Protein 4HC5 (pdb70)

Secondary structure (DSSP, 8-state):
----EEEEEEEE-S-HHHHHIIIIIIT--EEEEEE-SS---EEEEE-TT-S-EEEEE-GGG-SS---S-EEEEEEEEES-HHHHHHHHHHTT-EESSS----S--EEEEE-TT-EEEEEEE-/----EEEEEEEE-S-HHHHHIIIIIIT--EEEEEEBSS---EEEEE-TT-S-EEEEE-GGG-SS---S-EEEEEEEEES-HHHHHHHHHHTT-EESSS----S--EEEEE-TT-EEEEEEE-/---EEEEEEEE-S-HHHHHHIIIIIS--EEEEEEBSS---EEEEE-TT-S-EEEEE-GGG-TT-PPS-EEEEEEEEES-HHHHHHHHHHTT-EESSS----S--EEEEE-TT-EEEEEEE-/--------EEEEEEEE-S-HHHHHIIIIIIT--EEEEEE-SS---EEEEE-TT-S-EEEEE-GGGSSS---S-EEEEEEEEES-HHHHHHHHHHHT-EESS-----S--EEEEE-TT-EEEEEEE-

Structure (mmCIF, N/CA/C/O backbone):
data_4HC5
#
_entry.id   4HC5
#
_cell.length_a   105.883
_cell.length_b   71.023
_cell.length_c   86.698
_cell.angle_alpha   90.00
_cell.angle_beta   90.00
_cell.angle_gamma   90.00
#
_symmetry.space_group_name_H-M   'P 21 21 2'
#
loop_
_entity.id
_entity.type
_entity.pdbx_description
1 polymer 'Glyoxalase/bleomycin resistance protein/dioxygenase'
2 non-polymer GLYCEROL
3 water water
#
loop_
_atom_site.group_PDB
_atom_site.id
_atom_site.type_symbol
_atom_site.label_atom_id
_atom_site.label_alt_id
_atom_site.label_comp_id
_atom_site.label_asym_id
_atom_site.label_entity_id
_atom_site.label_seq_id
_atom_site.pdbx_PDB_ins_code
_atom_site.Cartn_x
_atom_site.Cartn_y
_atom_site.Cartn_z
_atom_site.occupancy
_atom_site.B_iso_or_equiv
_atom_site.auth_seq_id
_atom_site.auth_comp_id
_atom_site.auth_asym_id
_atom_site.auth_atom_id
_atom_site.pdbx_PDB_model_num
ATOM 1 N N . SER A 1 8 ? -43.054 39.877 -19.641 1.00 57.83 5 SER A N 1
ATOM 2 C CA . SER A 1 8 ? -43.055 39.100 -20.897 1.00 53.53 5 SER A CA 1
ATOM 3 C C . SER A 1 8 ? -41.614 38.652 -21.230 1.00 41.99 5 SER A C 1
ATOM 4 O O . SER A 1 8 ? -40.631 39.404 -21.049 1.00 57.08 5 SER A O 1
ATOM 6 N N . LEU A 1 9 ? -41.515 37.405 -21.694 1.00 46.74 6 LEU A N 1
ATOM 7 C CA . LEU A 1 9 ? -40.291 36.857 -22.245 1.00 43.53 6 LEU A CA 1
ATOM 8 C C . LEU A 1 9 ? -39.997 37.580 -23.511 1.00 32.07 6 LEU A C 1
ATOM 9 O O . LEU A 1 9 ? -40.885 37.940 -24.209 1.00 40.14 6 LEU A O 1
ATOM 19 N N . ILE A 1 11 ? -38.861 36.042 -26.016 1.00 28.50 8 ILE A N 1
ATOM 20 C CA . ILE A 1 11 ? -39.258 35.047 -27.017 1.00 25.93 8 ILE A CA 1
ATOM 21 C C . ILE A 1 11 ? -40.019 33.886 -26.415 1.00 26.81 8 ILE A C 1
ATOM 22 O O . ILE A 1 11 ? -39.530 33.259 -25.547 1.00 27.90 8 ILE A O 1
ATOM 27 N N . ALA A 1 12 ? -41.226 33.644 -26.891 1.00 23.87 9 ALA A N 1
ATOM 28 C CA . ALA A 1 12 ? -42.106 32.578 -26.382 1.00 24.40 9 ALA A CA 1
ATOM 29 C C . ALA A 1 12 ? -41.740 31.200 -26.952 1.00 23.91 9 ALA A C 1
ATOM 30 O O . ALA A 1 12 ? -41.738 30.204 -26.245 1.00 23.60 9 ALA A O 1
ATOM 32 N N . TYR A 1 13 ? -41.531 31.128 -28.258 1.00 21.20 10 TYR A N 1
ATOM 33 C CA . TYR A 1 13 ? -41.221 29.846 -28.915 1.00 19.82 10 TYR A CA 1
ATOM 34 C C . TYR A 1 13 ? -40.753 30.083 -30.345 1.00 17.79 10 TYR A C 1
ATOM 35 O O . TYR A 1 13 ? -40.965 31.156 -30.904 1.00 18.61 10 TYR A O 1
ATOM 44 N N . VAL A 1 14 ? -40.185 29.018 -30.896 1.00 17.37 11 VAL A N 1
ATOM 45 C CA . VAL A 1 14 ? -39.852 28.946 -32.329 1.00 17.50 11 VAL A CA 1
ATOM 46 C C . VAL A 1 14 ? -41.135 28.636 -33.113 1.00 16.52 11 VAL A C 1
ATOM 47 O O . VAL A 1 14 ? -41.755 27.596 -32.932 1.00 17.82 11 VAL A O 1
ATOM 51 N N . HIS A 1 15 ? -41.567 29.566 -33.967 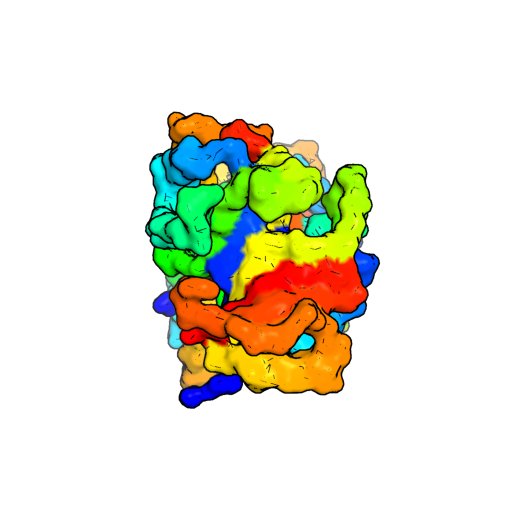1.00 17.27 12 HIS A N 1
ATOM 52 C CA . HIS A 1 15 ? -42.750 29.342 -34.785 1.00 16.56 12 HIS A CA 1
ATOM 53 C C . HIS A 1 15 ? -42.534 28.234 -35.833 1.00 17.69 12 HIS A C 1
ATOM 54 O O . HIS A 1 15 ? -43.375 27.338 -36.006 1.00 17.05 12 HIS A O 1
ATOM 61 N N . SER A 1 16 ? -41.416 28.343 -36.525 1.00 16.63 13 SER A N 1
ATOM 62 C CA . SER A 1 16 ? -41.156 27.494 -37.699 1.00 15.80 13 SER A CA 1
ATOM 63 C C . SER A 1 16 ? -39.690 27.615 -38.077 1.00 15.39 13 SER A C 1
ATOM 64 O O . SER A 1 16 ? -39.048 28.597 -37.824 1.00 16.04 13 SER A O 1
ATOM 67 N N . ALA A 1 17 ? -39.225 26.536 -38.726 1.00 16.29 14 ALA A N 1
ATOM 68 C CA . ALA A 1 17 ? -37.960 26.512 -39.483 1.00 15.79 14 ALA A CA 1
ATOM 69 C C . ALA A 1 17 ? -38.339 26.156 -40.941 1.00 16.14 14 ALA A C 1
ATOM 70 O O . ALA A 1 17 ? -39.450 25.704 -41.195 1.00 17.68 14 ALA A O 1
ATOM 72 N N . THR A 1 18 ? -37.444 26.419 -41.843 1.00 15.84 15 THR A N 1
ATOM 73 C CA . THR A 1 18 ? -37.710 26.287 -43.258 1.00 16.03 15 THR A CA 1
ATOM 74 C C . THR A 1 18 ? -36.796 25.247 -43.927 1.00 16.05 15 THR A C 1
ATOM 75 O O . THR A 1 18 ? -35.591 25.186 -43.624 1.00 19.56 15 THR A O 1
ATOM 79 N N . ILE A 1 19 ? -37.435 24.491 -44.820 1.00 15.51 16 ILE A N 1
ATOM 80 C CA . ILE A 1 19 ? -36.623 23.627 -45.733 1.00 15.01 16 ILE A CA 1
ATOM 81 C C . ILE A 1 19 ? -36.915 24.154 -47.160 1.00 15.20 16 ILE A C 1
ATOM 82 O O . ILE A 1 19 ? -37.876 24.852 -47.389 1.00 17.41 16 ILE A O 1
ATOM 87 N N . ILE A 1 20 ? -36.040 23.826 -48.058 1.00 14.90 17 ILE A N 1
ATOM 88 C CA . ILE A 1 20 ? -36.153 24.200 -49.479 1.00 14.69 17 ILE A CA 1
ATOM 89 C C . ILE A 1 20 ? -36.530 22.957 -50.282 1.00 13.49 17 ILE A C 1
ATOM 90 O O . ILE A 1 20 ? -35.818 21.968 -50.263 1.00 15.01 17 ILE A O 1
ATOM 95 N N . VAL A 1 21 ? -37.600 23.135 -51.036 1.00 13.95 18 VAL A N 1
ATOM 96 C CA . VAL A 1 21 ? -38.158 22.101 -51.883 1.00 15.56 18 VAL A CA 1
ATOM 97 C C . VAL A 1 21 ? -38.257 22.606 -53.325 1.00 16.27 18 VAL A C 1
ATOM 98 O O . VAL A 1 21 ? -38.183 23.807 -53.555 1.00 16.42 18 VAL A O 1
ATOM 102 N N . SER A 1 22 ? -38.442 21.685 -54.276 1.00 16.97 19 SER A N 1
ATOM 103 C CA . SER A 1 22 ? -38.547 22.109 -55.690 1.00 17.08 19 SER A CA 1
ATOM 104 C C . SER A 1 22 ? -39.987 22.377 -56.136 1.00 16.64 19 SER A C 1
ATOM 105 O O . SER A 1 22 ? -40.229 23.075 -57.135 1.00 19.39 19 SER A O 1
ATOM 108 N N . ASP A 1 23 ? -40.953 21.803 -55.404 1.00 17.33 20 ASP A N 1
ATOM 109 C CA . ASP A 1 23 ? -42.354 21.845 -55.749 1.00 17.89 20 ASP A CA 1
ATOM 110 C C . ASP A 1 23 ? -43.136 21.754 -54.469 1.00 18.68 20 ASP A C 1
ATOM 111 O O . ASP A 1 23 ? -43.179 20.731 -53.793 1.00 18.29 20 ASP A O 1
ATOM 116 N N . GLN A 1 24 ? -43.826 22.834 -54.195 1.00 17.31 21 GLN A N 1
ATOM 117 C CA . GLN A 1 24 ? -44.608 22.915 -52.955 1.00 18.09 21 GLN A CA 1
ATOM 118 C C . GLN A 1 24 ? -45.736 21.881 -52.865 1.00 18.34 21 GLN A C 1
ATOM 119 O O . GLN A 1 24 ? -45.982 21.325 -51.762 1.00 18.86 21 GLN A O 1
ATOM 125 N N . GLU A 1 25 ? -46.511 21.678 -53.926 1.00 21.14 22 GLU A N 1
ATOM 126 C CA . GLU A 1 25 ? -47.585 20.690 -53.929 1.00 21.44 22 GLU A CA 1
ATOM 127 C C . GLU A 1 25 ? -47.096 19.286 -53.696 1.00 19.68 22 GLU A C 1
ATOM 128 O O . GLU A 1 25 ? -47.702 18.533 -52.949 1.00 21.32 22 GLU A O 1
ATOM 134 N N . LYS A 1 26 ? -46.013 18.923 -54.383 1.00 19.69 23 LYS A N 1
ATOM 135 C CA . LYS A 1 26 ? -45.459 17.575 -54.212 1.00 20.69 23 LYS A CA 1
ATOM 136 C C . LYS A 1 26 ? -44.887 17.421 -52.814 1.00 18.99 23 LYS A C 1
ATOM 137 O O . LYS A 1 26 ? -45.020 16.357 -52.193 1.00 19.83 23 LYS A O 1
ATOM 143 N N . ALA A 1 27 ? -44.274 18.489 -52.304 1.00 17.05 24 ALA A N 1
ATOM 144 C CA . ALA A 1 27 ? -43.731 18.440 -50.936 1.00 17.56 24 ALA A CA 1
ATOM 145 C C . ALA A 1 27 ? -44.831 18.269 -49.907 1.00 16.15 24 ALA A C 1
ATOM 146 O O . ALA A 1 27 ? -44.744 17.443 -48.996 1.00 17.73 24 ALA A O 1
ATOM 148 N N . LEU A 1 28 ? -45.950 18.966 -50.116 1.00 18.74 25 LEU A N 1
ATOM 149 C CA . LEU A 1 28 ? -47.110 18.785 -49.230 1.00 18.34 25 LEU A CA 1
ATOM 150 C C . LEU A 1 28 ? -47.547 17.324 -49.241 1.00 19.11 25 LEU A C 1
ATOM 151 O O . LEU A 1 28 ? -47.862 16.752 -48.164 1.00 20.74 25 LEU A O 1
ATOM 156 N N . ASP A 1 29 ? -47.631 16.735 -50.431 1.00 18.98 26 ASP A N 1
ATOM 157 C CA . ASP A 1 29 ? -48.094 15.339 -50.491 1.00 21.64 26 ASP A CA 1
ATOM 158 C C . ASP A 1 29 ? -47.186 14.463 -49.623 1.00 22.94 26 ASP A C 1
ATOM 159 O O . ASP A 1 29 ? -47.636 13.612 -48.891 1.00 21.18 26 ASP A O 1
ATOM 164 N N . PHE A 1 30 ? -45.891 14.651 -49.759 1.00 18.54 27 PHE A N 1
ATOM 165 C CA . PHE A 1 30 ? -44.916 13.859 -49.062 1.00 18.04 27 PHE A CA 1
ATOM 166 C C . PHE A 1 30 ? -45.052 14.049 -47.516 1.00 17.57 27 PHE A C 1
ATOM 167 O O . PHE A 1 30 ? -45.147 13.112 -46.737 1.00 17.49 27 PHE A O 1
ATOM 175 N N . TYR A 1 31 ? -44.953 15.297 -47.082 1.00 16.86 28 TYR A N 1
ATOM 176 C CA . TYR A 1 31 ? -44.962 15.593 -45.630 1.00 16.57 28 TYR A CA 1
ATOM 177 C C . TYR A 1 31 ? -46.302 15.201 -45.009 1.00 16.98 28 TYR A C 1
ATOM 178 O O . TYR A 1 31 ? -46.284 14.717 -43.879 1.00 18.03 28 TYR A O 1
ATOM 187 N N . VAL A 1 32 ? -47.419 15.451 -45.681 1.00 17.80 29 VAL A N 1
ATOM 188 C CA . VAL A 1 32 ? -48.722 15.172 -45.125 1.00 17.30 29 VAL A CA 1
ATOM 189 C C . VAL A 1 32 ? -49.016 13.629 -45.248 1.00 20.71 29 VAL A C 1
ATOM 190 O O . VAL A 1 32 ? -49.310 12.949 -44.245 1.00 23.41 29 VAL A O 1
ATOM 194 N N . ASN A 1 33 ? -48.968 13.103 -46.457 1.00 20.41 30 ASN A N 1
ATOM 195 C CA . ASN A 1 33 ? -49.421 11.712 -46.682 1.00 20.77 30 ASN A CA 1
ATOM 196 C C . ASN A 1 33 ? -48.420 10.640 -46.349 1.00 22.62 30 ASN A C 1
ATOM 197 O O . ASN A 1 33 ? -48.754 9.526 -46.045 1.00 29.31 30 ASN A O 1
ATOM 202 N N . THR A 1 34 ? -47.155 10.954 -46.526 1.00 18.34 31 THR A N 1
ATOM 203 C CA . THR A 1 34 ? -46.109 10.000 -46.211 1.00 19.00 31 THR A CA 1
ATOM 204 C C . THR A 1 34 ? -45.613 10.116 -44.750 1.00 19.03 31 THR A C 1
ATOM 205 O O . THR A 1 34 ? -45.545 9.116 -44.042 1.00 20.56 31 THR A O 1
ATOM 209 N N . LEU A 1 35 ? -45.268 11.334 -44.314 1.00 18.06 32 LEU A N 1
ATOM 210 C CA . LEU A 1 35 ? -44.776 11.539 -42.948 1.00 19.51 32 LEU A CA 1
ATOM 211 C C . LEU A 1 35 ? -45.844 11.742 -41.905 1.00 19.17 32 LEU A C 1
ATOM 212 O O . LEU A 1 35 ? -45.571 11.725 -40.713 1.00 21.18 32 LEU A O 1
ATOM 217 N N . GLY A 1 36 ? -47.052 11.997 -42.334 1.00 21.36 33 GLY A N 1
ATOM 218 C CA . GLY A 1 36 ? -48.137 12.172 -41.355 1.00 19.00 33 GLY A CA 1
ATOM 219 C C . GLY A 1 36 ? -48.283 13.550 -40.723 1.00 19.28 33 GLY A C 1
ATOM 220 O O . GLY A 1 36 ? -49.023 13.732 -39.744 1.00 22.46 33 GLY A O 1
ATOM 221 N N . PHE A 1 37 ? -47.601 14.537 -41.298 1.00 18.00 34 PHE A N 1
ATOM 222 C CA . PHE A 1 37 ? -47.783 15.906 -40.799 1.00 18.19 34 PHE A CA 1
ATOM 223 C C . PHE A 1 37 ? -49.167 16.432 -41.238 1.00 17.30 34 PHE A C 1
ATOM 224 O O . PHE A 1 37 ? -49.826 15.864 -42.108 1.00 19.91 34 PHE A O 1
ATOM 232 N N . GLU A 1 38 ? -49.563 17.554 -40.631 1.00 18.22 35 GLU A N 1
ATOM 233 C CA . GLU A 1 38 ? -50.772 18.275 -40.980 1.00 20.41 35 GLU A CA 1
ATOM 234 C C . GLU A 1 38 ? -50.392 19.629 -41.620 1.00 18.78 35 GLU A C 1
ATOM 235 O O . GLU A 1 38 ? -49.483 20.327 -41.132 1.00 20.42 35 GLU A O 1
ATOM 241 N N . LYS A 1 39 ? -51.110 20.011 -42.652 1.00 19.21 36 LYS A N 1
ATOM 242 C CA . LYS A 1 39 ? -50.892 21.339 -43.290 1.00 18.22 36 LYS A CA 1
ATOM 243 C C . LYS A 1 39 ? -51.474 22.365 -42.312 1.00 18.74 36 LYS A C 1
ATOM 244 O O . LYS A 1 39 ? -52.552 22.234 -41.757 1.00 20.98 36 LYS A O 1
ATOM 250 N N . VAL A 1 40 ? -50.742 23.471 -42.184 1.00 19.17 37 VAL A N 1
ATOM 251 C CA . VAL A 1 40 ? -51.225 24.630 -41.443 1.00 20.21 37 VAL A CA 1
ATOM 252 C C . VAL A 1 40 ? -51.410 25.820 -42.384 1.00 19.58 37 VAL A C 1
ATOM 253 O O . VAL A 1 40 ? -52.491 26.016 -42.941 1.00 21.85 37 VAL A O 1
ATOM 257 N N . PHE A 1 41 ? -50.317 26.536 -42.666 1.00 18.21 38 PHE A N 1
ATOM 258 C CA . PHE A 1 41 ? -50.395 27.634 -43.613 1.00 20.33 38 PHE A CA 1
ATOM 259 C C . PHE A 1 41 ? -50.428 27.158 -45.064 1.00 19.99 38 PHE A C 1
ATOM 260 O O . PHE A 1 41 ? -49.714 26.225 -45.467 1.00 19.13 38 PHE A O 1
ATOM 268 N N . ASP A 1 42 ? -51.219 27.910 -45.844 1.00 19.34 39 ASP A N 1
ATOM 269 C CA . ASP A 1 42 ? -51.213 27.845 -47.305 1.00 20.52 39 ASP A CA 1
ATOM 270 C C . ASP A 1 42 ? -51.875 29.125 -47.805 1.00 20.72 39 ASP A C 1
ATOM 271 O O . ASP A 1 42 ? -53.071 29.236 -48.037 1.00 23.39 39 ASP A O 1
ATOM 276 N N . ASN A 1 43 ? -51.040 30.125 -47.846 1.00 21.67 40 ASN A N 1
ATOM 277 C CA . ASN A 1 43 ? -51.463 31.496 -48.046 1.00 25.04 40 ASN A CA 1
ATOM 278 C C . ASN A 1 43 ? -50.494 32.325 -48.868 1.00 27.17 40 ASN A C 1
ATOM 279 O O . ASN A 1 43 ? -49.294 32.380 -48.511 1.00 27.72 40 ASN A O 1
ATOM 284 N N . GLN A 1 44 ? -51.047 33.095 -49.807 1.00 29.20 41 GLN A N 1
ATOM 285 C CA . GLN A 1 44 ? -50.181 34.082 -50.560 1.00 33.35 41 GLN A CA 1
ATOM 286 C C . GLN A 1 44 ? -49.880 35.307 -49.724 1.00 30.23 41 GLN A C 1
ATOM 287 O O . GLN A 1 44 ? -50.746 36.164 -49.528 1.00 36.45 41 GLN A O 1
ATOM 293 N N . LEU A 1 45 ? -48.679 35.403 -49.186 1.00 30.11 42 LEU A N 1
ATOM 294 C CA . LEU A 1 45 ? -48.327 36.568 -48.430 1.00 31.58 42 LEU A CA 1
ATOM 295 C C . LEU A 1 45 ? -48.136 37.714 -49.398 1.00 36.73 42 LEU A C 1
ATOM 296 O O . LEU A 1 45 ? -48.399 38.846 -49.048 1.00 47.27 42 LEU A O 1
ATOM 301 N N . ASP A 1 46 ? -47.696 37.378 -50.606 1.00 37.34 43 ASP A N 1
ATOM 302 C CA . ASP A 1 46 ? -47.607 38.277 -51.772 1.00 41.88 43 ASP A CA 1
ATOM 303 C C . ASP A 1 46 ? -47.653 37.479 -53.071 1.00 46.51 43 ASP A C 1
ATOM 304 O O . ASP A 1 46 ? -47.764 36.291 -53.001 1.00 45.81 43 ASP A O 1
ATOM 309 N N . PRO A 1 47 ? -47.607 38.173 -54.298 1.00 51.36 44 PRO A N 1
ATOM 310 C CA . PRO A 1 47 ? -47.849 37.321 -55.488 1.00 46.06 44 PRO A CA 1
ATOM 311 C C . PRO A 1 47 ? -46.777 36.284 -55.835 1.00 45.62 44 PRO A C 1
ATOM 312 O O . PRO A 1 47 ? -47.012 35.366 -56.575 1.00 57.39 44 PRO A O 1
ATOM 316 N N . ASN A 1 48 ? -45.613 36.492 -55.289 1.00 44.60 45 ASN A N 1
ATOM 317 C CA . ASN A 1 48 ? -44.423 35.601 -55.428 1.00 47.22 45 ASN A CA 1
ATOM 318 C C . ASN A 1 48 ? -44.010 34.640 -54.259 1.00 39.33 45 ASN A C 1
ATOM 319 O O . ASN A 1 48 ? -43.070 33.923 -54.356 1.00 58.75 45 ASN A O 1
ATOM 332 N N . ARG A 1 50 ? -46.124 31.851 -51.842 1.00 25.23 47 ARG A N 1
ATOM 333 C CA . ARG A 1 50 ? -47.172 30.997 -51.318 1.00 25.31 47 ARG A CA 1
ATOM 334 C C . ARG A 1 50 ? -46.530 30.389 -50.081 1.00 21.91 47 ARG A C 1
ATOM 335 O O . ARG A 1 50 ? -45.652 29.569 -50.143 1.00 21.77 47 ARG A O 1
ATOM 343 N N . PHE A 1 51 ? -46.925 30.916 -48.944 1.00 21.01 48 PHE A N 1
ATOM 344 C CA . PHE A 1 51 ? -46.395 30.523 -47.664 1.00 19.79 48 PHE A CA 1
ATOM 345 C C . PHE A 1 51 ? -47.132 29.256 -47.209 1.00 18.14 48 PHE A C 1
ATOM 346 O O . PHE A 1 51 ? -48.319 29.272 -46.966 1.00 21.03 48 PHE A O 1
ATOM 354 N N . VAL A 1 52 ? -46.340 28.136 -47.135 1.00 17.67 49 VAL A N 1
ATOM 355 C CA . VAL A 1 52 ? -46.893 26.803 -46.859 1.00 16.95 49 VAL A CA 1
ATOM 356 C C . VAL A 1 52 ? -46.112 26.242 -45.695 1.00 17.22 49 VAL A C 1
ATOM 357 O O . VAL A 1 52 ? -44.869 26.208 -45.685 1.00 17.28 49 VAL A O 1
ATOM 361 N N . THR A 1 53 ? -46.860 25.764 -44.687 1.00 16.31 50 THR A N 1
ATOM 362 C CA . THR A 1 53 ? -46.236 25.062 -43.586 1.00 15.74 50 THR A CA 1
ATOM 363 C C . THR A 1 53 ? -46.989 23.765 -43.216 1.00 15.58 50 THR A C 1
ATOM 364 O O . THR A 1 53 ? -48.178 23.599 -43.476 1.00 16.51 50 THR A O 1
ATOM 368 N N . VAL A 1 54 ? -46.228 22.864 -42.579 1.00 15.88 51 VAL A N 1
ATOM 369 C CA . VAL A 1 54 ? -46.721 21.598 -42.099 1.00 16.51 51 VAL A CA 1
ATOM 370 C C . VAL A 1 54 ? -46.211 21.387 -40.646 1.00 16.29 51 VAL A C 1
ATOM 371 O O . VAL A 1 54 ? -45.224 21.947 -40.219 1.00 16.85 51 VAL A O 1
ATOM 375 N N . VAL A 1 55 ? -46.973 20.584 -39.887 1.00 17.16 52 VAL A N 1
ATOM 376 C CA . VAL A 1 55 ? -46.618 20.372 -38.482 1.00 17.41 52 VAL A CA 1
ATOM 377 C C . VAL A 1 55 ? -46.872 18.902 -38.100 1.00 19.69 52 VAL A C 1
ATOM 378 O O . VAL A 1 55 ? -47.843 18.333 -38.516 1.00 18.94 52 VAL A O 1
ATOM 382 N N . PRO A 1 56 ? -45.994 18.327 -37.263 1.00 17.78 53 PRO A N 1
ATOM 383 C CA . PRO A 1 56 ? -46.364 17.038 -36.704 1.00 18.84 53 PRO A CA 1
ATOM 384 C C . PRO A 1 56 ? -47.620 17.152 -35.870 1.00 20.46 53 PRO A C 1
ATOM 385 O O . PRO A 1 56 ? -47.807 18.155 -35.180 1.00 21.33 53 PRO A O 1
ATOM 389 N N . PRO A 1 57 ? -48.493 16.172 -35.931 1.00 23.50 54 PRO A N 1
ATOM 390 C CA . PRO A 1 57 ? -49.804 16.298 -35.220 1.00 22.88 54 PRO A CA 1
ATOM 391 C C . PRO A 1 57 ? -49.647 16.582 -33.729 1.00 26.10 54 PRO A C 1
ATOM 392 O O . PRO A 1 57 ? -48.914 15.896 -33.040 1.00 27.97 54 PRO A O 1
ATOM 396 N N . GLY A 1 58 ? -50.335 17.625 -33.299 1.00 28.11 55 GLY A N 1
ATOM 397 C CA . GLY A 1 58 ? -50.270 18.057 -31.886 1.00 30.51 55 GLY A CA 1
ATOM 398 C C . GLY A 1 58 ? -49.062 18.867 -31.417 1.00 25.27 55 GLY A C 1
ATOM 399 O O . GLY A 1 58 ? -48.988 19.293 -30.265 1.00 31.62 55 GLY A O 1
ATOM 400 N N . ALA A 1 59 ? -48.081 19.080 -32.330 1.00 22.50 56 ALA A N 1
ATOM 401 C CA . ALA A 1 59 ? -46.837 19.759 -31.991 1.00 21.48 56 ALA A CA 1
ATOM 402 C C . ALA A 1 59 ? -46.898 21.246 -32.209 1.00 19.75 56 ALA A C 1
ATOM 403 O O . ALA A 1 59 ? -47.762 21.742 -32.970 1.00 24.20 56 ALA A O 1
ATOM 405 N N . GLN A 1 60 ? -45.965 21.951 -31.572 1.00 19.95 57 GLN A N 1
ATOM 406 C CA . GLN A 1 60 ? -45.953 23.448 -31.652 1.00 19.79 57 GLN A CA 1
ATOM 407 C C . GLN A 1 60 ? -45.259 24.009 -32.941 1.00 20.31 57 GLN A C 1
ATOM 408 O O . GLN A 1 60 ? -45.868 24.690 -33.775 1.00 25.47 57 GLN A O 1
ATOM 414 N N . THR A 1 61 ? -44.014 23.662 -33.125 1.00 17.15 58 THR A N 1
ATOM 415 C CA . THR A 1 61 ? -43.157 24.236 -34.163 1.00 16.94 58 THR A CA 1
ATOM 416 C C . THR A 1 61 ? -43.475 23.575 -35.537 1.00 16.71 58 THR A C 1
ATOM 417 O O . THR A 1 61 ? -43.417 22.351 -35.673 1.00 17.41 58 THR A O 1
ATOM 421 N N . GLN A 1 62 ? -43.653 24.414 -36.522 1.00 16.94 59 GLN A N 1
ATOM 422 C CA . GLN A 1 62 ? -43.972 24.048 -37.911 1.00 17.08 59 GLN A CA 1
ATOM 423 C C . GLN A 1 62 ? -42.704 23.999 -38.756 1.00 16.01 59 GLN A C 1
ATOM 424 O O . GLN A 1 62 ? -41.652 24.533 -38.363 1.00 16.13 59 GLN A O 1
ATOM 430 N N . VAL A 1 63 ? -42.811 23.383 -39.920 1.00 15.49 60 VAL A N 1
ATOM 431 C CA . VAL A 1 63 ? -41.769 23.422 -40.953 1.00 15.44 60 VAL A CA 1
ATOM 432 C C . VAL A 1 63 ? -42.392 24.092 -42.199 1.00 16.04 60 VAL A C 1
ATOM 433 O O . VAL A 1 63 ? -43.447 23.659 -42.697 1.00 16.57 60 VAL A O 1
ATOM 437 N N . ALA A 1 64 ? -41.744 25.189 -42.641 1.00 15.39 61 ALA A N 1
ATOM 438 C CA . ALA A 1 64 ? -42.141 25.900 -43.836 1.00 14.70 61 ALA A CA 1
ATOM 439 C C . ALA A 1 64 ? -41.463 25.163 -45.061 1.00 13.86 61 ALA A C 1
ATOM 440 O O . ALA A 1 64 ? -40.289 24.767 -45.016 1.00 15.70 61 ALA A O 1
ATOM 442 N N . LEU A 1 65 ? -42.306 25.006 -46.078 1.00 14.76 62 LEU A N 1
ATOM 443 C CA . LEU A 1 65 ? -41.862 24.361 -47.338 1.00 14.75 62 LEU A CA 1
ATOM 444 C C . LEU A 1 65 ? -41.595 25.471 -48.332 1.00 14.85 62 LEU A C 1
ATOM 445 O O . LEU A 1 65 ? -42.469 25.902 -49.054 1.00 17.73 62 LEU A O 1
ATOM 450 N N . GLY A 1 66 ? -40.356 25.964 -48.287 1.00 15.55 63 GLY A N 1
ATOM 451 C CA . GLY A 1 66 ? -39.916 27.103 -49.081 1.00 16.26 63 GLY A CA 1
ATOM 452 C C . GLY A 1 66 ? -39.402 26.683 -50.475 1.00 14.53 63 GLY A C 1
ATOM 453 O O . GLY A 1 66 ? -39.126 25.517 -50.719 1.00 16.71 63 GLY A O 1
ATOM 454 N N . LEU A 1 67 ? -39.290 27.662 -51.356 1.00 16.43 64 LEU A N 1
ATOM 455 C CA . LEU A 1 67 ? -38.734 27.464 -52.700 1.00 15.44 64 LEU A CA 1
ATOM 456 C C . LEU A 1 67 ? -37.429 28.213 -52.857 1.00 17.47 64 LEU A C 1
ATOM 457 O O . LEU A 1 67 ? -37.291 29.294 -52.223 1.00 17.45 64 LEU A O 1
ATOM 462 N N . PRO A 1 68 ? -36.526 27.769 -53.751 1.00 15.95 65 PRO A N 1
ATOM 463 C CA . PRO A 1 68 ? -35.366 28.560 -53.997 1.00 16.67 65 PRO A CA 1
ATOM 464 C C . PRO A 1 68 ? -35.670 30.006 -54.345 1.00 17.25 65 PRO A C 1
ATOM 465 O O . PRO A 1 68 ? -34.937 30.955 -53.993 1.00 18.62 65 PRO A O 1
ATOM 469 N N . SER A 1 69 ? -36.767 30.193 -55.065 1.00 16.78 66 SER A N 1
ATOM 470 C CA . SER A 1 69 ? -37.153 31.551 -55.468 1.00 19.49 66 SER A CA 1
ATOM 471 C C . SER A 1 69 ? -37.501 32.524 -54.371 1.00 20.96 66 SER A C 1
ATOM 472 O O . SER A 1 69 ? -37.624 33.724 -54.616 1.00 24.77 66 SER A O 1
ATOM 475 N N . TRP A 1 70 ? -37.748 31.986 -53.189 1.00 19.44 67 TRP A N 1
ATOM 476 C CA . TRP A 1 70 ? -37.955 32.845 -52.011 1.00 21.12 67 TRP A CA 1
ATOM 477 C C . TRP A 1 70 ? -36.736 33.653 -51.621 1.00 22.64 67 TRP A C 1
ATOM 478 O O . TRP A 1 70 ? -36.860 34.621 -50.858 1.00 24.28 67 TRP A O 1
ATOM 489 N N . TYR A 1 71 ? -35.561 33.228 -52.066 1.00 20.28 68 TYR A N 1
ATOM 490 C CA . TYR A 1 71 ? -34.284 33.687 -51.538 1.00 21.03 68 TYR A CA 1
ATOM 491 C C . TYR A 1 71 ? -33.362 34.311 -52.579 1.00 21.79 68 TYR A C 1
ATOM 492 O O . TYR A 1 71 ? -33.476 34.029 -53.738 1.00 23.58 68 TYR A O 1
ATOM 501 N N . GLU A 1 72 ? -32.472 35.168 -52.112 1.00 21.59 69 GLU A N 1
ATOM 502 C CA . GLU A 1 72 ? -31.524 35.877 -52.960 1.00 22.19 69 GLU A CA 1
ATOM 503 C C . GLU A 1 72 ? -30.142 35.280 -52.918 1.00 25.03 69 GLU A C 1
ATOM 504 O O . GLU A 1 72 ? -29.287 35.716 -53.627 1.00 27.49 69 GLU A O 1
ATOM 510 N N . ASP A 1 73 ? -29.907 34.320 -52.050 1.00 21.98 70 ASP A N 1
ATOM 511 C CA . ASP A 1 73 ? -28.588 33.764 -51.893 1.00 21.88 70 ASP A CA 1
ATOM 512 C C . ASP A 1 73 ? -28.296 32.432 -52.552 1.00 21.21 70 ASP A C 1
ATOM 513 O O . ASP A 1 73 ? -27.298 31.886 -52.311 1.00 23.83 70 ASP A O 1
ATOM 518 N N . GLY A 1 74 ? -29.195 31.939 -53.376 1.00 21.38 71 GLY A N 1
ATOM 519 C CA . GLY A 1 74 ? -28.948 30.699 -54.083 1.00 20.71 71 GLY A CA 1
ATOM 520 C C . GLY A 1 74 ? -29.162 29.406 -53.318 1.00 21.35 71 GLY A C 1
ATOM 521 O O . GLY A 1 74 ? -28.813 28.409 -53.784 1.00 22.02 71 GLY A O 1
ATOM 522 N N . ARG A 1 75 ? -29.773 29.462 -52.150 1.00 18.48 72 ARG A N 1
ATOM 523 C CA . ARG A 1 75 ? -30.044 28.252 -51.420 1.00 19.19 72 ARG A CA 1
ATOM 524 C C . ARG A 1 75 ? -31.006 27.367 -52.194 1.00 18.12 72 ARG A C 1
ATOM 525 O O . ARG A 1 75 ? -31.961 27.830 -52.730 1.00 18.72 72 ARG A O 1
ATOM 533 N N . LYS A 1 76 ? -30.720 26.082 -52.177 1.00 17.77 73 LYS A N 1
ATOM 534 C CA . LYS A 1 76 ? -31.413 25.112 -53.008 1.00 18.14 73 LYS A CA 1
ATOM 535 C C . LYS A 1 76 ? -31.784 23.857 -52.189 1.00 18.05 73 LYS A C 1
ATOM 536 O O . LYS A 1 76 ? -31.249 23.670 -51.096 1.00 18.05 73 LYS A O 1
ATOM 542 N N . PRO A 1 77 ? -32.654 22.995 -52.719 1.00 16.86 74 PRO A N 1
ATOM 543 C CA . PRO A 1 77 ? -32.950 21.811 -51.999 1.00 17.48 74 PRO A CA 1
ATOM 544 C C . PRO A 1 77 ? -31.783 20.863 -51.885 1.00 19.41 74 PRO A C 1
ATOM 545 O O . PRO A 1 77 ? -30.817 20.914 -52.671 1.00 19.52 74 PRO A O 1
ATOM 549 N N . GLY A 1 78 ? -31.856 19.985 -50.867 1.00 18.87 75 GLY A N 1
ATOM 550 C CA . GLY A 1 78 ? -30.954 18.848 -50.737 1.00 20.38 75 GLY A CA 1
ATOM 551 C C . GLY A 1 78 ? -29.871 19.065 -49.694 1.00 18.50 75 GLY A C 1
ATOM 552 O O . GLY A 1 78 ? -29.437 20.215 -49.471 1.00 25.01 75 GLY A O 1
ATOM 553 N N . GLY A 1 79 ? -29.457 17.996 -49.073 1.00 20.91 76 GLY A N 1
ATOM 554 C CA . GLY A 1 79 ? -28.443 18.075 -48.074 1.00 21.89 76 GLY A CA 1
ATOM 555 C C . GLY A 1 79 ? -28.966 18.054 -46.655 1.00 19.40 76 GLY A C 1
ATOM 556 O O . GLY A 1 79 ? -30.119 17.944 -46.406 1.00 17.62 76 GLY A O 1
ATOM 557 N N . TYR A 1 80 ? -28.038 18.158 -45.725 1.00 25.37 77 TYR A N 1
ATOM 558 C CA . TYR A 1 80 ? -28.382 18.241 -44.308 1.00 24.20 77 TYR A CA 1
ATOM 559 C C . TYR A 1 80 ? -29.204 19.438 -43.993 1.00 22.85 77 TYR A C 1
ATOM 560 O O . TYR A 1 80 ? -28.804 20.499 -44.280 1.00 27.22 77 TYR A O 1
ATOM 569 N N . THR A 1 81 ? -30.368 19.234 -43.401 1.00 20.68 78 THR A N 1
ATOM 570 C CA . THR A 1 81 ? -31.236 20.337 -43.059 1.00 19.34 78 THR A CA 1
ATOM 571 C C . THR A 1 81 ? -30.860 20.969 -41.731 1.00 18.60 78 THR A C 1
ATOM 572 O O . THR A 1 81 ? -31.230 22.055 -41.478 1.00 21.81 78 THR A O 1
ATOM 576 N N . GLY A 1 82 ? -30.162 20.218 -40.916 1.00 18.26 79 GLY A N 1
ATOM 577 C CA . GLY A 1 82 ? -29.911 20.671 -39.521 1.00 18.69 79 GLY A CA 1
ATOM 578 C C . GLY A 1 82 ? -31.145 20.482 -38.658 1.00 17.02 79 GLY A C 1
ATOM 579 O O . GLY A 1 82 ? -31.194 20.919 -37.516 1.00 16.98 79 GLY A O 1
ATOM 580 N N . ILE A 1 83 ? -32.187 19.850 -39.185 1.00 17.17 80 ILE A N 1
ATOM 581 C CA . ILE A 1 83 ? -33.455 19.569 -38.443 1.00 16.47 80 ILE A CA 1
ATOM 582 C C . ILE A 1 83 ? -33.403 18.134 -37.961 1.00 18.00 80 ILE A C 1
ATOM 583 O O . ILE A 1 83 ? -33.211 17.181 -38.714 1.00 18.51 80 ILE A O 1
ATOM 588 N N . SER A 1 84 ? -33.659 17.992 -36.657 1.00 16.35 81 SER A N 1
ATOM 589 C CA . SER A 1 84 ? -33.782 16.675 -36.039 1.00 16.77 81 SER A CA 1
ATOM 590 C C . SER A 1 84 ? -35.243 16.505 -35.617 1.00 15.97 81 SER A C 1
ATOM 591 O O . SER A 1 84 ? -35.902 17.449 -35.138 1.00 17.29 81 SER A O 1
ATOM 594 N N . LEU A 1 85 ? -35.759 15.321 -35.811 1.00 15.96 82 LEU A N 1
ATOM 595 C CA . LEU A 1 85 ? -37.150 14.944 -35.591 1.00 15.74 82 LEU A CA 1
ATOM 596 C C . LEU A 1 85 ? -37.196 13.829 -34.530 1.00 15.67 82 LEU A C 1
ATOM 597 O O . LEU A 1 85 ? -36.392 12.913 -34.577 1.00 18.37 82 LEU A O 1
ATOM 602 N N . ILE A 1 86 ? -38.207 13.917 -33.654 1.00 16.34 83 ILE A N 1
ATOM 603 C CA . ILE A 1 86 ? -38.429 12.893 -32.631 1.00 17.16 83 ILE A CA 1
ATOM 604 C C . ILE A 1 86 ? -39.620 12.005 -33.005 1.00 17.04 83 ILE A C 1
ATOM 605 O O . ILE A 1 86 ? -40.659 12.487 -33.494 1.00 19.23 83 ILE A O 1
ATOM 610 N N . THR A 1 87 ? -39.436 10.701 -32.777 1.00 18.28 84 THR A N 1
ATOM 611 C CA . THR A 1 87 ? -40.518 9.737 -32.851 1.00 18.85 84 THR A CA 1
ATOM 612 C C . THR A 1 87 ? -40.520 8.974 -31.520 1.00 18.98 84 THR A C 1
ATOM 613 O O . THR A 1 87 ? -39.488 8.789 -30.905 1.00 19.80 84 THR A O 1
ATOM 617 N N . ARG A 1 88 ? -41.690 8.540 -31.120 1.00 20.87 85 ARG A N 1
ATOM 618 C CA . ARG A 1 88 ? -41.805 7.695 -29.925 1.00 23.48 85 ARG A CA 1
ATOM 619 C C . ARG A 1 88 ? -41.562 6.201 -30.138 1.00 22.69 85 ARG A C 1
ATOM 620 O O . ARG A 1 88 ? -41.369 5.444 -29.187 1.00 27.69 85 ARG A O 1
ATOM 628 N N . ASP A 1 89 ? -41.585 5.744 -31.389 1.00 22.88 86 ASP A N 1
ATOM 629 C CA . ASP A 1 89 ? -41.325 4.325 -31.757 1.00 22.02 86 ASP A CA 1
ATOM 630 C C . ASP A 1 89 ? -40.570 4.284 -33.096 1.00 20.32 86 ASP A C 1
ATOM 631 O O . ASP A 1 89 ? -41.147 4.343 -34.126 1.00 20.83 86 ASP A O 1
ATOM 636 N N . ILE A 1 90 ? -39.260 4.235 -33.006 1.00 19.19 87 ILE A N 1
ATOM 637 C CA . ILE A 1 90 ? -38.421 4.309 -34.185 1.00 19.09 87 ILE A CA 1
ATOM 638 C C . ILE A 1 90 ? -38.443 3.027 -35.024 1.00 21.10 87 ILE A C 1
ATOM 639 O O . ILE A 1 90 ? -38.291 3.094 -36.190 1.00 19.21 87 ILE A O 1
ATOM 644 N N . ASP A 1 91 ? -38.697 1.893 -34.401 1.00 20.88 88 ASP A N 1
ATOM 645 C CA . ASP A 1 91 ? -38.806 0.652 -35.151 1.00 20.98 88 ASP A CA 1
ATOM 646 C C . ASP A 1 91 ? -40.062 0.715 -36.032 1.00 22.54 88 ASP A C 1
ATOM 647 O O . ASP A 1 91 ? -40.039 0.365 -37.159 1.00 22.59 88 ASP A O 1
ATOM 652 N N . GLU A 1 92 ? -41.154 1.191 -35.485 1.00 21.73 89 GLU A N 1
ATOM 653 C CA . GLU A 1 92 ? -42.386 1.332 -36.258 1.00 22.01 89 GLU A CA 1
ATOM 654 C C . GLU A 1 92 ? -42.243 2.378 -37.343 1.00 20.21 89 GLU A C 1
ATOM 655 O O . GLU A 1 92 ? -42.708 2.193 -38.466 1.00 21.36 89 GLU A O 1
ATOM 661 N N . ALA A 1 93 ? -41.615 3.510 -36.996 1.00 19.87 90 ALA A N 1
ATOM 662 C CA . ALA A 1 93 ? -41.421 4.591 -37.988 1.00 18.44 90 ALA A CA 1
ATOM 663 C C . ALA A 1 93 ? -40.585 4.061 -39.169 1.00 18.20 90 ALA A C 1
ATOM 664 O O . ALA A 1 93 ? -40.906 4.268 -40.351 1.00 19.57 90 ALA A O 1
ATOM 666 N N . TYR A 1 94 ? -39.506 3.408 -38.831 1.00 17.61 91 TYR A N 1
ATOM 667 C CA . TYR A 1 94 ? -38.648 2.853 -39.870 1.00 18.32 91 TYR A CA 1
ATOM 668 C C . TYR A 1 94 ? -39.401 1.844 -40.768 1.00 18.68 91 TYR A C 1
ATOM 669 O O . TYR A 1 94 ? -39.304 1.899 -42.000 1.00 18.12 91 TYR A O 1
ATOM 678 N N . LYS A 1 95 ? -40.139 0.918 -40.163 1.00 20.28 92 LYS A N 1
ATOM 679 C CA . LYS A 1 95 ? -40.861 -0.111 -40.878 1.00 20.38 92 LYS A CA 1
ATOM 680 C C . LYS A 1 95 ? -41.897 0.563 -41.795 1.00 21.03 92 LYS A C 1
ATOM 681 O O . LYS A 1 95 ? -41.948 0.279 -43.012 1.00 21.72 92 LYS A O 1
ATOM 687 N N . THR A 1 96 ? -42.779 1.393 -41.200 1.00 21.48 93 THR A N 1
ATOM 688 C CA . THR A 1 96 ? -43.894 1.914 -41.987 1.00 22.14 93 THR A CA 1
ATOM 689 C C . THR A 1 96 ? -43.410 2.937 -43.018 1.00 21.58 93 THR A C 1
ATOM 690 O O . THR A 1 96 ? -43.815 2.935 -44.153 1.00 22.36 93 THR A O 1
ATOM 694 N N . LEU A 1 97 ? -42.484 3.804 -42.624 1.00 19.31 94 LEU A N 1
ATOM 695 C CA . LEU A 1 97 ? -41.957 4.760 -43.617 1.00 18.58 94 LEU A CA 1
ATOM 696 C C . LEU A 1 97 ? -41.217 4.083 -44.779 1.00 18.37 94 LEU A C 1
ATOM 697 O O . LEU A 1 97 ? -41.327 4.494 -45.920 1.00 20.19 94 LEU A O 1
ATOM 702 N N . THR A 1 98 ? -40.472 3.001 -44.471 1.00 18.04 95 THR A N 1
ATOM 703 C CA . THR A 1 98 ? -39.834 2.223 -45.553 1.00 19.76 95 THR A CA 1
ATOM 704 C C . THR A 1 98 ? -40.907 1.636 -46.508 1.00 22.09 95 THR A C 1
ATOM 705 O O . THR A 1 98 ? -40.757 1.684 -47.707 1.00 22.68 95 THR A O 1
ATOM 709 N N . GLU A 1 99 ? -41.961 1.066 -45.948 1.00 21.39 96 GLU A N 1
ATOM 710 C CA . GLU A 1 99 ? -43.122 0.533 -46.738 1.00 22.94 96 GLU A CA 1
ATOM 711 C C . GLU A 1 99 ? -43.736 1.605 -47.681 1.00 21.13 96 GLU A C 1
ATOM 712 O O . GLU A 1 99 ? -44.115 1.349 -48.783 1.00 25.77 96 GLU A O 1
ATOM 718 N N . ARG A 1 100 ? -43.678 2.865 -47.207 1.00 21.70 97 ARG A N 1
ATOM 719 C CA . ARG A 1 100 ? -44.269 4.023 -47.864 1.00 22.59 97 ARG A CA 1
ATOM 720 C C . ARG A 1 100 ? -43.314 4.649 -48.883 1.00 24.73 97 ARG A C 1
ATOM 721 O O . ARG A 1 100 ? -43.639 5.624 -49.546 1.00 27.14 97 ARG A O 1
ATOM 729 N N . GLY A 1 101 ? -42.137 4.059 -48.960 1.00 22.74 98 GLY A N 1
ATOM 730 C CA . GLY A 1 101 ? -41.100 4.445 -49.960 1.00 22.69 98 GLY A CA 1
ATOM 731 C C . GLY A 1 101 ? -40.040 5.436 -49.564 1.00 22.21 98 GLY A C 1
ATOM 732 O O . GLY A 1 101 ? -39.282 5.933 -50.384 1.00 22.56 98 GLY A O 1
ATOM 733 N N . VAL A 1 102 ? -39.958 5.685 -48.264 1.00 20.11 99 VAL A N 1
ATOM 734 C CA . VAL A 1 102 ? -38.919 6.609 -47.766 1.00 19.14 99 VAL A CA 1
ATOM 735 C C . VAL A 1 102 ? -37.578 5.931 -47.826 1.00 19.65 99 VAL A C 1
ATOM 736 O O . VAL A 1 102 ? -37.386 4.768 -47.454 1.00 21.57 99 VAL A O 1
ATOM 740 N N . THR A 1 103 ? -36.611 6.760 -48.168 1.00 18.91 100 THR A N 1
ATOM 741 C CA . THR A 1 103 ? -35.167 6.410 -48.179 1.00 19.26 100 THR A CA 1
ATOM 742 C C . THR A 1 103 ? -34.483 6.679 -46.892 1.00 17.92 100 THR A C 1
ATOM 743 O O . THR A 1 103 ? -34.357 7.836 -46.530 1.00 19.87 100 THR A O 1
ATOM 747 N N . PHE A 1 104 ? -34.071 5.625 -46.217 1.00 19.83 101 PHE A N 1
ATOM 748 C CA . PHE A 1 104 ? -33.246 5.715 -44.992 1.00 17.04 101 PHE A CA 1
ATOM 749 C C . PHE A 1 104 ? -31.817 5.352 -45.320 1.00 17.58 101 PHE A C 1
ATOM 750 O O . PHE A 1 104 ? -31.543 4.570 -46.272 1.00 18.90 101 PHE A O 1
ATOM 758 N N . THR A 1 105 ? -30.870 5.875 -44.551 1.00 16.80 102 THR A N 1
ATOM 759 C CA . THR A 1 105 ? -29.470 5.528 -44.729 1.00 17.69 102 THR A CA 1
ATOM 760 C C . THR A 1 105 ? -29.125 4.088 -44.230 1.00 17.66 102 THR A C 1
ATOM 761 O O . THR A 1 105 ? -28.201 3.458 -44.731 1.00 20.59 102 THR A O 1
ATOM 765 N N . LYS A 1 106 ? -29.860 3.668 -43.211 1.00 18.91 103 LYS A N 1
ATOM 766 C CA . LYS A 1 106 ? -29.643 2.354 -42.543 1.00 20.24 103 LYS A CA 1
ATOM 767 C C . LYS A 1 106 ? -30.710 2.172 -41.468 1.00 18.77 103 LYS A C 1
ATOM 768 O O . LYS A 1 106 ? -31.422 3.168 -41.134 1.00 18.61 103 LYS A O 1
ATOM 774 N N . PRO A 1 107 ? -30.825 0.978 -40.880 1.00 18.45 104 PRO A N 1
ATOM 775 C CA . PRO A 1 107 ? -31.828 0.859 -39.825 1.00 19.39 104 PRO A CA 1
ATOM 776 C C . PRO A 1 107 ? -31.439 1.658 -38.578 1.00 19.54 104 PRO A C 1
ATOM 777 O O . PRO A 1 107 ? -30.293 2.017 -38.414 1.00 19.90 104 PRO A O 1
ATOM 781 N N . PRO A 1 108 ? -32.401 1.874 -37.705 1.00 18.29 105 PRO A N 1
ATOM 782 C CA . PRO A 1 108 ? -32.091 2.477 -36.387 1.00 18.04 105 PRO A CA 1
ATOM 783 C C . PRO A 1 108 ? -30.938 1.742 -35.708 1.00 19.41 105 PRO A C 1
ATOM 784 O O . PRO A 1 108 ? -30.845 0.513 -35.720 1.00 21.37 105 PRO A O 1
ATOM 788 N N . GLU A 1 109 ? -30.093 2.579 -35.115 1.00 18.27 106 GLU A N 1
ATOM 789 C CA . GLU A 1 109 ? -28.919 2.175 -34.429 1.00 19.29 106 GLU A CA 1
ATOM 790 C C . GLU A 1 109 ? -28.689 2.958 -33.153 1.00 19.44 106 GLU A C 1
ATOM 791 O O . GLU A 1 109 ? -29.116 4.125 -33.023 1.00 18.50 106 GLU A O 1
ATOM 813 N N . PRO A 1 112 ? -24.125 6.807 -29.235 1.00 21.71 109 PRO A N 1
ATOM 814 C CA . PRO A 1 112 ? -23.291 6.667 -28.001 1.00 22.47 109 PRO A CA 1
ATOM 815 C C . PRO A 1 112 ? -23.682 7.603 -26.880 1.00 19.81 109 PRO A C 1
ATOM 816 O O . PRO A 1 112 ? -23.167 7.503 -25.771 1.00 22.22 109 PRO A O 1
ATOM 820 N N . TRP A 1 113 ? -24.715 8.376 -27.124 1.00 24.08 110 TRP A N 1
ATOM 821 C CA . TRP A 1 113 ? -25.525 9.064 -26.031 1.00 24.92 110 TRP A CA 1
ATOM 822 C C . TRP A 1 113 ? -26.840 8.401 -25.594 1.00 29.21 110 TRP A C 1
ATOM 823 O O . TRP A 1 113 ? -27.640 8.975 -24.837 1.00 31.05 110 TRP A O 1
ATOM 834 N N . GLY A 1 114 ? -27.060 7.168 -26.012 1.00 26.31 111 GLY A N 1
ATOM 835 C CA . GLY A 1 114 ? -28.092 6.306 -25.372 1.00 27.34 111 GLY A CA 1
ATOM 836 C C . GLY A 1 114 ? -29.478 6.315 -25.960 1.00 25.04 111 GLY A C 1
ATOM 837 O O . GLY A 1 114 ? -30.394 5.792 -25.374 1.00 36.51 111 GLY A O 1
ATOM 838 N N . GLN A 1 115 ? -29.592 6.826 -27.212 1.00 25.06 112 GLN A N 1
ATOM 839 C CA . GLN A 1 115 ? -30.845 6.870 -27.960 1.00 25.93 112 GLN A CA 1
ATOM 840 C C . GLN A 1 115 ? -30.606 6.262 -29.308 1.00 20.34 112 GLN A C 1
ATOM 841 O O . GLN A 1 115 ? -29.518 6.457 -29.890 1.00 19.15 112 GLN A O 1
ATOM 847 N N . ARG A 1 116 ? -31.629 5.623 -29.837 1.00 21.89 113 ARG A N 1
ATOM 848 C CA . ARG A 1 116 ? -31.589 5.042 -31.143 1.00 18.76 113 ARG A CA 1
ATOM 849 C C . ARG A 1 116 ? -32.003 6.085 -32.174 1.00 20.09 113 ARG A C 1
ATOM 850 O O . ARG A 1 116 ? -32.820 6.894 -31.910 1.00 18.94 113 ARG A O 1
ATOM 858 N N . ALA A 1 117 ? -31.331 6.034 -33.306 1.00 17.15 114 ALA A N 1
ATOM 859 C CA . ALA A 1 117 ? -31.490 7.062 -34.353 1.00 16.32 114 ALA A CA 1
ATOM 860 C C . ALA A 1 117 ? -31.144 6.489 -35.703 1.00 15.46 114 ALA A C 1
ATOM 861 O O . ALA A 1 117 ? -30.391 5.494 -35.838 1.00 17.18 114 ALA A O 1
ATOM 863 N N . THR A 1 118 ? -31.586 7.234 -36.718 1.00 16.41 115 THR A N 1
ATOM 864 C CA . THR A 1 118 ? -31.152 7.034 -38.093 1.00 15.79 115 THR A CA 1
ATOM 865 C C . THR A 1 118 ? -31.387 8.301 -38.890 1.00 14.88 115 THR A C 1
ATOM 866 O O . THR A 1 118 ? -31.823 9.298 -38.337 1.00 16.06 115 THR A O 1
ATOM 870 N N . TRP A 1 119 ? -31.155 8.236 -40.168 1.00 15.37 116 TRP A N 1
ATOM 871 C CA A TRP A 1 119 ? -31.369 9.384 -41.085 0.50 15.03 116 TRP A CA 1
ATOM 872 C CA B TRP A 1 119 ? -31.364 9.380 -41.082 0.50 14.99 116 TRP A CA 1
ATOM 873 C C . TRP A 1 119 ? -32.219 8.986 -42.262 1.00 14.66 116 TRP A C 1
ATOM 874 O O . TRP A 1 119 ? -32.158 7.845 -42.751 1.00 16.12 116 TRP A O 1
ATOM 895 N N . PHE A 1 120 ? -33.044 9.912 -42.698 1.00 14.90 117 PHE A N 1
ATOM 896 C CA . PHE A 1 120 ? -33.850 9.723 -43.882 1.00 15.62 117 PHE A CA 1
ATOM 897 C C . PHE A 1 120 ? -33.899 10.996 -44.678 1.00 16.09 117 PHE A C 1
ATOM 898 O O . PHE A 1 120 ? -33.592 12.101 -44.194 1.00 16.25 117 PHE A O 1
ATOM 906 N N . SER A 1 121 ? -34.299 10.868 -45.911 1.00 16.24 118 SER A N 1
ATOM 907 C CA A SER A 1 121 ? -34.473 12.011 -46.813 0.50 16.40 118 SER A CA 1
ATOM 908 C CA B SER A 1 121 ? -34.439 12.014 -46.812 0.50 16.77 118 SER A CA 1
ATOM 909 C C . SER A 1 121 ? -35.840 12.104 -47.431 1.00 16.41 118 SER A C 1
ATOM 910 O O . SER A 1 121 ? -36.597 11.147 -47.534 1.00 17.94 118 SER A O 1
ATOM 915 N N . ASP A 1 122 ? -36.160 13.369 -47.791 1.00 15.30 119 ASP A N 1
ATOM 916 C CA . ASP A 1 122 ? -37.379 13.648 -48.553 1.00 17.56 119 ASP A CA 1
ATOM 917 C C . ASP A 1 122 ? -37.060 13.434 -50.074 1.00 18.15 119 ASP A C 1
ATOM 918 O O . ASP A 1 122 ? -35.924 13.167 -50.448 1.00 17.34 119 ASP A O 1
ATOM 923 N N . PRO A 1 123 ? -38.065 13.660 -50.938 1.00 17.71 120 PRO A N 1
ATOM 924 C CA . PRO A 1 123 ? -37.803 13.430 -52.381 1.00 19.23 120 PRO A CA 1
ATOM 925 C C . PRO A 1 123 ? -36.772 14.339 -53.011 1.00 19.39 120 PRO A C 1
ATOM 926 O O . PRO A 1 123 ? -36.248 14.043 -54.066 1.00 21.01 120 PRO A O 1
ATOM 930 N N . ASP A 1 124 ? -36.584 15.504 -52.429 1.00 17.79 121 ASP A N 1
ATOM 931 C CA . ASP A 1 124 ? -35.577 16.480 -52.897 1.00 16.54 121 ASP A CA 1
ATOM 932 C C . ASP A 1 124 ? -34.193 16.236 -52.327 1.00 17.93 121 ASP A C 1
ATOM 933 O O . ASP A 1 124 ? -33.278 16.989 -52.591 1.00 18.83 121 ASP A O 1
ATOM 938 N N . GLY A 1 125 ? -34.070 15.206 -51.499 1.00 17.64 122 GLY A N 1
ATOM 939 C CA . GLY A 1 125 ? -32.808 14.933 -50.896 1.00 16.69 122 GLY A CA 1
ATOM 940 C C . GLY A 1 125 ? -32.490 15.706 -49.605 1.00 17.28 122 GLY A C 1
ATOM 941 O O . GLY A 1 125 ? -31.350 15.652 -49.106 1.00 17.89 122 GLY A O 1
ATOM 942 N N . ASN A 1 126 ? -33.508 16.399 -49.099 1.00 14.89 123 ASN A N 1
ATOM 943 C CA . ASN A 1 126 ? -33.317 17.012 -47.745 1.00 15.41 123 ASN A CA 1
ATOM 944 C C . ASN A 1 126 ? -33.252 15.908 -46.677 1.00 14.56 123 ASN A C 1
ATOM 945 O O . ASN A 1 126 ? -34.167 15.098 -46.592 1.00 17.54 123 ASN A O 1
ATOM 950 N N . GLN A 1 127 ? -32.186 15.977 -45.898 1.00 15.31 124 GLN A N 1
ATOM 951 C CA A GLN A 1 127 ? -31.905 14.954 -44.887 0.50 15.30 124 GLN A CA 1
ATOM 952 C CA B GLN A 1 127 ? -31.861 14.949 -44.897 0.50 15.44 124 GLN A CA 1
ATOM 953 C C . GLN A 1 127 ? -32.245 15.411 -43.456 1.00 15.58 124 GLN A C 1
ATOM 954 O O . GLN A 1 127 ? -31.971 16.530 -43.027 1.00 16.88 124 GLN A O 1
ATOM 965 N N . PHE A 1 128 ? -32.932 14.466 -42.806 1.00 16.47 125 PHE A N 1
ATOM 966 C CA . PHE A 1 128 ? -33.325 14.685 -41.372 1.00 15.41 125 PHE A CA 1
ATOM 967 C C . PHE A 1 128 ? -32.674 13.602 -40.541 1.00 15.00 125 PHE A C 1
ATOM 968 O O . PHE A 1 128 ? -32.595 12.424 -40.934 1.00 16.92 125 PHE A O 1
ATOM 976 N N . PHE A 1 129 ? -32.383 13.950 -39.282 1.00 15.23 126 PHE A N 1
ATOM 977 C CA . PHE A 1 129 ? -31.951 13.007 -38.242 1.00 14.83 126 PHE A CA 1
ATOM 978 C C . PHE A 1 129 ? -33.196 12.645 -37.437 1.00 14.24 126 PHE A C 1
ATOM 979 O O . PHE A 1 129 ? -33.914 13.546 -36.993 1.00 17.28 126 PHE A O 1
ATOM 987 N N . LEU A 1 130 ? -33.518 11.343 -37.337 1.00 14.42 127 LEU A N 1
ATOM 988 C CA . LEU A 1 130 ? -34.667 10.813 -36.714 1.00 15.52 127 LEU A CA 1
ATOM 989 C C . LEU A 1 130 ? -34.205 10.096 -35.451 1.00 14.69 127 LEU A C 1
ATOM 990 O O . LEU A 1 130 ? -33.438 9.150 -35.519 1.00 15.91 127 LEU A O 1
ATOM 995 N N . VAL A 1 131 ? -34.733 10.541 -34.301 1.00 15.62 128 VAL A N 1
ATOM 996 C CA . VAL A 1 131 ? -34.313 10.059 -32.995 1.00 16.29 128 VAL A CA 1
ATOM 997 C C . VAL A 1 131 ? -35.500 9.586 -32.180 1.00 17.42 128 VAL A C 1
ATOM 998 O O . VAL A 1 131 ? -36.546 10.208 -32.183 1.00 17.76 128 VAL A O 1
ATOM 1002 N N . GLU A 1 132 ? -35.331 8.432 -31.507 1.00 17.83 129 GLU A N 1
ATOM 1003 C CA . GLU A 1 132 ? -36.365 7.903 -30.663 1.00 18.57 129 GLU A CA 1
ATOM 1004 C C . GLU A 1 132 ? -36.273 8.625 -29.314 1.00 22.67 129 GLU A C 1
ATOM 1005 O O . GLU A 1 132 ? -35.223 8.662 -28.696 1.00 22.96 129 GLU A O 1
ATOM 1011 N N . GLU A 1 133 ? -37.419 9.045 -28.860 1.00 22.74 130 GLU A N 1
ATOM 1012 C CA . GLU A 1 133 ? -37.561 9.803 -27.604 1.00 25.63 130 GLU A CA 1
ATOM 1013 C C . GLU A 1 133 ? -37.086 9.031 -26.427 1.00 34.99 130 GLU A C 1
ATOM 1014 O O . GLU A 1 133 ? -37.599 7.911 -26.186 1.00 46.15 130 GLU A O 1
ATOM 1021 N N . SER B 1 8 ? -48.569 4.640 -32.914 1.00 52.36 5 SER B N 1
ATOM 1022 C CA . SER B 1 8 ? -47.659 5.803 -32.628 1.00 32.95 5 SER B CA 1
ATOM 1023 C C . SER B 1 8 ? -47.607 6.720 -33.869 1.00 41.06 5 SER B C 1
ATOM 1024 O O . SER B 1 8 ? -47.732 6.251 -34.971 1.00 38.53 5 SER B O 1
ATOM 1027 N N . LEU B 1 9 ? -47.412 8.018 -33.671 1.00 30.48 6 LEU B N 1
ATOM 1028 C CA . LEU B 1 9 ? -47.091 8.934 -34.819 1.00 30.41 6 LEU B CA 1
ATOM 1029 C C . LEU B 1 9 ? -45.794 8.554 -35.491 1.00 25.92 6 LEU B C 1
ATOM 1030 O O . LEU B 1 9 ? -44.834 8.091 -34.820 1.00 27.56 6 LEU B O 1
ATOM 1043 N N . ILE B 1 11 ? -43.877 10.765 -36.770 1.00 23.10 8 ILE B N 1
ATOM 1044 C CA . ILE B 1 11 ? -43.064 11.894 -36.269 1.00 20.49 8 ILE B CA 1
ATOM 1045 C C . ILE B 1 11 ? -43.891 12.657 -35.247 1.00 20.98 8 ILE B C 1
ATOM 1046 O O . ILE B 1 11 ? -44.978 13.146 -35.569 1.00 23.66 8 ILE B O 1
ATOM 1051 N N . ALA B 1 12 ? -43.321 12.824 -34.030 1.00 19.81 9 ALA B N 1
ATOM 1052 C CA . ALA B 1 12 ? -43.997 13.455 -32.894 1.00 20.74 9 ALA B CA 1
ATOM 1053 C C . ALA B 1 12 ? -43.807 14.970 -32.827 1.00 18.57 9 ALA B C 1
ATOM 1054 O O . ALA B 1 12 ? -44.728 15.700 -32.544 1.00 21.08 9 ALA B O 1
ATOM 1056 N N . TYR B 1 13 ? -42.589 15.428 -33.082 1.00 17.34 10 TYR B N 1
ATOM 1057 C CA . TYR B 1 13 ? -42.253 16.856 -33.046 1.00 16.95 10 TYR B CA 1
ATOM 1058 C C . TYR B 1 13 ? -40.849 17.095 -33.579 1.00 16.26 10 TYR B C 1
ATOM 1059 O O . TYR B 1 13 ? -40.021 16.190 -33.712 1.00 16.86 10 TYR B O 1
ATOM 1068 N N . VAL B 1 14 ? -40.657 18.355 -33.920 1.00 16.76 11 VAL B N 1
ATOM 1069 C CA . VAL B 1 14 ? -39.329 18.838 -34.304 1.00 16.91 11 VAL B CA 1
ATOM 1070 C C . VAL B 1 14 ? -38.450 19.075 -33.075 1.00 17.09 11 VAL B C 1
ATOM 1071 O O . VAL B 1 14 ? -38.807 19.889 -32.170 1.00 18.65 11 VAL B O 1
ATOM 1075 N N . HIS B 1 15 ? -37.329 18.371 -32.978 1.00 16.68 12 HIS B N 1
ATOM 1076 C CA . HIS B 1 15 ? -36.480 18.492 -31.802 1.00 15.85 12 HIS B CA 1
ATOM 1077 C C . HIS B 1 15 ? -35.755 19.798 -31.777 1.00 16.73 12 HIS B C 1
ATOM 1078 O O . HIS B 1 15 ? -35.679 20.483 -30.734 1.00 17.02 12 HIS B O 1
ATOM 1085 N N . SER B 1 16 ? -35.204 20.150 -32.928 1.00 16.35 13 SER B N 1
ATOM 1086 C CA . SER B 1 16 ? -34.328 21.273 -33.069 1.00 15.14 13 SER B CA 1
ATOM 1087 C C . SER B 1 16 ? -34.085 21.589 -34.531 1.00 15.83 13 SER B C 1
ATOM 1088 O O . SER B 1 16 ? -34.161 20.741 -35.389 1.00 17.28 13 SER B O 1
ATOM 1091 N N . ALA B 1 17 ? -33.763 22.862 -34.740 1.00 15.87 14 ALA B N 1
ATOM 1092 C CA . ALA B 1 17 ? -33.197 23.397 -35.986 1.00 15.63 14 ALA B CA 1
ATOM 1093 C C . ALA B 1 17 ? -31.866 24.002 -35.680 1.00 16.71 14 ALA B C 1
ATOM 1094 O O . ALA B 1 17 ? -31.580 24.316 -34.545 1.00 19.25 14 ALA B O 1
ATOM 1096 N N . THR B 1 18 ? -31.032 24.156 -36.704 1.00 15.59 15 THR B N 1
ATOM 1097 C CA . THR B 1 18 ? -29.643 24.570 -36.544 1.00 16.46 15 THR B CA 1
ATOM 1098 C C . THR B 1 18 ? -29.394 25.916 -37.168 1.00 17.13 15 THR B C 1
ATOM 1099 O O . THR B 1 18 ? -29.839 26.174 -38.265 1.00 20.35 15 THR B O 1
ATOM 1103 N N . ILE B 1 19 ? -28.684 26.798 -36.491 1.00 15.64 16 ILE B N 1
ATOM 1104 C CA . ILE B 1 19 ? -28.055 27.966 -37.083 1.00 15.24 16 ILE B CA 1
ATOM 1105 C C . ILE B 1 19 ? -26.533 27.804 -37.057 1.00 15.65 16 ILE B C 1
ATOM 1106 O O . ILE B 1 19 ? -25.973 26.990 -36.334 1.00 17.57 16 ILE B O 1
ATOM 1111 N N . ILE B 1 20 ? -25.890 28.628 -37.882 1.00 15.30 17 ILE B N 1
ATOM 1112 C CA . ILE B 1 20 ? -24.414 28.630 -37.948 1.00 15.18 17 ILE B CA 1
ATOM 1113 C C . ILE B 1 20 ? -23.904 29.887 -37.292 1.00 16.43 17 ILE B C 1
ATOM 1114 O O . ILE B 1 20 ? -24.282 30.996 -37.705 1.00 15.10 17 ILE B O 1
ATOM 1119 N N . VAL B 1 21 ? -23.115 29.735 -36.246 1.00 16.15 18 VAL B N 1
ATOM 1120 C CA . VAL B 1 21 ? -22.470 30.850 -35.562 1.00 16.28 18 VAL B CA 1
ATOM 1121 C C . VAL B 1 21 ? -20.958 30.780 -35.774 1.00 16.40 18 VAL B C 1
ATOM 1122 O O . VAL B 1 21 ? -20.416 29.758 -36.189 1.00 19.21 18 VAL B O 1
ATOM 1126 N N . SER B 1 22 ? -20.273 31.867 -35.430 1.00 16.46 19 SER B N 1
ATOM 1127 C CA . SER B 1 22 ? -18.799 31.891 -35.509 1.00 20.05 19 SER B CA 1
ATOM 1128 C C . SER B 1 22 ? -18.043 31.359 -34.287 1.00 18.74 19 SER B C 1
ATOM 1129 O O . SER B 1 22 ? -16.963 30.864 -34.365 1.00 25.67 19 SER B O 1
ATOM 1132 N N . ASP B 1 23 ? -18.712 31.506 -33.151 1.00 19.11 20 ASP B N 1
ATOM 1133 C CA . ASP B 1 23 ? -18.129 31.200 -31.818 1.00 18.92 20 ASP B CA 1
ATOM 1134 C C . ASP B 1 23 ? -19.214 30.725 -30.883 1.00 20.75 20 ASP B C 1
ATOM 1135 O O . ASP B 1 23 ? -20.124 31.515 -30.595 1.00 19.30 20 ASP B O 1
ATOM 1140 N N . GLN B 1 24 ? -19.198 29.460 -30.496 1.00 19.77 21 GLN B N 1
ATOM 1141 C CA . GLN B 1 24 ? -20.265 28.923 -29.714 1.00 18.96 21 GLN B CA 1
ATOM 1142 C C . GLN B 1 24 ? -20.393 29.600 -28.324 1.00 19.23 21 GLN B C 1
ATOM 1143 O O . GLN B 1 24 ? -21.504 29.774 -27.844 1.00 20.72 21 GLN B O 1
ATOM 1149 N N . GLU B 1 25 ? -19.276 29.925 -27.688 1.00 22.28 22 GLU B N 1
ATOM 1150 C CA . GL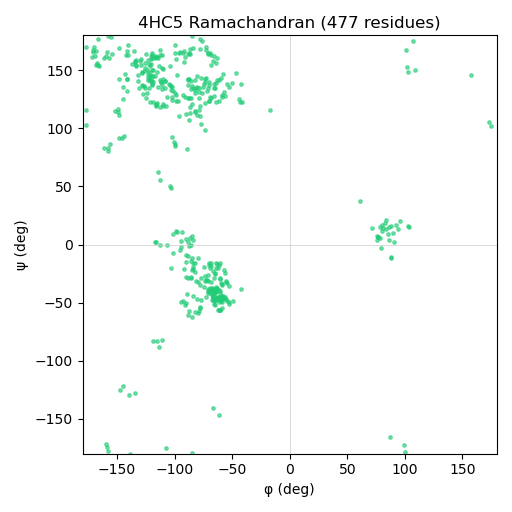U B 1 25 ? -19.380 30.531 -26.354 1.00 23.27 22 GLU B CA 1
ATOM 1151 C C . GLU B 1 25 ? -19.992 31.934 -26.410 1.00 21.44 22 GLU B C 1
ATOM 1152 O O . GLU B 1 25 ? -20.862 32.304 -25.660 1.00 23.02 22 GLU B O 1
ATOM 1158 N N . LYS B 1 26 ? -19.621 32.677 -27.455 1.00 20.19 23 LYS B N 1
ATOM 1159 C CA . LYS B 1 26 ? -20.181 34.040 -27.613 1.00 20.24 23 LYS B CA 1
ATOM 1160 C C . LYS B 1 26 ? -21.641 33.940 -27.989 1.00 19.15 23 LYS B C 1
ATOM 1161 O O . LYS B 1 26 ? -22.447 34.725 -27.556 1.00 20.54 23 LYS B O 1
ATOM 1167 N N . ALA B 1 27 ? -22.002 32.972 -28.823 1.00 18.97 24 ALA B N 1
ATOM 1168 C CA . ALA B 1 27 ? -23.379 32.803 -29.228 1.00 18.89 24 ALA B CA 1
ATOM 1169 C C . ALA B 1 27 ? -24.231 32.413 -28.010 1.00 18.02 24 ALA B C 1
ATOM 1170 O O . ALA B 1 27 ? -25.324 32.892 -27.841 1.00 18.07 24 ALA B O 1
ATOM 1172 N N . LEU B 1 28 ? -23.726 31.519 -27.146 1.00 19.66 25 LEU B N 1
ATOM 1173 C CA . LEU B 1 28 ? -24.480 31.140 -25.938 1.00 20.87 25 LEU B CA 1
ATOM 1174 C C . LEU B 1 28 ? -24.752 32.409 -25.128 1.00 20.72 25 LEU B C 1
ATOM 1175 O O . LEU B 1 28 ? -25.833 32.600 -24.631 1.00 20.70 25 LEU B O 1
ATOM 1180 N N . ASP B 1 29 ? -23.723 33.251 -24.991 1.00 19.90 26 ASP B N 1
ATOM 1181 C CA . ASP B 1 29 ? -23.907 34.550 -24.259 1.00 20.83 26 ASP B CA 1
ATOM 1182 C C . ASP B 1 29 ? -25.056 35.379 -24.834 1.00 20.72 26 ASP B C 1
ATOM 1183 O O . ASP B 1 29 ? -25.909 35.913 -24.125 1.00 22.24 26 ASP B O 1
ATOM 1188 N N . PHE B 1 30 ? -25.034 35.516 -26.130 1.00 18.54 27 PHE B N 1
ATOM 1189 C CA . PHE B 1 30 ? -26.119 36.218 -26.793 1.00 17.61 27 PHE B CA 1
ATOM 1190 C C . PHE B 1 30 ? -27.489 35.599 -26.597 1.00 17.37 27 PHE B C 1
ATOM 1191 O O . PHE B 1 30 ? -28.429 36.256 -26.206 1.00 17.54 27 PHE B O 1
ATOM 1199 N N . TYR B 1 31 ? -27.657 34.335 -26.937 1.00 17.46 28 TYR B N 1
ATOM 1200 C CA . TYR B 1 31 ? -28.967 33.726 -26.907 1.00 17.42 28 TYR B CA 1
ATOM 1201 C C . TYR B 1 31 ? -29.525 33.622 -25.498 1.00 16.97 28 TYR B C 1
ATOM 1202 O O . TYR B 1 31 ? -30.687 33.848 -25.277 1.00 18.78 28 TYR B O 1
ATOM 1211 N N . VAL B 1 32 ? -28.637 33.323 -24.569 1.00 18.86 29 VAL B N 1
ATOM 1212 C CA . VAL B 1 32 ? -29.050 33.164 -23.142 1.00 18.52 29 VAL B CA 1
ATOM 1213 C C . VAL B 1 32 ? -29.254 34.544 -22.467 1.00 20.97 29 VAL B C 1
ATOM 1214 O O . VAL B 1 32 ? -30.337 34.866 -21.962 1.00 24.24 29 VAL B O 1
ATOM 1218 N N . ASN B 1 33 ? -28.252 35.367 -22.530 1.00 19.71 30 ASN B N 1
ATOM 1219 C CA . ASN B 1 33 ? -28.248 36.656 -21.739 1.00 22.01 30 ASN B CA 1
ATOM 1220 C C . ASN B 1 33 ? -28.890 37.864 -22.443 1.00 22.35 30 ASN B C 1
ATOM 1221 O O . ASN B 1 33 ? -29.458 38.719 -21.792 1.00 27.93 30 ASN B O 1
ATOM 1226 N N . THR B 1 34 ? -28.862 37.899 -23.771 1.00 19.35 31 THR B N 1
ATOM 1227 C CA . THR B 1 34 ? -29.548 38.953 -24.498 1.00 20.95 31 THR B CA 1
ATOM 1228 C C . THR B 1 34 ? -30.990 38.545 -24.894 1.00 22.31 31 THR B C 1
ATOM 1229 O O . THR B 1 34 ? -31.919 39.342 -24.705 1.00 22.10 31 THR B O 1
ATOM 1233 N N . LEU B 1 35 ? -31.182 37.354 -25.487 1.00 20.37 32 LEU B N 1
ATOM 1234 C CA . LEU B 1 35 ? -32.519 36.939 -25.937 1.00 18.59 32 LEU B CA 1
ATOM 1235 C C . LEU B 1 35 ? -33.318 36.188 -24.899 1.00 21.05 32 LEU B C 1
ATOM 1236 O O . LEU B 1 35 ? -34.499 35.929 -25.066 1.00 22.69 32 LEU B O 1
ATOM 1241 N N . GLY B 1 36 ? -32.695 35.814 -23.790 1.00 19.79 33 GLY B N 1
ATOM 1242 C CA . GLY B 1 36 ? -33.442 35.139 -22.724 1.00 20.86 33 GLY B CA 1
ATOM 1243 C C . GLY B 1 36 ? -33.702 33.662 -22.883 1.00 21.65 33 GLY B C 1
ATOM 1244 O O . GLY B 1 36 ? -34.565 33.094 -22.218 1.00 22.70 33 GLY B O 1
ATOM 1245 N N . PHE B 1 37 ? -33.003 33.011 -23.820 1.00 19.36 34 PHE B N 1
ATOM 1246 C CA . PHE B 1 37 ? -33.193 31.539 -23.976 1.00 19.19 34 PHE B CA 1
ATOM 1247 C C . PHE B 1 37 ? -32.501 30.874 -22.767 1.00 20.40 34 PHE B C 1
ATOM 1248 O O . PHE B 1 37 ? -31.654 31.486 -22.076 1.00 22.70 34 PHE B O 1
ATOM 1256 N N . GLU B 1 38 ? -32.747 29.597 -22.631 1.00 20.59 35 GLU B N 1
ATOM 1257 C CA . GLU B 1 38 ? -32.096 28.685 -21.682 1.00 22.88 35 GLU B CA 1
ATOM 1258 C C . GLU B 1 38 ? -31.207 27.699 -22.443 1.00 19.71 35 GLU B C 1
ATOM 1259 O O . GLU B 1 38 ? -31.565 27.149 -23.468 1.00 22.00 35 GLU B O 1
ATOM 1265 N N . LYS B 1 39 ? -30.011 27.517 -21.963 1.00 20.84 36 LYS B N 1
ATOM 1266 C CA . LYS B 1 39 ? -29.164 26.410 -22.436 1.00 20.93 36 LYS B CA 1
ATOM 1267 C C . LYS B 1 39 ? -29.736 25.045 -22.098 1.00 20.07 36 LYS B C 1
ATOM 1268 O O . LYS B 1 39 ? -30.174 24.796 -20.997 1.00 23.51 36 LYS B O 1
ATOM 1274 N N . VAL B 1 40 ? -29.724 24.137 -23.076 1.00 20.51 37 VAL B N 1
ATOM 1275 C CA . VAL B 1 40 ? -30.124 22.742 -22.869 1.00 20.47 37 VAL B CA 1
ATOM 1276 C C . VAL B 1 40 ? -28.884 21.868 -23.057 1.00 21.32 37 VAL B C 1
ATOM 1277 O O . VAL B 1 40 ? -28.138 21.534 -22.104 1.00 23.36 37 VAL B O 1
ATOM 1281 N N . PHE B 1 41 ? -28.635 21.460 -24.289 1.00 21.20 38 PHE B N 1
ATOM 1282 C CA . PHE B 1 41 ? -27.413 20.667 -24.534 1.00 21.76 38 PHE B CA 1
ATOM 1283 C C . PHE B 1 41 ? -26.146 21.476 -24.468 1.00 21.31 38 PHE B C 1
ATOM 1284 O O . PHE B 1 41 ? -26.012 22.604 -25.031 1.00 21.38 38 PHE B O 1
ATOM 1292 N N . ASP B 1 42 ? -25.107 20.839 -23.932 1.00 21.31 39 ASP B N 1
ATOM 1293 C CA . ASP B 1 42 ? -23.738 21.279 -24.053 1.00 22.27 39 ASP B CA 1
ATOM 1294 C C . ASP B 1 42 ? -22.860 20.046 -23.852 1.00 22.75 39 ASP B C 1
ATOM 1295 O O . ASP B 1 42 ? -22.455 19.737 -22.734 1.00 23.92 39 ASP B O 1
ATOM 1300 N N . ASN B 1 43 ? -22.607 19.317 -24.919 1.00 22.59 40 ASN B N 1
ATOM 1301 C CA . ASN B 1 43 ? -22.083 17.967 -24.853 1.00 27.03 40 ASN B CA 1
ATOM 1302 C C . ASN B 1 43 ? -21.132 17.681 -26.001 1.00 29.42 40 ASN B C 1
ATOM 1303 O O . ASN B 1 43 ? -21.475 17.913 -27.175 1.00 33.84 40 ASN B O 1
ATOM 1308 N N . GLN B 1 44 ? -19.934 17.258 -25.619 1.00 34.78 41 GLN B N 1
ATOM 1309 C CA . GLN B 1 44 ? -18.779 17.074 -26.515 1.00 38.08 41 GLN B CA 1
ATOM 1310 C C . GLN B 1 44 ? -18.899 15.658 -27.017 1.00 49.26 41 GLN B C 1
ATOM 1311 O O . GLN B 1 44 ? -18.337 14.735 -26.423 1.00 48.12 41 GLN B O 1
ATOM 1317 N N . LEU B 1 45 ? -19.731 15.528 -28.031 1.00 44.40 42 LEU B N 1
ATOM 1318 C CA . LEU B 1 45 ? -19.918 14.327 -28.812 1.00 53.48 42 LEU B CA 1
ATOM 1319 C C . LEU B 1 45 ? -18.587 13.736 -29.392 1.00 53.03 42 LEU B C 1
ATOM 1320 O O . LEU B 1 45 ? -18.284 12.578 -29.218 1.00 44.30 42 LEU B O 1
ATOM 1325 N N . ASP B 1 46 ? -17.784 14.534 -30.050 1.00 50.21 43 ASP B N 1
ATOM 1326 C CA . ASP B 1 46 ? -16.388 14.129 -30.349 1.00 43.01 43 ASP B CA 1
ATOM 1327 C C . ASP B 1 46 ? -15.381 15.286 -30.162 1.00 50.85 43 ASP B C 1
ATOM 1328 O O . ASP B 1 46 ? -15.803 16.396 -29.833 1.00 53.72 43 ASP B O 1
ATOM 1333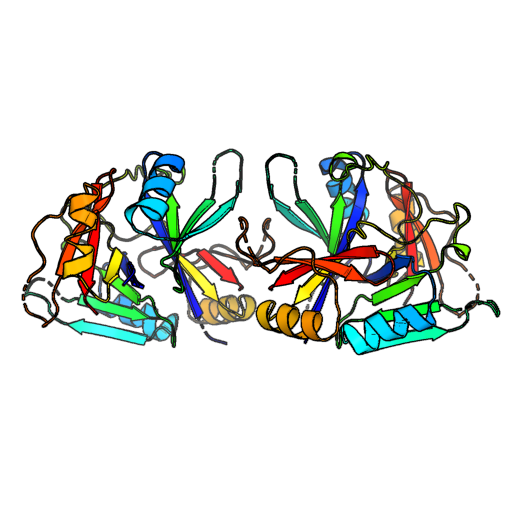 N N . PRO B 1 47 ? -14.095 15.082 -30.391 1.00 48.57 44 PRO B N 1
ATOM 1334 C CA . PRO B 1 47 ? -13.165 16.190 -30.074 1.00 58.49 44 PRO B CA 1
ATOM 1335 C C . PRO B 1 47 ? -13.408 17.428 -30.916 1.00 64.93 44 PRO B C 1
ATOM 1336 O O . PRO B 1 47 ? -12.948 18.532 -30.589 1.00 69.13 44 PRO B O 1
ATOM 1340 N N . ASN B 1 48 ? -14.134 17.206 -31.997 1.00 53.87 45 ASN B N 1
ATOM 1341 C CA . ASN B 1 48 ? -14.493 18.280 -32.965 1.00 56.92 45 ASN B CA 1
ATOM 1342 C C . ASN B 1 48 ? -16.003 18.654 -33.045 1.00 62.14 45 ASN B C 1
ATOM 1343 O O . ASN B 1 48 ? -16.450 19.453 -33.856 1.00 59.69 45 ASN B O 1
ATOM 1353 N N . ARG B 1 50 ? -19.027 19.888 -30.477 1.00 29.09 47 ARG B N 1
ATOM 1354 C CA . ARG B 1 50 ? -19.578 20.324 -29.153 1.00 26.56 47 ARG B CA 1
ATOM 1355 C C . ARG B 1 50 ? -21.052 20.690 -29.486 1.00 23.40 47 ARG B C 1
ATOM 1356 O O . ARG B 1 50 ? -21.361 21.676 -30.156 1.00 23.92 47 ARG B O 1
ATOM 1364 N N . PHE B 1 51 ? -21.927 19.810 -29.154 1.00 22.73 48 PHE B N 1
ATOM 1365 C CA . PHE B 1 51 ? -23.340 19.944 -29.434 1.00 21.06 48 PHE B CA 1
ATOM 1366 C C . PHE B 1 51 ? -23.972 20.833 -28.398 1.00 20.01 48 PHE B C 1
ATOM 1367 O O . PHE B 1 51 ? -24.043 20.508 -27.233 1.00 23.57 48 PHE B O 1
ATOM 1375 N N . VAL B 1 52 ? -24.380 22.011 -28.857 1.00 19.53 49 VAL B N 1
ATOM 1376 C CA . VAL B 1 52 ? -24.903 23.100 -28.007 1.00 17.95 49 VAL B CA 1
ATOM 1377 C C . VAL B 1 52 ? -26.259 23.535 -28.454 1.00 16.70 49 VAL B C 1
ATOM 1378 O O . VAL B 1 52 ? -26.442 23.820 -29.656 1.00 18.55 49 VAL B O 1
ATOM 1382 N N . THR B 1 53 ? -27.254 23.542 -27.560 1.00 18.25 50 THR B N 1
ATOM 1383 C CA . THR B 1 53 ? -28.593 23.992 -27.929 1.00 17.07 50 THR B CA 1
ATOM 1384 C C . THR B 1 53 ? -29.146 24.955 -26.874 1.00 15.78 50 THR B C 1
ATOM 1385 O O . THR B 1 53 ? -28.782 24.956 -25.683 1.00 17.66 50 THR B O 1
ATOM 1389 N N . VAL B 1 54 ? -30.042 25.804 -27.353 1.00 16.80 51 VAL B N 1
ATOM 1390 C CA . VAL B 1 54 ? -30.779 26.763 -26.563 1.00 16.83 51 VAL B CA 1
ATOM 1391 C C . VAL B 1 54 ? -32.262 26.656 -26.848 1.00 17.34 51 VAL B C 1
ATOM 1392 O O . VAL B 1 54 ? -32.687 26.314 -27.922 1.00 19.27 51 VAL B O 1
ATOM 1396 N N . VAL B 1 55 ? -33.110 27.052 -25.873 1.00 18.98 52 VAL B N 1
ATOM 1397 C CA . VAL B 1 55 ? -34.546 26.977 -26.038 1.00 18.71 52 VAL B CA 1
ATOM 1398 C C . VAL B 1 55 ? -35.228 28.201 -25.416 1.00 18.30 52 VAL B C 1
ATOM 1399 O O . VAL B 1 55 ? -34.803 28.659 -24.349 1.00 19.87 52 VAL B O 1
ATOM 1403 N N . PRO B 1 56 ? -36.265 28.713 -26.022 1.00 17.84 53 PRO B N 1
ATOM 1404 C CA . PRO B 1 56 ? -37.053 29.728 -25.307 1.00 21.23 53 PRO B CA 1
ATOM 1405 C C . PRO B 1 56 ? -37.682 29.063 -24.037 1.00 22.30 53 PRO B C 1
ATOM 1406 O O . PRO B 1 56 ? -38.157 27.925 -24.097 1.00 22.96 53 PRO B O 1
ATOM 1410 N N . PRO B 1 57 ? -37.727 29.798 -22.928 1.00 23.39 54 PRO B N 1
ATOM 1411 C CA . PRO B 1 57 ? -38.163 29.169 -21.688 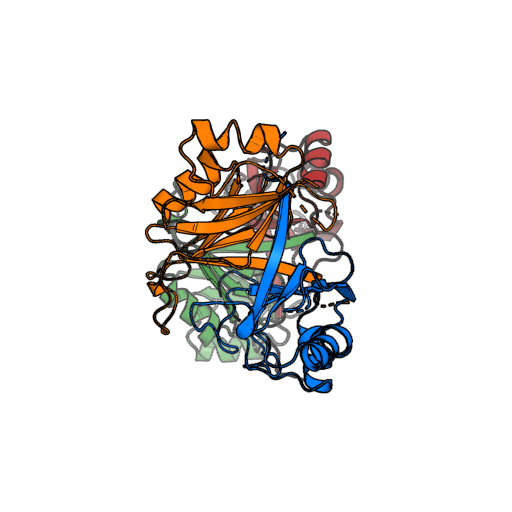1.00 24.19 54 PRO B CA 1
ATOM 1412 C C . PRO B 1 57 ? -39.560 28.591 -21.759 1.00 25.10 54 PRO B C 1
ATOM 1413 O O . PRO B 1 57 ? -40.467 29.235 -22.237 1.00 26.03 54 PRO B O 1
ATOM 1417 N N . GLY B 1 58 ? -39.657 27.333 -21.407 1.00 28.34 55 GLY B N 1
ATOM 1418 C CA . GLY B 1 58 ? -40.936 26.610 -21.433 1.00 29.41 55 GLY B CA 1
ATOM 1419 C C . GLY B 1 58 ? -41.324 25.928 -22.765 1.00 27.00 55 GLY B C 1
ATOM 1420 O O . GLY B 1 58 ? -42.356 25.229 -22.820 1.00 33.00 55 GLY B O 1
ATOM 1421 N N . ALA B 1 59 ? -40.571 26.235 -23.831 1.00 23.10 56 ALA B N 1
ATOM 1422 C CA . ALA B 1 59 ? -40.901 25.801 -25.197 1.00 23.85 56 ALA B CA 1
ATOM 1423 C C . ALA B 1 59 ? -40.301 24.422 -25.497 1.00 21.44 56 ALA B C 1
ATOM 1424 O O . ALA B 1 59 ? -39.353 23.990 -24.881 1.00 23.49 56 ALA B O 1
ATOM 1426 N N . GLN B 1 60 ? -40.834 23.813 -26.566 1.00 22.11 57 GLN B N 1
ATOM 1427 C CA . GLN B 1 60 ? -40.397 22.460 -26.951 1.00 21.21 57 GLN B CA 1
ATOM 1428 C C . GLN B 1 60 ? -39.173 22.435 -27.870 1.00 20.89 57 GLN B C 1
ATOM 1429 O O . GLN B 1 60 ? -38.194 21.831 -27.565 1.00 23.09 57 GLN B O 1
ATOM 1435 N N . THR B 1 61 ? -39.264 23.092 -29.014 1.00 18.42 58 THR B N 1
ATOM 1436 C CA . THR B 1 61 ? -38.193 22.961 -30.037 1.00 16.81 58 THR B CA 1
ATOM 1437 C C . THR B 1 61 ? -37.031 23.858 -29.704 1.00 16.65 58 THR B C 1
ATOM 1438 O O . THR B 1 61 ? -37.169 25.063 -29.417 1.00 18.91 58 THR B O 1
ATOM 1442 N N . GLN B 1 62 ? -35.868 23.305 -29.811 1.00 16.51 59 GLN B N 1
ATOM 1443 C CA . GLN B 1 62 ? -34.614 23.960 -29.559 1.00 16.90 59 GLN B CA 1
ATOM 1444 C C . GLN B 1 62 ? -33.966 24.509 -30.839 1.00 15.86 59 GLN B C 1
ATOM 1445 O O . GLN B 1 62 ? -34.292 24.135 -31.954 1.00 16.69 59 GLN B O 1
ATOM 1451 N N . VAL B 1 63 ? -32.978 25.362 -30.600 1.00 15.94 60 VAL B N 1
ATOM 1452 C CA . VAL B 1 63 ? -32.044 25.870 -31.623 1.00 15.72 60 VAL B CA 1
ATOM 1453 C C . VAL B 1 63 ? -30.619 25.405 -31.314 1.00 15.86 60 VAL B C 1
ATOM 1454 O O . VAL B 1 63 ? -30.095 25.712 -30.243 1.00 16.85 60 VAL B O 1
ATOM 1458 N N . ALA B 1 64 ? -30.002 24.656 -32.242 1.00 16.81 61 ALA B N 1
ATOM 1459 C CA . ALA B 1 64 ? -28.633 24.225 -32.144 1.00 15.58 61 ALA B CA 1
ATOM 1460 C C . ALA B 1 64 ? -27.754 25.323 -32.655 1.00 15.36 61 ALA B C 1
ATOM 1461 O O . ALA B 1 64 ? -27.995 25.930 -33.713 1.00 15.86 61 ALA B O 1
ATOM 1463 N N . LEU B 1 65 ? -26.697 25.586 -31.907 1.00 16.16 62 LEU B N 1
ATOM 1464 C CA . LEU B 1 65 ? -25.714 26.643 -32.233 1.00 15.49 62 LEU B CA 1
ATOM 1465 C C . LEU B 1 65 ? -24.507 25.930 -32.890 1.00 17.45 62 LEU B C 1
ATOM 1466 O O . LEU B 1 65 ? -23.528 25.567 -32.257 1.00 19.97 62 LEU B O 1
ATOM 1471 N N . GLY B 1 66 ? -24.635 25.753 -34.190 1.00 16.98 63 GLY B N 1
ATOM 1472 C CA . GLY B 1 66 ? -23.656 25.054 -34.958 1.00 18.47 63 GLY B CA 1
ATOM 1473 C C . GLY B 1 66 ? -22.500 25.898 -35.458 1.00 17.39 63 GLY B C 1
ATOM 1474 O O . GLY B 1 66 ? -22.559 27.111 -35.380 1.00 18.73 63 GLY B O 1
ATOM 1475 N N . LEU B 1 67 ? -21.449 25.266 -35.976 1.00 18.81 64 LEU B N 1
ATOM 1476 C CA . LEU B 1 67 ? -20.304 25.949 -36.515 1.00 19.84 64 LEU B CA 1
ATOM 1477 C C . LEU B 1 67 ? -20.179 25.535 -38.011 1.00 20.96 64 LEU B C 1
ATOM 1478 O O . LEU B 1 67 ? -20.573 24.448 -38.377 1.00 23.51 64 LEU B O 1
ATOM 1483 N N . PRO B 1 68 ? -19.443 26.351 -38.782 1.00 21.07 65 PRO B N 1
ATOM 1484 C CA . PRO B 1 68 ? -19.112 25.956 -40.141 1.00 23.64 65 PRO B CA 1
ATOM 1485 C C . PRO B 1 68 ? -18.427 24.612 -40.215 1.00 24.29 65 PRO B C 1
ATOM 1486 O O . PRO B 1 68 ? -18.717 23.844 -41.138 1.00 28.65 65 PRO B O 1
ATOM 1490 N N . SER B 1 69 ? -17.659 24.278 -39.181 1.00 24.13 66 SER B N 1
ATOM 1491 C CA . SER B 1 69 ? -16.871 23.008 -39.112 1.00 26.27 66 SER B CA 1
ATOM 1492 C C . SER B 1 69 ? -17.765 21.803 -38.992 1.00 29.40 66 SER B C 1
ATOM 1493 O O . SER B 1 69 ? -17.337 20.693 -39.231 1.00 35.68 66 SER B O 1
ATOM 1496 N N . TRP B 1 70 ? -19.018 22.029 -38.640 1.00 26.16 67 TRP B N 1
ATOM 1497 C CA . TRP B 1 70 ? -19.957 20.911 -38.541 1.00 28.38 67 TRP B CA 1
ATOM 1498 C C . TRP B 1 70 ? -20.296 20.321 -39.887 1.00 33.56 67 TRP B C 1
ATOM 1499 O O . TRP B 1 70 ? -20.845 19.269 -39.973 1.00 37.57 67 TRP B O 1
ATOM 1510 N N . TYR B 1 71 ? -20.063 21.109 -40.943 1.00 30.71 68 TYR B N 1
ATOM 1511 C CA . TYR B 1 71 ? -20.514 20.830 -42.323 1.00 31.18 68 TYR B CA 1
ATOM 1512 C C . TYR B 1 71 ? -19.382 20.842 -43.346 1.00 36.86 68 TYR B C 1
ATOM 1513 O O . TYR B 1 71 ? -18.387 21.463 -43.155 1.00 32.42 68 TYR B O 1
ATOM 1522 N N . GLU B 1 72 ? -19.563 20.172 -44.445 1.00 39.37 69 GLU B N 1
ATOM 1523 C CA . GLU B 1 72 ? -18.545 20.102 -45.506 1.00 38.16 69 GLU B CA 1
ATOM 1524 C C . GLU B 1 72 ? -18.922 20.947 -46.739 1.00 40.04 69 GLU B C 1
ATOM 1525 O O . GLU B 1 72 ? -18.235 21.032 -47.725 1.00 43.14 69 GLU B O 1
ATOM 1527 N N . ASP B 1 73 ? -20.057 21.580 -46.661 1.00 33.24 70 ASP B N 1
ATOM 1528 C CA . ASP B 1 73 ? -20.583 22.338 -47.830 1.00 36.85 70 ASP B CA 1
ATOM 1529 C C . ASP B 1 73 ? -20.341 23.827 -47.876 1.00 42.20 70 ASP B C 1
ATOM 1530 O O . ASP B 1 73 ? -20.934 24.515 -48.699 1.00 47.44 70 ASP B O 1
ATOM 1535 N N . GLY B 1 74 ? -19.499 24.305 -46.992 1.00 44.87 71 GLY B N 1
ATOM 1536 C CA . GLY B 1 74 ? -19.128 25.708 -46.996 1.00 45.22 71 GLY B CA 1
ATOM 1537 C C . GLY B 1 74 ? -20.111 26.674 -46.365 1.00 50.98 71 GLY B C 1
ATOM 1538 O O . GLY B 1 74 ? -20.009 27.885 -46.596 1.00 47.15 71 GLY B O 1
ATOM 1539 N N . ARG B 1 75 ? -21.048 26.163 -45.577 1.00 40.98 72 ARG B N 1
ATOM 1540 C CA . ARG B 1 75 ? -22.048 27.049 -44.944 1.00 29.12 72 ARG B CA 1
ATOM 1541 C C . ARG B 1 75 ? -21.403 27.894 -43.822 1.00 25.26 72 ARG B C 1
ATOM 1542 O O . ARG B 1 75 ? -20.644 27.464 -43.019 1.00 34.55 72 ARG B O 1
ATOM 1550 N N . LYS B 1 76 ? -21.699 29.161 -43.884 1.00 26.03 73 LYS B N 1
ATOM 1551 C CA . LYS B 1 76 ? -21.144 30.231 -43.032 1.00 23.36 73 LYS B CA 1
ATOM 1552 C C . LYS B 1 76 ? -22.230 30.930 -42.242 1.00 20.78 73 LYS B C 1
ATOM 1553 O O . LYS B 1 76 ? -23.383 30.880 -42.595 1.00 21.86 73 LYS B O 1
ATOM 1559 N N . PRO B 1 77 ? -21.829 31.664 -41.183 1.00 20.90 74 PRO B N 1
ATOM 1560 C CA . PRO B 1 77 ? -22.813 32.405 -40.489 1.00 20.13 74 PRO B CA 1
ATOM 1561 C C . PRO B 1 77 ? -23.392 33.556 -41.273 1.00 17.84 74 PRO B C 1
ATOM 1562 O O . PRO B 1 77 ? -22.792 34.078 -42.191 1.00 18.29 74 PRO B O 1
ATOM 1566 N N . GLY B 1 78 ? -24.598 33.912 -40.927 1.00 19.46 75 GLY B N 1
ATOM 1567 C CA . GLY B 1 78 ? -25.207 35.132 -41.367 1.00 19.53 75 GLY B CA 1
ATOM 1568 C C . GLY B 1 78 ? -26.222 34.967 -42.519 1.00 19.11 75 GLY B C 1
ATOM 1569 O O . GLY B 1 78 ? -26.209 34.027 -43.271 1.00 29.65 75 GLY B O 1
ATOM 1570 N N . GLY B 1 79 ? -27.150 35.877 -42.565 1.00 18.47 76 GLY B N 1
ATOM 1571 C CA . GLY B 1 79 ? -28.232 35.871 -43.510 1.00 19.89 76 GLY B CA 1
ATOM 1572 C C . GLY B 1 79 ? -29.524 35.331 -42.929 1.00 17.26 76 GLY B C 1
ATOM 1573 O O . GLY B 1 79 ? -29.624 34.983 -41.756 1.00 16.08 76 GLY B O 1
ATOM 1574 N N . TYR B 1 80 ? -30.511 35.161 -43.787 1.00 20.08 77 TYR B N 1
ATOM 1575 C CA . TYR B 1 80 ? -31.834 34.677 -43.361 1.00 18.07 77 TYR B CA 1
ATOM 1576 C C . TYR B 1 80 ? -31.725 33.227 -42.918 1.00 17.92 77 TYR B C 1
ATOM 1577 O O . TYR B 1 80 ? -31.237 32.325 -43.611 1.00 20.93 77 TYR B O 1
ATOM 1586 N N . THR B 1 81 ? -32.203 32.986 -41.675 1.00 16.61 78 THR B N 1
ATOM 1587 C CA . THR B 1 81 ? -32.129 31.656 -41.118 1.00 16.71 78 THR B CA 1
ATOM 1588 C C . THR B 1 81 ? -33.272 30.736 -41.579 1.00 15.86 78 THR B C 1
ATOM 1589 O O . THR B 1 81 ? -33.169 29.513 -41.416 1.00 20.28 78 THR B O 1
ATOM 1593 N N . GLY B 1 82 ? -34.381 31.357 -41.989 1.00 16.89 79 GLY B N 1
ATOM 1594 C CA . GLY B 1 82 ? -35.628 30.631 -42.214 1.00 17.43 79 GLY B CA 1
ATOM 1595 C C . GLY B 1 82 ? -36.407 30.298 -40.941 1.00 17.70 79 GLY B C 1
ATOM 1596 O O . GLY B 1 82 ? -37.418 29.640 -40.964 1.00 17.04 79 GLY B O 1
ATOM 1597 N N . ILE B 1 83 ? -35.909 30.817 -39.832 1.00 15.26 80 ILE B N 1
ATOM 1598 C CA . ILE B 1 83 ? -36.491 30.591 -38.491 1.00 16.73 80 ILE B CA 1
ATOM 1599 C C . ILE B 1 83 ? -37.269 31.838 -38.106 1.00 16.14 80 ILE B C 1
ATOM 1600 O O . ILE B 1 83 ? -36.803 32.958 -38.134 1.00 18.46 80 ILE B O 1
ATOM 1605 N N . SER B 1 84 ? -38.538 31.611 -37.741 1.00 16.76 81 SER B N 1
ATOM 1606 C CA . SER B 1 84 ? -39.448 32.659 -37.234 1.00 16.30 81 SER B CA 1
ATOM 1607 C C . SER B 1 84 ? -39.677 32.385 -35.761 1.00 15.81 81 SER B C 1
ATOM 1608 O O . SER B 1 84 ? -39.840 31.248 -35.347 1.00 17.15 81 SER B O 1
ATOM 1611 N N . LEU B 1 85 ? -39.742 33.483 -35.015 1.00 16.35 82 LEU B N 1
ATOM 1612 C CA . LEU B 1 85 ? -39.909 33.464 -33.555 1.00 16.03 82 LEU B CA 1
ATOM 1613 C C . LEU B 1 85 ? -41.132 34.255 -33.136 1.00 17.87 82 LEU B C 1
ATOM 1614 O O . LEU B 1 85 ? -41.470 35.291 -33.699 1.00 18.78 82 LEU B O 1
ATOM 1619 N N . ILE B 1 86 ? -41.801 33.714 -32.135 1.00 18.47 83 ILE B N 1
ATOM 1620 C CA . ILE B 1 86 ? -43.014 34.342 -31.579 1.00 17.55 83 ILE B CA 1
ATOM 1621 C C . ILE B 1 86 ? -42.676 35.046 -30.251 1.00 18.74 83 ILE B C 1
ATOM 1622 O O . ILE B 1 86 ? -42.026 34.491 -29.411 1.00 20.16 83 ILE B O 1
ATOM 1627 N N . THR B 1 87 ? -43.213 36.240 -30.097 1.00 19.52 84 THR B N 1
ATOM 1628 C CA . THR B 1 87 ? -43.210 36.994 -28.835 1.00 20.22 84 THR B CA 1
ATOM 1629 C C . THR B 1 87 ? -44.691 37.364 -28.524 1.00 21.21 84 THR B C 1
ATOM 1630 O O . THR B 1 87 ? -45.494 37.601 -29.418 1.00 24.18 84 THR B O 1
ATOM 1634 N N . ARG B 1 88 ? -44.947 37.504 -27.231 1.00 23.33 85 ARG B N 1
ATOM 1635 C CA . ARG B 1 88 ? -46.274 37.935 -26.760 1.00 25.49 85 ARG B CA 1
ATOM 1636 C C . ARG B 1 88 ? -46.417 39.453 -26.632 1.00 28.76 85 ARG B C 1
ATOM 1637 O O . ARG B 1 88 ? -47.520 39.974 -26.584 1.00 30.82 85 ARG B O 1
ATOM 1645 N N . ASP B 1 89 ? -45.286 40.139 -26.649 1.00 23.17 86 ASP B N 1
ATOM 1646 C CA . ASP B 1 89 ? -45.242 41.602 -26.595 1.00 23.31 86 ASP B CA 1
ATOM 1647 C C . ASP B 1 89 ? -44.084 42.161 -27.425 1.00 22.58 86 ASP B C 1
ATOM 1648 O O . ASP B 1 89 ? -42.967 42.278 -26.964 1.00 21.64 86 ASP B O 1
ATOM 1653 N N . ILE B 1 90 ? -44.348 42.460 -28.686 1.00 21.15 87 ILE B N 1
ATOM 1654 C CA . ILE B 1 90 ? -43.282 42.856 -29.615 1.00 21.10 87 ILE B CA 1
ATOM 1655 C C . ILE B 1 90 ? -42.750 44.262 -29.279 1.00 21.62 87 ILE B C 1
ATOM 1656 O O . ILE B 1 90 ? -41.632 44.580 -29.553 1.00 20.63 87 ILE B O 1
ATOM 1661 N N . ASP B 1 91 ? -43.634 45.119 -28.742 1.00 22.48 88 ASP B N 1
ATOM 1662 C CA . ASP B 1 91 ? -43.183 46.478 -28.426 1.00 21.80 88 ASP B CA 1
ATOM 1663 C C . ASP B 1 91 ? -42.090 46.410 -27.336 1.00 21.65 88 ASP B C 1
ATOM 1664 O O . ASP B 1 91 ? -41.056 47.072 -27.399 1.00 21.45 88 ASP B O 1
ATOM 1669 N N . GLU B 1 92 ? -42.387 45.619 -26.320 1.00 21.33 89 GLU B N 1
ATOM 1670 C CA . GLU B 1 92 ? -41.408 45.423 -25.227 1.00 22.17 89 GLU B CA 1
ATOM 1671 C C . GLU B 1 92 ? -40.146 44.704 -25.675 1.00 20.99 89 GLU B C 1
ATOM 1672 O O . GLU B 1 92 ? -39.037 45.114 -25.334 1.00 22.41 89 GLU B O 1
ATOM 1678 N N . ALA B 1 93 ? -40.312 43.685 -26.526 1.00 20.26 90 ALA B N 1
ATOM 1679 C CA . ALA B 1 93 ? -39.121 42.984 -27.032 1.00 19.44 90 ALA B CA 1
ATOM 1680 C C . ALA B 1 93 ? -38.254 43.963 -27.838 1.00 18.66 90 ALA B C 1
ATOM 1681 O O . ALA B 1 93 ? -37.034 44.004 -27.738 1.00 18.74 90 ALA B O 1
ATOM 1683 N N . TYR B 1 94 ? -38.887 44.727 -28.710 1.00 18.08 91 TYR B N 1
ATOM 1684 C CA . TYR B 1 94 ? -38.147 45.685 -29.560 1.00 19.44 91 TYR B CA 1
ATOM 1685 C C . TYR B 1 94 ? -37.385 46.701 -28.736 1.00 18.82 91 TYR B C 1
ATOM 1686 O O . TYR B 1 94 ? -36.248 47.029 -28.926 1.00 20.26 91 TYR B O 1
ATOM 1695 N N . LYS B 1 95 ? -38.096 47.242 -27.758 1.00 19.25 92 LYS B N 1
ATOM 1696 C CA A LYS B 1 95 ? -37.493 48.244 -26.822 0.50 20.38 92 LYS B CA 1
ATOM 1697 C CA B LYS B 1 95 ? -37.483 48.244 -26.836 0.50 20.17 92 LYS B CA 1
ATOM 1698 C C . LYS B 1 95 ? -36.278 47.691 -26.062 1.00 20.07 92 LYS B C 1
ATOM 1699 O O . LYS B 1 95 ? -35.177 48.239 -26.110 1.00 20.64 92 LYS B O 1
ATOM 1710 N N . THR B 1 96 ? -36.504 46.563 -25.421 1.00 19.56 93 THR B N 1
ATOM 1711 C CA . THR B 1 96 ? -35.449 45.934 -24.627 1.00 20.49 93 THR B CA 1
ATOM 1712 C C . THR B 1 96 ? -34.313 45.464 -25.451 1.00 18.74 93 THR B C 1
ATOM 1713 O O . THR B 1 96 ? -33.153 45.645 -25.098 1.00 20.82 93 THR B O 1
ATOM 1717 N N . LEU B 1 97 ? -34.617 44.739 -26.526 1.00 19.41 94 LEU B N 1
ATOM 1718 C CA . LEU B 1 97 ? -33.555 44.248 -27.373 1.00 20.30 94 LEU B CA 1
ATOM 1719 C C . LEU B 1 97 ? -32.719 45.385 -27.996 1.00 18.16 94 LEU B C 1
ATOM 1720 O O . LEU B 1 97 ? -31.498 45.307 -28.162 1.00 18.93 94 LEU B O 1
ATOM 1725 N N . THR B 1 98 ? -33.399 46.452 -28.388 1.00 18.67 95 THR B N 1
ATOM 1726 C CA . THR B 1 98 ? -32.715 47.653 -28.890 1.00 19.98 95 THR B CA 1
ATOM 1727 C C . THR B 1 98 ? -31.741 48.206 -27.847 1.00 21.13 95 THR B C 1
ATOM 1728 O O . THR B 1 98 ? -30.602 48.549 -28.153 1.00 21.71 95 THR B O 1
ATOM 1732 N N . GLU B 1 99 ? -32.215 48.284 -26.619 1.00 20.14 96 GLU B N 1
ATOM 1733 C CA . GLU B 1 99 ? -31.365 48.775 -25.474 1.00 21.38 96 GLU B CA 1
ATOM 1734 C C . GLU B 1 99 ? -30.129 47.885 -25.300 1.00 21.45 96 GLU B C 1
ATOM 1735 O O . GLU B 1 99 ? -29.075 48.364 -24.927 1.00 21.71 96 GLU B O 1
ATOM 1741 N N . ARG B 1 100 ? -30.314 46.575 -25.606 1.00 22.17 97 ARG B N 1
ATOM 1742 C CA . ARG B 1 100 ? -29.226 45.571 -25.473 1.00 22.21 97 ARG B CA 1
ATOM 1743 C C . ARG B 1 100 ? -28.318 45.476 -26.740 1.00 22.85 97 ARG B C 1
ATOM 1744 O O . ARG B 1 100 ? -27.477 44.632 -26.881 1.00 25.36 97 ARG B O 1
ATOM 1752 N N . GLY B 1 101 ? -28.585 46.371 -27.665 1.00 20.84 98 GLY B N 1
ATOM 1753 C CA . GLY B 1 101 ? -27.763 46.604 -28.878 1.00 21.93 98 GLY B CA 1
ATOM 1754 C C . GLY B 1 101 ? -28.009 45.688 -30.086 1.00 20.66 98 GLY B C 1
ATOM 1755 O O . GLY B 1 101 ? -27.201 45.569 -30.989 1.00 24.14 98 GLY B O 1
ATOM 1756 N N . VAL B 1 102 ? -29.185 45.102 -30.082 1.00 20.81 99 VAL B N 1
ATOM 1757 C CA . VAL B 1 102 ? -29.650 44.213 -31.205 1.00 20.86 99 VAL B CA 1
ATOM 1758 C C . VAL B 1 102 ? -30.029 45.104 -32.363 1.00 20.27 99 VAL B C 1
ATOM 1759 O O . VAL B 1 102 ? -30.728 46.096 -32.230 1.00 20.66 99 VAL B O 1
ATOM 1763 N N . THR B 1 103 ? -29.589 44.689 -33.540 1.00 20.26 100 THR B N 1
ATOM 1764 C CA . THR B 1 103 ? -29.955 45.271 -34.795 1.00 20.40 100 THR B CA 1
ATOM 1765 C C . THR B 1 103 ? -31.267 44.725 -35.377 1.00 17.85 100 THR B C 1
ATOM 1766 O O . THR B 1 103 ? -31.431 43.521 -35.573 1.00 21.08 100 THR B O 1
ATOM 1770 N N . PHE B 1 104 ? -32.194 45.662 -35.582 1.00 19.42 101 PHE B N 1
ATOM 1771 C CA . PHE B 1 104 ? -33.460 45.443 -36.226 1.00 18.36 101 PHE B CA 1
ATOM 1772 C C . PHE B 1 104 ? -33.460 46.146 -37.582 1.00 20.69 101 PHE B C 1
ATOM 1773 O O . PHE B 1 104 ? -32.871 47.163 -37.772 1.00 23.18 101 PHE B O 1
ATOM 1781 N N . THR B 1 105 ? -34.249 45.590 -38.522 1.00 19.40 102 THR B N 1
ATOM 1782 C CA . THR B 1 105 ? -34.366 46.244 -39.817 1.00 23.10 102 THR B CA 1
ATOM 1783 C C . THR B 1 105 ? -35.239 47.504 -39.750 1.00 24.73 102 THR B C 1
ATOM 1784 O O . THR B 1 105 ? -34.978 48.471 -40.438 1.00 29.49 102 THR B O 1
ATOM 1788 N N . LYS B 1 106 ? -36.268 47.435 -38.943 1.00 24.66 103 LYS B N 1
ATOM 1789 C CA . LYS B 1 106 ? -37.286 48.437 -38.773 1.00 24.24 103 LYS B CA 1
ATOM 1790 C C . LYS B 1 106 ? -38.027 48.214 -37.477 1.00 22.79 103 LYS B C 1
ATOM 1791 O O . LYS B 1 106 ? -37.998 47.122 -36.912 1.00 23.27 103 LYS B O 1
ATOM 1794 N N . PRO B 1 107 ? -38.704 49.225 -36.977 1.00 22.96 104 PRO B N 1
ATOM 1795 C CA . PRO B 1 107 ? -39.599 48.991 -35.849 1.00 22.76 104 PRO B CA 1
ATOM 1796 C C . PRO B 1 107 ? -40.734 48.034 -36.238 1.00 24.03 104 PRO B C 1
ATOM 1797 O O . PRO B 1 107 ? -41.016 47.871 -37.416 1.00 25.73 104 PRO B O 1
ATOM 1801 N N . PRO B 1 108 ? -41.390 47.403 -35.261 1.00 22.49 105 PRO B N 1
ATOM 1802 C CA . PRO B 1 108 ? -42.528 46.552 -35.528 1.00 21.59 105 PRO B CA 1
ATOM 1803 C C . PRO B 1 108 ? -43.579 47.297 -36.326 1.00 25.05 105 PRO B C 1
ATOM 1804 O O . PRO B 1 108 ? -43.855 48.464 -36.080 1.00 29.26 105 PRO B O 1
ATOM 1808 N N . GLU B 1 109 ? -44.105 46.575 -37.265 1.00 24.29 106 GLU B N 1
ATOM 1809 C CA . GLU B 1 109 ? -45.177 47.068 -38.053 1.00 28.33 106 GLU B CA 1
ATOM 1810 C C . GLU B 1 109 ? -46.167 46.047 -38.436 1.00 25.08 106 GLU B C 1
ATOM 1811 O O . GLU B 1 109 ? -45.901 44.864 -38.373 1.00 23.22 106 GLU B O 1
ATOM 1833 N N . PRO B 1 112 ? -49.587 42.633 -43.696 1.00 23.05 109 PRO B N 1
ATOM 1834 C CA . PRO B 1 112 ? -50.920 42.637 -44.287 1.00 23.31 109 PRO B CA 1
ATOM 1835 C C . PRO B 1 112 ? -51.743 41.361 -44.078 1.00 23.87 109 PRO B C 1
ATOM 1836 O O . PRO B 1 112 ? -52.900 41.258 -44.454 1.00 21.77 109 PRO B O 1
ATOM 1840 N N . TRP B 1 113 ? -51.146 40.426 -43.406 1.00 28.00 110 TRP B N 1
ATOM 1841 C CA . TRP B 1 113 ? -51.869 39.303 -42.799 1.00 30.10 110 TRP B CA 1
ATOM 1842 C C . TRP B 1 113 ? -52.309 39.449 -41.340 1.00 31.84 110 TRP B C 1
ATOM 1843 O O . TRP B 1 113 ? -52.796 38.519 -40.702 1.00 81.15 110 TRP B O 1
ATOM 1854 N N . GLY B 1 114 ? -52.182 40.669 -40.851 1.00 30.52 111 GLY B N 1
ATOM 1855 C CA . GLY B 1 114 ? -52.826 41.136 -39.593 1.00 30.98 111 GLY B CA 1
ATOM 1856 C C . GLY B 1 114 ? -52.113 40.935 -38.280 1.00 39.71 111 GLY B C 1
ATOM 1857 O O . GLY B 1 114 ? -52.699 41.078 -37.184 1.00 41.84 111 GLY B O 1
ATOM 1858 N N . GLN B 1 115 ? -50.841 40.650 -38.398 1.00 33.96 112 GLN B N 1
ATOM 1859 C CA . GLN B 1 115 ? -49.952 40.588 -37.247 1.00 32.96 112 GLN B CA 1
ATOM 1860 C C . GLN B 1 115 ? -48.798 41.538 -37.372 1.00 24.37 112 GLN B C 1
ATOM 1861 O O . GLN B 1 115 ? -48.311 41.793 -38.449 1.00 21.59 112 GLN B O 1
ATOM 1867 N N . ARG B 1 116 ? -48.336 42.035 -36.225 1.00 27.08 113 ARG B N 1
ATOM 1868 C CA . ARG B 1 116 ? -47.199 42.922 -36.162 1.00 23.85 113 ARG B CA 1
ATOM 1869 C C . ARG B 1 116 ? -45.909 42.119 -36.100 1.00 22.56 113 ARG B C 1
ATOM 1870 O O . ARG B 1 116 ? -45.850 41.134 -35.483 1.00 21.36 113 ARG B O 1
ATOM 1878 N N . ALA B 1 117 ? -44.914 42.603 -36.787 1.00 19.36 114 ALA B N 1
ATOM 1879 C CA . ALA B 1 117 ? -43.642 41.829 -36.940 1.00 17.15 114 ALA B CA 1
ATOM 1880 C C . ALA B 1 117 ? -42.511 42.759 -37.296 1.00 19.94 114 ALA B C 1
ATOM 1881 O O . ALA B 1 117 ? -42.711 43.940 -37.752 1.00 20.06 114 ALA B O 1
ATOM 1883 N N . THR B 1 118 ? -41.318 42.233 -37.162 1.00 18.12 115 THR B N 1
ATOM 1884 C CA . THR B 1 118 ? -40.087 42.826 -37.623 1.00 18.04 115 THR B CA 1
ATOM 1885 C C . THR B 1 118 ? -39.017 41.759 -37.796 1.00 15.53 115 THR B C 1
ATOM 1886 O O . THR B 1 118 ? -39.270 40.591 -37.539 1.00 18.05 115 THR B O 1
ATOM 1890 N N . TRP B 1 119 ? -37.843 42.176 -38.218 1.00 16.31 116 TRP B N 1
ATOM 1891 C CA . TRP B 1 119 ? -36.696 41.313 -38.340 1.00 15.77 116 TRP B CA 1
ATOM 1892 C C . TRP B 1 119 ? -35.566 41.763 -37.460 1.00 16.84 116 TRP B C 1
ATOM 1893 O O . TRP B 1 119 ? -35.346 42.979 -37.398 1.00 17.54 116 TRP B O 1
ATOM 1904 N N . PHE B 1 120 ? -34.779 40.839 -36.896 1.00 15.81 117 PHE B N 1
ATOM 1905 C CA . PHE B 1 120 ? -33.582 41.244 -36.168 1.00 16.37 117 PHE B CA 1
ATOM 1906 C C . PHE B 1 120 ? -32.480 40.231 -36.466 1.00 15.14 117 PHE B C 1
ATOM 1907 O O . PHE B 1 120 ? -32.725 39.082 -36.957 1.00 16.29 117 PHE B O 1
ATOM 1915 N N . SER B 1 121 ? -31.290 40.630 -36.110 1.00 15.98 118 SER B N 1
ATOM 1916 C CA . SER B 1 121 ? -30.089 39.820 -36.330 1.00 15.83 118 SER B CA 1
ATOM 1917 C C . SER B 1 121 ? -29.342 39.484 -35.038 1.00 15.69 118 SER B C 1
ATOM 1918 O O . SER B 1 121 ? -29.398 40.299 -34.096 1.00 16.84 118 SER B O 1
ATOM 1921 N N . ASP B 1 122 ? -28.740 38.304 -34.966 1.00 15.52 119 ASP B N 1
ATOM 1922 C CA . ASP B 1 122 ? -27.758 38.020 -33.941 1.00 15.66 119 ASP B CA 1
ATOM 1923 C C . ASP B 1 122 ? -26.402 38.672 -34.311 1.00 16.25 119 ASP B C 1
ATOM 1924 O O . ASP B 1 122 ? -26.283 39.318 -35.363 1.00 16.85 119 ASP B O 1
ATOM 1929 N N . PRO B 1 123 ? -25.386 38.575 -33.450 1.00 16.30 120 PRO B N 1
ATOM 1930 C CA . PRO B 1 123 ? -24.129 39.272 -33.731 1.00 16.79 120 PRO B CA 1
ATOM 1931 C C . PRO B 1 123 ? -23.466 38.819 -35.028 1.00 16.30 120 PRO B C 1
ATOM 1932 O O . PRO B 1 123 ? -22.653 39.549 -35.557 1.00 19.40 120 PRO B O 1
ATOM 1936 N N . ASP B 1 124 ? -23.692 37.552 -35.418 1.00 16.85 121 ASP B N 1
ATOM 1937 C CA . ASP B 1 124 ? -23.109 36.986 -36.651 1.00 17.08 121 ASP B CA 1
ATOM 1938 C C . ASP B 1 124 ? -23.910 37.294 -37.904 1.00 18.13 121 ASP B C 1
ATOM 1939 O O . ASP B 1 124 ? -23.604 36.892 -38.971 1.00 18.90 121 ASP B O 1
ATOM 1944 N N . GLY B 1 125 ? -24.941 38.077 -37.727 1.00 15.06 122 GLY B N 1
ATOM 1945 C CA . GLY B 1 125 ? -25.817 38.454 -38.819 1.00 15.78 122 GLY B CA 1
ATOM 1946 C C . GLY B 1 125 ? -26.949 37.498 -39.120 1.00 15.16 122 GLY B C 1
ATOM 1947 O O . GLY B 1 125 ? -27.584 37.608 -40.180 1.00 15.85 122 GLY B O 1
ATOM 1948 N N . ASN B 1 126 ? -27.137 36.447 -38.367 1.00 15.20 123 ASN B N 1
ATOM 1949 C CA . ASN B 1 126 ? -28.220 35.509 -38.604 1.00 16.23 123 ASN B CA 1
ATOM 1950 C C . ASN B 1 126 ? -29.525 36.240 -38.361 1.00 15.30 123 ASN B C 1
ATOM 1951 O O . ASN B 1 126 ? -29.715 36.814 -37.262 1.00 16.17 123 ASN B O 1
ATOM 1956 N N . GLN B 1 127 ? -30.451 36.215 -39.282 1.00 14.31 124 GLN B N 1
ATOM 1957 C CA . GLN B 1 127 ? -31.656 36.981 -39.234 1.00 14.28 124 GLN B CA 1
ATOM 1958 C C . GLN B 1 127 ? -32.859 36.095 -38.959 1.00 14.97 124 GLN B C 1
ATOM 1959 O O . GLN B 1 127 ? -33.061 35.017 -39.522 1.00 16.47 124 GLN B O 1
ATOM 1965 N N . PHE B 1 128 ? -33.669 36.610 -38.042 1.00 14.86 125 PHE B N 1
ATOM 1966 C CA . PHE B 1 128 ? -34.919 36.008 -37.614 1.00 14.82 125 PHE B CA 1
ATOM 1967 C C . PHE B 1 128 ? -36.121 36.906 -37.842 1.00 15.31 125 PHE B C 1
ATOM 1968 O O . PHE B 1 128 ? -36.004 38.120 -37.642 1.00 16.57 125 PHE B O 1
ATOM 1976 N N . PHE B 1 129 ? -37.240 36.313 -38.213 1.00 14.72 126 PHE B N 1
ATOM 1977 C CA . PHE B 1 129 ? -38.466 37.036 -38.281 1.00 14.59 126 PHE B CA 1
ATOM 1978 C C . PHE B 1 129 ? -39.162 36.924 -36.963 1.00 16.23 126 PHE B C 1
ATOM 1979 O O . PHE B 1 129 ? -39.376 35.831 -36.466 1.00 18.44 126 PHE B O 1
ATOM 1987 N N . LEU B 1 130 ? -39.522 38.044 -36.394 1.00 16.38 127 LEU B N 1
ATOM 1988 C CA . LEU B 1 130 ? -40.130 38.133 -35.006 1.00 16.57 127 LEU B CA 1
ATOM 1989 C C . LEU B 1 130 ? -41.562 38.652 -35.163 1.00 16.29 127 LEU B C 1
ATOM 1990 O O . LEU B 1 130 ? -41.801 39.729 -35.683 1.00 17.79 127 LEU B O 1
ATOM 1995 N N . VAL B 1 131 ? -42.478 37.842 -34.669 1.00 18.36 128 VAL B N 1
ATOM 1996 C CA . VAL B 1 131 ? -43.874 38.052 -34.851 1.00 20.04 128 VAL B CA 1
ATOM 1997 C C . VAL B 1 131 ? -44.625 38.027 -33.521 1.00 19.42 128 VAL B C 1
ATOM 1998 O O . VAL B 1 131 ? -44.378 37.176 -32.698 1.00 19.18 128 VAL B O 1
ATOM 2002 N N . GLU B 1 132 ? -45.548 38.961 -33.321 1.00 20.19 129 GLU B N 1
ATOM 2003 C CA . GLU B 1 132 ? -46.336 39.015 -32.106 1.00 21.37 129 GLU B CA 1
ATOM 2004 C C . GLU B 1 132 ? -47.490 38.042 -32.244 1.00 26.10 129 GLU B C 1
ATOM 2005 O O . GLU B 1 132 ? -48.256 38.069 -33.195 1.00 31.47 129 GLU B O 1
ATOM 2011 N N . GLU B 1 133 ? -47.645 37.228 -31.241 1.00 28.04 130 GLU B N 1
ATOM 2012 C CA . GLU B 1 133 ? -48.654 36.192 -31.180 1.00 38.04 130 GLU B CA 1
ATOM 2013 C C . GLU B 1 133 ? -49.954 36.890 -31.155 1.00 40.84 130 GLU B C 1
ATOM 2014 O O . GLU B 1 133 ? -50.237 37.568 -30.163 1.00 52.28 130 GLU B O 1
ATOM 2020 N N . LEU C 1 9 ? -45.494 6.058 -12.133 1.00 55.04 6 LEU C N 1
ATOM 2021 C CA . LEU C 1 9 ? -44.590 5.192 -11.269 1.00 43.22 6 LEU C CA 1
ATOM 2022 C C . LEU C 1 9 ? -43.487 6.087 -10.694 1.00 37.20 6 LEU C C 1
ATOM 2023 O O . LEU C 1 9 ? -42.888 6.886 -11.395 1.00 42.64 6 LEU C O 1
ATOM 2036 N N . ILE C 1 11 ? -40.514 5.153 -9.776 1.00 30.87 8 ILE C N 1
ATOM 2037 C CA . ILE C 1 11 ? -39.305 4.553 -10.394 1.00 28.81 8 ILE C CA 1
ATOM 2038 C C . ILE C 1 11 ? -39.750 3.450 -11.379 1.00 26.08 8 ILE C C 1
ATOM 2039 O O . ILE C 1 11 ? -40.412 2.494 -11.007 1.00 32.85 8 ILE C O 1
ATOM 2044 N N . ALA C 1 12 ? -39.328 3.609 -12.648 1.00 27.57 9 ALA C N 1
ATOM 2045 C CA . ALA C 1 12 ? -39.707 2.686 -13.749 1.00 25.99 9 ALA C CA 1
ATOM 2046 C C . ALA C 1 12 ? -38.782 1.450 -13.787 1.00 22.90 9 ALA C C 1
ATOM 2047 O O . ALA C 1 12 ? -39.207 0.351 -13.990 1.00 26.68 9 ALA C O 1
ATOM 2049 N N . TYR C 1 13 ? -37.479 1.653 -13.643 1.00 20.98 10 TYR C N 1
ATOM 2050 C CA . TYR C 1 13 ? -36.504 0.537 -13.767 1.00 21.53 10 TYR C CA 1
ATOM 2051 C C . TYR C 1 13 ? -35.125 1.029 -13.326 1.00 21.92 10 TYR C C 1
ATOM 2052 O O . TYR C 1 13 ? -34.812 2.229 -13.257 1.00 21.45 10 TYR C O 1
ATOM 2061 N N . VAL C 1 14 ? -34.279 0.038 -13.111 1.00 18.83 11 VAL C N 1
ATOM 2062 C CA . VAL C 1 14 ? -32.825 0.250 -12.832 1.00 19.74 11 VAL C CA 1
ATOM 2063 C C . VAL C 1 14 ? -32.106 0.438 -14.165 1.00 19.57 11 VAL C C 1
ATOM 2064 O O . VAL C 1 14 ? -32.107 -0.424 -15.036 1.00 19.16 11 VAL C O 1
ATOM 2068 N N . HIS C 1 15 ? -31.564 1.610 -14.370 1.00 18.46 12 HIS C N 1
ATOM 2069 C CA . HIS C 1 15 ? -30.862 1.913 -15.604 1.00 17.21 12 HIS C CA 1
ATOM 2070 C C . HIS C 1 15 ? -29.596 1.098 -15.771 1.00 17.47 12 HIS C C 1
ATOM 2071 O O . HIS C 1 15 ? -29.273 0.538 -16.822 1.00 17.74 12 HIS C O 1
ATOM 2078 N N . SER C 1 16 ? -28.793 1.134 -14.728 1.00 18.11 13 SER C N 1
ATOM 2079 C CA . SER C 1 16 ? -27.442 0.604 -14.698 1.00 17.22 13 SER C CA 1
ATOM 2080 C C . SER C 1 16 ? -26.906 0.470 -13.316 1.00 16.59 13 SER C C 1
ATOM 2081 O O . SER C 1 16 ? -27.309 1.211 -12.399 1.00 18.88 13 SER C O 1
ATOM 2084 N N . ALA C 1 17 ? -25.975 -0.480 -13.199 1.00 16.48 14 ALA C N 1
ATOM 2085 C CA . ALA C 1 17 ? -25.054 -0.649 -12.040 1.00 17.20 14 ALA C CA 1
ATOM 2086 C C . ALA C 1 17 ? -23.619 -0.388 -12.529 1.00 17.06 14 ALA C C 1
ATOM 2087 O O . ALA C 1 17 ? -23.405 -0.520 -13.750 1.00 20.53 14 ALA C O 1
ATOM 2089 N N . THR C 1 18 ? -22.699 -0.097 -11.648 1.00 18.09 15 THR C N 1
ATOM 2090 C CA . THR C 1 18 ? -21.368 0.293 -11.978 1.00 17.16 15 THR C CA 1
ATOM 2091 C C . THR C 1 18 ? -20.347 -0.676 -11.396 1.00 18.45 15 THR C C 1
ATOM 2092 O O . THR C 1 18 ? -20.445 -1.094 -10.208 1.00 21.88 15 THR C O 1
ATOM 2096 N N . ILE C 1 19 ? -19.336 -0.988 -12.210 1.00 17.42 16 ILE C N 1
ATOM 2097 C CA . ILE C 1 19 ? -18.142 -1.673 -11.784 1.00 18.26 16 ILE C CA 1
ATOM 2098 C C . ILE C 1 19 ? -16.955 -0.745 -11.997 1.00 16.96 16 ILE C C 1
ATOM 2099 O O . ILE C 1 19 ? -17.008 0.204 -12.765 1.00 18.66 16 ILE C O 1
ATOM 2104 N N . ILE C 1 20 ? -15.844 -1.030 -11.348 1.00 17.65 17 ILE C N 1
ATOM 2105 C CA . ILE C 1 20 ? -14.587 -0.265 -11.470 1.00 17.62 17 ILE C CA 1
ATOM 2106 C C . ILE C 1 20 ? -13.562 -1.108 -12.206 1.00 19.42 17 ILE C C 1
ATOM 2107 O O . ILE C 1 20 ? -13.181 -2.223 -11.818 1.00 20.32 17 ILE C O 1
ATOM 2112 N N . VAL C 1 21 ? -13.148 -0.539 -13.345 1.00 19.45 18 VAL C N 1
ATOM 2113 C CA . VAL C 1 21 ? -12.144 -1.136 -14.251 1.00 19.00 18 VAL C CA 1
ATOM 2114 C C . VAL C 1 21 ? -10.871 -0.301 -14.248 1.00 21.13 18 VAL C C 1
ATOM 2115 O O . VAL C 1 21 ? -10.901 0.869 -13.803 1.00 21.74 18 VAL C O 1
ATOM 2119 N N . SER C 1 22 ? -9.765 -0.844 -14.721 1.00 21.50 19 SER C N 1
ATOM 2120 C CA . SER C 1 22 ? -8.505 -0.060 -14.744 1.00 24.24 19 SER C CA 1
ATOM 2121 C C . SER C 1 22 ? -8.371 0.809 -16.025 1.00 24.12 19 SER C C 1
ATOM 2122 O O . SER C 1 22 ? -7.768 1.851 -16.025 1.00 28.03 19 SER C O 1
ATOM 2125 N N . ASP C 1 23 ? -8.999 0.314 -17.079 1.00 22.49 20 ASP C N 1
ATOM 2126 C CA . ASP C 1 23 ? -8.846 0.847 -18.425 1.00 23.23 20 ASP C CA 1
ATOM 2127 C C . ASP C 1 23 ? -10.134 0.658 -19.205 1.00 21.31 20 ASP C C 1
ATOM 2128 O O . ASP C 1 23 ? -10.567 -0.446 -19.475 1.00 22.70 20 ASP C O 1
ATOM 2133 N N . GLN C 1 24 ? -10.795 1.772 -19.556 1.00 21.86 21 GLN C N 1
ATOM 2134 C CA . GLN C 1 24 ? -12.150 1.681 -20.126 1.00 22.34 21 GLN C CA 1
ATOM 2135 C C . GLN C 1 24 ? -12.142 1.029 -21.506 1.00 22.95 21 GLN C C 1
ATOM 2136 O O . GLN C 1 24 ? -12.983 0.218 -21.808 1.00 22.10 21 GLN C O 1
ATOM 2142 N N . GLU C 1 25 ? -11.164 1.331 -22.304 1.00 23.06 22 GLU C N 1
ATOM 2143 C CA . GLU C 1 25 ? -11.086 0.767 -23.650 1.00 25.29 22 GLU C CA 1
ATOM 2144 C C . GLU C 1 25 ? -10.837 -0.722 -23.600 1.00 24.68 22 GLU C C 1
ATOM 2145 O O . GLU C 1 25 ? -11.468 -1.494 -24.318 1.00 24.29 22 GLU C O 1
ATOM 2151 N N . LYS C 1 26 ? -9.913 -1.149 -22.782 1.00 23.47 23 LYS C N 1
ATOM 2152 C CA . LYS C 1 26 ? -9.639 -2.586 -22.583 1.00 24.66 23 LYS C CA 1
ATOM 2153 C C . LYS C 1 26 ? -10.846 -3.323 -22.062 1.00 21.67 23 LYS C C 1
ATOM 2154 O O . LYS C 1 26 ? -11.177 -4.449 -22.452 1.00 23.37 23 LYS C O 1
ATOM 2160 N N . ALA C 1 27 ? -11.512 -2.728 -21.066 1.00 19.68 24 ALA C N 1
ATOM 2161 C CA . ALA C 1 27 ? -12.717 -3.313 -20.490 1.00 18.30 24 ALA C CA 1
ATOM 2162 C C . ALA C 1 27 ? -13.842 -3.487 -21.547 1.00 18.38 24 ALA C C 1
ATOM 2163 O O . ALA C 1 27 ? -14.509 -4.478 -21.663 1.00 18.06 24 ALA C O 1
ATOM 2165 N N . LEU C 1 28 ? -13.991 -2.440 -22.305 1.00 19.00 25 LEU C N 1
ATOM 2166 C CA . LEU C 1 28 ? -14.961 -2.437 -23.420 1.00 20.60 25 LEU C CA 1
ATOM 2167 C C . LEU C 1 28 ? -14.733 -3.657 -24.331 1.00 20.50 25 LEU C C 1
ATOM 2168 O O . LEU C 1 28 ? -15.623 -4.421 -24.710 1.00 22.43 25 LEU C O 1
ATOM 2173 N N . ASP C 1 29 ? -13.490 -3.823 -24.698 1.00 20.44 26 ASP C N 1
ATOM 2174 C CA . ASP C 1 29 ? -13.152 -4.972 -25.523 1.00 23.13 26 ASP C CA 1
ATOM 2175 C C . ASP C 1 29 ? -13.436 -6.332 -24.894 1.00 20.85 26 ASP C C 1
ATOM 2176 O O . ASP C 1 29 ? -13.949 -7.217 -25.544 1.00 20.98 26 ASP C O 1
ATOM 2181 N N . PHE C 1 30 ? -13.154 -6.443 -23.593 1.00 19.07 27 PHE C N 1
ATOM 2182 C CA . PHE C 1 30 ? -13.451 -7.719 -22.895 1.00 18.41 27 PHE C CA 1
ATOM 2183 C C . PHE C 1 30 ? -14.986 -7.960 -22.886 1.00 16.43 27 PHE C C 1
ATOM 2184 O O . PHE C 1 30 ? -15.475 -9.041 -23.216 1.00 16.83 27 PHE C O 1
ATOM 2192 N N . TYR C 1 31 ? -15.753 -6.964 -22.431 1.00 16.33 28 TYR C N 1
ATOM 2193 C CA . TYR C 1 31 ? -17.206 -7.132 -22.272 1.00 15.49 28 TYR C CA 1
ATOM 2194 C C . TYR C 1 31 ? -17.874 -7.452 -23.589 1.00 15.17 28 TYR C C 1
ATOM 2195 O O . TYR C 1 31 ? -18.825 -8.224 -23.680 1.00 16.26 28 TYR C O 1
ATOM 2204 N N . VAL C 1 32 ? -17.463 -6.699 -24.603 1.00 16.05 29 VAL C N 1
ATOM 2205 C CA . VAL C 1 32 ? -18.078 -6.834 -25.943 1.00 16.21 29 VAL C CA 1
ATOM 2206 C C . VAL C 1 32 ? -17.544 -8.087 -26.697 1.00 15.76 29 VAL C C 1
ATOM 2207 O O . VAL C 1 32 ? -18.336 -8.936 -27.119 1.00 18.76 29 VAL C O 1
ATOM 2211 N N . ASN C 1 33 ? -16.244 -8.209 -26.821 1.00 16.29 30 ASN C N 1
ATOM 2212 C CA . ASN C 1 33 ? -15.694 -9.309 -27.615 1.00 15.81 30 ASN C CA 1
ATOM 2213 C C . ASN C 1 33 ? -15.672 -10.671 -26.959 1.00 17.82 30 ASN C C 1
ATOM 2214 O O . ASN C 1 33 ? -15.799 -11.713 -27.641 1.00 19.74 30 ASN C O 1
ATOM 2219 N N . THR C 1 34 ? -15.439 -10.668 -25.642 1.00 16.82 31 THR C N 1
ATOM 2220 C CA . THR C 1 34 ? -15.351 -11.955 -24.928 1.00 16.20 31 THR C CA 1
ATOM 2221 C C . THR C 1 34 ? -16.650 -12.377 -24.304 1.00 15.37 31 THR C C 1
ATOM 2222 O O . THR C 1 34 ? -17.070 -13.526 -24.459 1.00 18.40 31 THR C O 1
ATOM 2226 N N . LEU C 1 35 ? -17.282 -11.452 -23.563 1.00 16.24 32 LEU C N 1
ATOM 2227 C CA . LEU C 1 35 ? -18.578 -11.802 -22.896 1.00 17.32 32 LEU C CA 1
ATOM 2228 C C . LEU C 1 35 ? -19.791 -11.706 -23.776 1.00 17.72 32 LEU C C 1
ATOM 2229 O O . LEU C 1 35 ? -20.896 -12.125 -23.437 1.00 19.42 32 LEU C O 1
ATOM 2234 N N . GLY C 1 36 ? -19.644 -11.029 -24.917 1.00 15.63 33 GLY C N 1
ATOM 2235 C CA . GLY C 1 36 ? -20.762 -10.898 -25.862 1.00 16.95 33 GLY C CA 1
ATOM 2236 C C . GLY C 1 36 ? -21.807 -9.810 -25.607 1.00 17.84 33 GLY C C 1
ATOM 2237 O O . GLY C 1 36 ? -22.895 -9.875 -26.080 1.00 18.91 33 GLY C O 1
ATOM 2238 N N . PHE C 1 37 ? -21.426 -8.842 -24.785 1.00 15.58 34 PHE C N 1
ATOM 2239 C CA . PHE C 1 37 ? -22.280 -7.707 -24.498 1.00 16.20 34 PHE C CA 1
ATOM 2240 C C . PHE C 1 37 ? -22.221 -6.713 -25.676 1.00 16.85 34 PHE C C 1
ATOM 2241 O O . PHE C 1 37 ? -21.368 -6.828 -26.500 1.00 18.81 34 PHE C O 1
ATOM 2249 N N . GLU C 1 38 ? -23.118 -5.752 -25.684 1.00 16.19 35 GLU C N 1
ATOM 2250 C CA . GLU C 1 38 ? -23.088 -4.649 -26.651 1.00 17.46 35 GLU C CA 1
ATOM 2251 C C . GLU C 1 38 ? -22.784 -3.346 -25.954 1.00 16.32 35 GLU C C 1
ATOM 2252 O O . GLU C 1 38 ? -23.302 -3.097 -24.950 1.00 18.57 35 GLU C O 1
ATOM 2258 N N . LYS C 1 39 ? -22.003 -2.500 -26.563 1.00 16.16 36 LYS C N 1
ATOM 2259 C CA . LYS C 1 39 ? -21.786 -1.159 -26.068 1.00 15.82 36 LYS C CA 1
ATOM 2260 C C . LYS C 1 39 ? -23.044 -0.313 -26.249 1.00 16.44 36 LYS C C 1
ATOM 2261 O O . LYS C 1 39 ? -23.698 -0.412 -27.244 1.00 21.28 36 LYS C O 1
ATOM 2267 N N . VAL C 1 40 ? -23.345 0.507 -25.256 1.00 16.88 37 VAL C N 1
ATOM 2268 C CA . VAL C 1 40 ? -24.473 1.421 -25.298 1.00 16.96 37 VAL C CA 1
ATOM 2269 C C . VAL C 1 40 ? -23.917 2.823 -25.195 1.00 16.08 37 VAL C C 1
ATOM 2270 O O . VAL C 1 40 ? -23.613 3.488 -26.217 1.00 19.53 37 VAL C O 1
ATOM 2274 N N . PHE C 1 41 ? -23.647 3.301 -24.007 1.00 17.31 38 PHE C N 1
ATOM 2275 C CA . PHE C 1 41 ? -23.031 4.627 -23.893 1.00 17.81 38 PHE C CA 1
ATOM 2276 C C . PHE C 1 41 ? -21.531 4.657 -24.117 1.00 18.89 38 PHE C C 1
ATOM 2277 O O . PHE C 1 41 ? -20.753 3.766 -23.697 1.00 18.14 38 PHE C O 1
ATOM 2285 N N . ASP C 1 42 ? -21.124 5.765 -24.725 1.00 18.91 39 ASP C N 1
ATOM 2286 C CA . ASP C 1 42 ? -19.733 6.172 -24.748 1.00 20.82 39 ASP C CA 1
ATOM 2287 C C . ASP C 1 42 ? -19.655 7.657 -25.010 1.00 21.70 39 ASP C C 1
ATOM 2288 O O . ASP C 1 42 ? -19.621 8.117 -26.153 1.00 22.87 39 ASP C O 1
ATOM 2293 N N . ASN C 1 43 ? -19.808 8.388 -23.923 1.00 21.98 40 ASN C N 1
ATOM 2294 C CA . ASN C 1 43 ? -20.043 9.831 -23.987 1.00 23.05 40 ASN C CA 1
ATOM 2295 C C . ASN C 1 43 ? -19.311 10.597 -22.879 1.00 25.33 40 ASN C C 1
ATOM 2296 O O . ASN C 1 43 ? -19.430 10.224 -21.700 1.00 26.84 40 ASN C O 1
ATOM 2301 N N . GLN C 1 44 ? -18.626 11.669 -23.275 1.00 28.91 41 GLN C N 1
ATOM 2302 C CA . GLN C 1 44 ? -17.997 12.622 -22.303 1.00 29.22 41 GLN C CA 1
ATOM 2303 C C . GLN C 1 44 ? -19.141 13.436 -21.687 1.00 32.36 41 GLN C C 1
ATOM 2304 O O . GLN C 1 44 ? -19.554 14.422 -22.265 1.00 34.37 41 GLN C O 1
ATOM 2310 N N . LEU C 1 45 ? -19.602 13.079 -20.508 1.00 30.90 42 LEU C N 1
ATOM 2311 C CA . LEU C 1 45 ? -20.604 13.895 -19.746 1.00 31.68 42 LEU C CA 1
ATOM 2312 C C . LEU C 1 45 ? -20.031 15.261 -19.299 1.00 37.25 42 LEU C C 1
ATOM 2313 O O . LEU C 1 45 ? -20.724 16.305 -19.307 1.00 44.88 42 LEU C O 1
ATOM 2318 N N . ASP C 1 46 ? -18.737 15.218 -19.117 1.00 38.24 43 ASP C N 1
ATOM 2319 C CA . ASP C 1 46 ? -17.902 16.390 -18.706 1.00 37.94 43 ASP C CA 1
ATOM 2320 C C . ASP C 1 46 ? -16.440 15.962 -18.951 1.00 40.99 43 ASP C C 1
ATOM 2321 O O . ASP C 1 46 ? -16.206 14.836 -19.336 1.00 44.11 43 ASP C O 1
ATOM 2326 N N . PRO C 1 47 ? -15.455 16.846 -18.738 1.00 50.36 44 PRO C N 1
ATOM 2327 C CA . PRO C 1 47 ? -14.036 16.601 -19.185 1.00 46.10 44 PRO C CA 1
ATOM 2328 C C . PRO C 1 47 ? -13.228 15.448 -18.557 1.00 53.81 44 PRO C C 1
ATOM 2329 O O . PRO C 1 47 ? -12.286 14.931 -19.175 1.00 61.10 44 PRO C O 1
ATOM 2333 N N . ASN C 1 48 ? -13.654 15.119 -17.351 1.00 48.69 45 ASN C N 1
ATOM 2334 C CA . ASN C 1 48 ? -13.136 13.980 -16.491 1.00 52.97 45 ASN C CA 1
ATOM 2335 C C . ASN C 1 48 ? -13.983 12.705 -16.361 1.00 44.26 45 ASN C C 1
ATOM 2336 O O . ASN C 1 48 ? -13.626 11.804 -15.619 1.00 45.44 45 ASN C O 1
ATOM 2349 N N . ARG C 1 50 ? -15.899 10.053 -18.760 1.00 27.36 47 ARG C N 1
ATOM 2350 C CA . ARG C 1 50 ? -16.262 9.336 -19.994 1.00 24.19 47 ARG C CA 1
ATOM 2351 C C . ARG C 1 50 ? -17.209 8.220 -19.530 1.00 20.69 47 ARG C C 1
ATOM 2352 O O . ARG C 1 50 ? -16.763 7.219 -18.969 1.00 23.36 47 ARG C O 1
ATOM 2360 N N . PHE C 1 51 ? -18.503 8.396 -19.789 1.00 20.06 48 PHE C N 1
ATOM 2361 C CA . PHE C 1 51 ? -19.539 7.471 -19.355 1.00 20.74 48 PHE C CA 1
ATOM 2362 C C . PHE C 1 51 ? -19.661 6.386 -20.420 1.00 19.62 48 PHE C C 1
ATOM 2363 O O . PHE C 1 51 ? -20.067 6.663 -21.536 1.00 21.51 48 PHE C O 1
ATOM 2371 N N . VAL C 1 52 ? -19.286 5.184 -20.045 1.00 18.35 49 VAL C N 1
ATOM 2372 C CA . VAL C 1 52 ? -19.263 4.003 -20.938 1.00 16.78 49 VAL C CA 1
ATOM 2373 C C . VAL C 1 52 ? -20.111 2.919 -20.315 1.00 16.02 49 VAL C C 1
ATOM 2374 O O . VAL C 1 52 ? -19.950 2.620 -19.109 1.00 17.18 49 VAL C O 1
ATOM 2378 N N . THR C 1 53 ? -21.023 2.322 -21.080 1.00 16.06 50 THR C N 1
ATOM 2379 C CA . THR C 1 53 ? -21.864 1.191 -20.582 1.00 16.61 50 THR C CA 1
ATOM 2380 C C . THR C 1 53 ? -21.900 0.085 -21.599 1.00 15.47 50 THR C C 1
ATOM 2381 O O . THR C 1 53 ? -21.761 0.335 -22.818 1.00 15.79 50 THR C O 1
ATOM 2385 N N . VAL C 1 54 ? -22.210 -1.087 -21.136 1.00 14.94 51 VAL C N 1
ATOM 2386 C CA . VAL C 1 54 ? -22.455 -2.295 -21.945 1.00 15.01 51 VAL C CA 1
ATOM 2387 C C . VAL C 1 54 ? -23.694 -2.983 -21.440 1.00 15.19 51 VAL C C 1
ATOM 2388 O O . VAL C 1 54 ? -24.089 -2.844 -20.268 1.00 17.22 51 VAL C O 1
ATOM 2392 N N . VAL C 1 55 ? -24.329 -3.799 -22.285 1.00 16.17 52 VAL C N 1
ATOM 2393 C CA . VAL C 1 55 ? -25.559 -4.477 -21.952 1.00 15.30 52 VAL C CA 1
ATOM 2394 C C . VAL C 1 55 ? -25.567 -5.856 -22.569 1.00 16.06 52 VAL C C 1
ATOM 2395 O O . VAL C 1 55 ? -25.105 -6.008 -23.734 1.00 15.62 52 VAL C O 1
ATOM 2399 N N . PRO C 1 56 ? -26.180 -6.842 -21.933 1.00 15.78 53 PRO C N 1
ATOM 2400 C CA . PRO C 1 56 ? -26.450 -8.071 -22.693 1.00 17.47 53 PRO C CA 1
ATOM 2401 C C . PRO C 1 56 ? -27.438 -7.780 -23.786 1.00 17.56 53 PRO C C 1
ATOM 2402 O O . PRO C 1 56 ? -28.430 -7.136 -23.567 1.00 19.29 53 PRO C O 1
ATOM 2406 N N . PRO C 1 57 ? -27.163 -8.298 -25.024 1.00 18.45 54 PRO C N 1
ATOM 2407 C CA . PRO C 1 57 ? -28.039 -7.937 -26.111 1.00 19.77 54 PRO C CA 1
ATOM 2408 C C . PRO C 1 57 ? -29.467 -8.294 -25.836 1.00 19.22 54 PRO C C 1
ATOM 2409 O O . PRO C 1 57 ? -29.782 -9.431 -25.444 1.00 23.23 54 PRO C O 1
ATOM 2413 N N . GLY C 1 58 ? -30.306 -7.294 -26.071 1.00 22.29 55 GLY C N 1
ATOM 2414 C CA . GLY C 1 58 ? -31.738 -7.462 -25.866 1.00 25.80 55 GLY C CA 1
ATOM 2415 C C . GLY C 1 58 ? -32.259 -7.159 -24.461 1.00 23.26 55 GLY C C 1
ATOM 2416 O O . GLY C 1 58 ? -33.511 -7.158 -24.274 1.00 30.17 55 GLY C O 1
ATOM 2417 N N . ALA C 1 59 ? -31.331 -6.997 -23.504 1.00 19.84 56 ALA C N 1
ATOM 2418 C CA . ALA C 1 59 ? -31.737 -6.728 -22.113 1.00 19.69 56 ALA C CA 1
ATOM 2419 C C . ALA C 1 59 ? -31.804 -5.220 -21.814 1.00 19.57 56 ALA C C 1
ATOM 2420 O O . ALA C 1 59 ? -31.256 -4.384 -22.518 1.00 20.79 56 ALA C O 1
ATOM 2422 N N . GLN C 1 60 ? -32.452 -4.913 -20.717 1.00 19.45 57 GLN C N 1
ATOM 2423 C CA . GLN C 1 60 ? -32.665 -3.530 -20.289 1.00 20.24 57 GLN C CA 1
ATOM 2424 C C . GLN C 1 60 ? -31.494 -2.908 -19.480 1.00 19.58 57 GLN C C 1
ATOM 2425 O O . GLN C 1 60 ? -30.918 -1.925 -19.895 1.00 20.31 57 GLN C O 1
ATOM 2431 N N . THR C 1 61 ? -31.192 -3.481 -18.325 1.00 18.16 58 THR C N 1
ATOM 2432 C CA . THR C 1 61 ? -30.275 -2.831 -17.411 1.00 17.05 58 THR C CA 1
ATOM 2433 C C . THR C 1 61 ? -28.830 -3.075 -17.910 1.00 16.85 58 THR C C 1
ATOM 2434 O O . THR C 1 61 ? -28.417 -4.156 -18.248 1.00 16.94 58 THR C O 1
ATOM 2438 N N . GLN C 1 62 ? -28.078 -1.996 -17.887 1.00 16.15 59 GLN C N 1
ATOM 2439 C CA . GLN C 1 62 ? -26.725 -1.898 -18.344 1.00 16.33 59 GLN C CA 1
ATOM 2440 C C . GLN C 1 62 ? -25.728 -1.975 -17.182 1.00 16.47 59 GLN C C 1
ATOM 2441 O O . GLN C 1 62 ? -26.072 -1.819 -16.020 1.00 17.56 59 GLN C O 1
ATOM 2447 N N . VAL C 1 63 ? -24.464 -2.205 -17.531 1.00 15.12 60 VAL C N 1
ATOM 2448 C CA . VAL C 1 63 ? -23.320 -2.180 -16.624 1.00 14.05 60 VAL C CA 1
ATOM 2449 C C . VAL C 1 63 ? -22.391 -1.035 -17.068 1.00 15.02 60 VAL C C 1
ATOM 2450 O O . VAL C 1 63 ? -21.928 -0.989 -18.218 1.00 14.55 60 VAL C O 1
ATOM 2454 N N . ALA C 1 64 ? -22.176 -0.077 -16.199 1.00 16.08 61 ALA C N 1
ATOM 2455 C CA . ALA C 1 64 ? -21.261 1.035 -16.445 1.00 16.44 61 ALA C CA 1
ATOM 2456 C C . ALA C 1 64 ? -19.835 0.642 -16.066 1.00 16.60 61 ALA C C 1
ATOM 2457 O O . ALA C 1 64 ? -19.555 0.046 -15.015 1.00 16.55 61 ALA C O 1
ATOM 2459 N N . LEU C 1 65 ? -18.913 0.958 -16.936 1.00 15.65 62 LEU C N 1
ATOM 2460 C CA . LEU C 1 65 ? -17.522 0.629 -16.797 1.00 16.51 62 LEU C CA 1
ATOM 2461 C C . LEU C 1 65 ? -16.766 1.849 -16.281 1.00 17.15 62 LEU C C 1
ATOM 2462 O O . LEU C 1 65 ? -16.271 2.680 -17.033 1.00 19.02 62 LEU C O 1
ATOM 2467 N N . GLY C 1 66 ? -16.788 1.969 -14.970 1.00 18.27 63 GLY C N 1
ATOM 2468 C CA . GLY C 1 66 ? -16.285 3.140 -14.234 1.00 19.53 63 GLY C CA 1
ATOM 2469 C C . GLY C 1 66 ? -14.778 3.054 -13.999 1.00 19.93 63 GLY C C 1
ATOM 2470 O O . GLY C 1 66 ? -14.152 2.034 -14.170 1.00 20.08 63 GLY C O 1
ATOM 2471 N N . LEU C 1 67 ? -14.190 4.153 -13.548 1.00 22.32 64 LEU C N 1
ATOM 2472 C CA . LEU C 1 67 ? -12.760 4.195 -13.221 1.00 22.40 64 LEU C CA 1
ATOM 2473 C C . LEU C 1 67 ? -12.606 4.644 -11.753 1.00 25.33 64 LEU C C 1
ATOM 2474 O O . LEU C 1 67 ? -13.511 5.280 -11.196 1.00 25.96 64 LEU C O 1
ATOM 2479 N N . PRO C 1 68 ? -11.457 4.333 -11.131 1.00 25.77 65 PRO C N 1
ATOM 2480 C CA . PRO C 1 68 ? -11.180 4.825 -9.751 1.00 30.16 65 PRO C CA 1
ATOM 2481 C C . PRO C 1 68 ? -11.307 6.346 -9.694 1.00 34.63 65 PRO C C 1
ATOM 2482 O O . PRO C 1 68 ? -11.828 6.883 -8.722 1.00 38.03 65 PRO C O 1
ATOM 2486 N N . SER C 1 69 ? -10.964 6.989 -10.822 1.00 35.70 66 SER C N 1
ATOM 2487 C CA . SER C 1 69 ? -11.012 8.467 -10.890 1.00 34.98 66 SER C CA 1
ATOM 2488 C C . SER C 1 69 ? -12.415 9.023 -10.873 1.00 36.77 66 SER C C 1
ATOM 2489 O O . SER C 1 69 ? -12.572 10.169 -10.662 1.00 39.47 66 SER C O 1
ATOM 2492 N N . TRP C 1 70 ? -13.427 8.197 -11.117 1.00 34.54 67 TRP C N 1
ATOM 2493 C CA . TRP C 1 70 ? -14.842 8.568 -10.887 1.00 35.82 67 TRP C CA 1
ATOM 2494 C C . TRP C 1 70 ? -15.159 8.891 -9.453 1.00 43.05 67 TRP C C 1
ATOM 2495 O O . TRP C 1 70 ? -16.210 9.433 -9.139 1.00 50.51 67 TRP C O 1
ATOM 2506 N N . TYR C 1 71 ? -14.271 8.461 -8.569 1.00 40.66 68 TYR C N 1
ATOM 2507 C CA . TYR C 1 71 ? -14.506 8.519 -7.090 1.00 39.64 68 TYR C CA 1
ATOM 2508 C C . TYR C 1 71 ? -13.423 9.226 -6.295 1.00 47.08 68 TYR C C 1
ATOM 2509 O O . TYR C 1 71 ? -12.259 9.055 -6.537 1.00 41.16 68 TYR C O 1
ATOM 2518 N N . GLU C 1 72 ? -13.868 10.074 -5.383 1.00 46.50 69 GLU C N 1
ATOM 2519 C CA . GLU C 1 72 ? -12.971 10.830 -4.426 1.00 50.27 69 GLU C CA 1
ATOM 2520 C C . GLU C 1 72 ? -12.204 9.804 -3.558 1.00 58.68 69 GLU C C 1
ATOM 2521 O O . GLU C 1 72 ? -11.032 9.923 -3.255 1.00 58.08 69 GLU C O 1
ATOM 2523 N N . ASP C 1 73 ? -13.006 8.829 -3.189 1.00 58.89 70 ASP C N 1
ATOM 2524 C CA . ASP C 1 73 ? -12.654 7.560 -2.527 1.00 62.88 70 ASP C CA 1
ATOM 2525 C C . ASP C 1 73 ? -11.389 6.969 -3.154 1.00 60.70 70 ASP C C 1
ATOM 2526 O O . ASP C 1 73 ? -10.583 6.332 -2.535 1.00 61.72 70 ASP C O 1
ATOM 2531 N N . GLY C 1 74 ? -11.310 7.128 -4.468 1.00 64.11 71 GLY C N 1
ATOM 2532 C CA . GLY C 1 74 ? -10.158 6.619 -5.307 1.00 44.89 71 GLY C CA 1
ATOM 2533 C C . GLY C 1 74 ? -10.146 5.065 -5.462 1.00 55.50 71 GLY C C 1
ATOM 2534 O O . GLY C 1 74 ? -9.164 4.445 -5.887 1.00 47.97 71 GLY C O 1
ATOM 2535 N N . ARG C 1 75 ? -11.264 4.464 -5.103 1.00 53.46 72 ARG C N 1
ATOM 2536 C CA . ARG C 1 75 ? -11.420 2.996 -4.944 1.00 46.63 72 ARG C CA 1
ATOM 2537 C C . ARG C 1 75 ? -10.840 2.217 -6.079 1.00 40.72 72 ARG C C 1
ATOM 2538 O O . ARG C 1 75 ? -11.003 2.579 -7.262 1.00 42.19 72 ARG C O 1
ATOM 2546 N N . LYS C 1 76 ? -10.341 1.046 -5.791 1.00 37.26 73 LYS C N 1
ATOM 2547 C CA . LYS C 1 76 ? -9.577 0.266 -6.791 1.00 30.79 73 LYS C CA 1
ATOM 2548 C C . LYS C 1 76 ? -10.483 -0.721 -7.608 1.00 28.37 73 LYS C C 1
ATOM 2549 O O . LYS C 1 76 ? -11.536 -1.072 -7.169 1.00 30.01 73 LYS C O 1
ATOM 2552 N N . PRO C 1 77 ? -10.068 -1.135 -8.813 1.00 27.85 74 PRO C N 1
ATOM 2553 C CA . PRO C 1 77 ? -10.799 -2.154 -9.515 1.00 26.62 74 PRO C CA 1
ATOM 2554 C C . PRO C 1 77 ? -10.780 -3.492 -8.780 1.00 27.67 74 PRO C C 1
ATOM 2555 O O . PRO C 1 77 ? -9.884 -3.782 -8.022 1.00 28.16 74 PRO C O 1
ATOM 2559 N N . GLY C 1 78 ? -11.771 -4.314 -9.063 1.00 27.60 75 GLY C N 1
ATOM 2560 C CA . GLY C 1 78 ? -11.768 -5.676 -8.605 1.00 24.39 75 GLY C CA 1
ATOM 2561 C C . GLY C 1 78 ? -12.626 -5.946 -7.403 1.00 28.02 75 GLY C C 1
ATOM 2562 O O . GLY C 1 78 ? -13.082 -5.040 -6.766 1.00 31.30 75 GLY C O 1
ATOM 2563 N N . GLY C 1 79 ? -12.846 -7.212 -7.122 1.00 27.19 76 GLY C N 1
ATOM 2564 C CA . GLY C 1 79 ? -13.626 -7.608 -5.980 1.00 30.11 76 GLY C CA 1
ATOM 2565 C C . GLY C 1 79 ? -15.001 -8.136 -6.303 1.00 24.63 76 GLY C C 1
ATOM 2566 O O . GLY C 1 79 ? -15.353 -8.128 -7.424 1.00 23.58 76 GLY C O 1
ATOM 2567 N N . TYR C 1 80 ? -15.753 -8.612 -5.310 1.00 31.79 77 TYR C N 1
ATOM 2568 C CA . TYR C 1 80 ? -17.109 -9.112 -5.546 1.00 30.25 77 TYR C CA 1
ATOM 2569 C C . TYR C 1 80 ? -17.967 -7.903 -5.864 1.00 26.44 77 TYR C C 1
ATOM 2570 O O . TYR C 1 80 ? -18.024 -7.007 -5.119 1.00 35.07 77 TYR C O 1
ATOM 2579 N N . THR C 1 81 ? -18.626 -7.894 -7.000 1.00 24.36 78 THR C N 1
ATOM 2580 C CA . THR C 1 81 ? -19.377 -6.746 -7.443 1.00 21.84 78 THR C CA 1
ATOM 2581 C C . THR C 1 81 ? -20.774 -6.688 -6.867 1.00 22.56 78 THR C C 1
ATOM 2582 O O . THR C 1 81 ? -21.393 -5.695 -6.949 1.00 25.55 78 THR C O 1
ATOM 2586 N N . GLY C 1 82 ? -21.290 -7.790 -6.388 1.00 21.01 79 GLY C N 1
ATOM 2587 C CA . GLY C 1 82 ? -22.707 -7.862 -6.027 1.00 21.77 79 GLY C CA 1
ATOM 2588 C C . GLY C 1 82 ? -23.656 -7.994 -7.176 1.00 17.74 79 GLY C C 1
ATOM 2589 O O . GLY C 1 82 ? -24.843 -8.027 -6.987 1.00 19.97 79 GLY C O 1
ATOM 2590 N N . ILE C 1 83 ? -23.091 -8.168 -8.390 1.00 18.14 80 ILE C N 1
ATOM 2591 C CA . ILE C 1 83 ? -23.915 -8.338 -9.592 1.00 18.54 80 ILE C CA 1
ATOM 2592 C C . ILE C 1 83 ? -24.026 -9.831 -9.985 1.00 16.57 80 ILE C C 1
ATOM 2593 O O . ILE C 1 83 ? -23.030 -10.508 -10.034 1.00 19.82 80 ILE C O 1
ATOM 2598 N N . SER C 1 84 ? -25.271 -10.220 -10.198 1.00 17.27 81 SER C N 1
ATOM 2599 C CA . SER C 1 84 ? -25.593 -11.569 -10.631 1.00 18.71 81 SER C CA 1
ATOM 2600 C C . SER C 1 84 ? -26.037 -11.439 -12.085 1.00 16.35 81 SER C C 1
ATOM 2601 O O . SER C 1 84 ? -26.883 -10.626 -12.408 1.00 18.08 81 SER C O 1
ATOM 2604 N N . LEU C 1 85 ? -25.616 -12.412 -12.864 1.00 16.73 82 LEU C N 1
ATOM 2605 C CA . LEU C 1 85 ? -25.917 -12.519 -14.297 1.00 15.38 82 LEU C CA 1
ATOM 2606 C C . LEU C 1 85 ? -26.625 -13.879 -14.540 1.00 16.67 82 LEU C C 1
ATOM 2607 O O . LEU C 1 85 ? -26.135 -14.932 -14.041 1.00 19.03 82 LEU C O 1
ATOM 2612 N N . ILE C 1 86 ? -27.600 -13.863 -15.443 1.00 16.16 83 ILE C N 1
ATOM 2613 C CA . ILE C 1 86 ? -28.345 -15.074 -15.822 1.00 15.91 83 ILE C CA 1
ATOM 2614 C C . ILE C 1 86 ? -27.853 -15.585 -17.153 1.00 16.43 83 ILE C C 1
ATOM 2615 O O . ILE C 1 86 ? -27.640 -14.825 -18.068 1.00 17.13 83 ILE C O 1
ATOM 2620 N N . THR C 1 87 ? -27.661 -16.904 -17.202 1.00 16.69 84 THR C N 1
ATOM 2621 C CA . THR C 1 87 ? -27.456 -17.617 -18.450 1.00 16.39 84 THR C CA 1
ATOM 2622 C C . THR C 1 87 ? -28.521 -18.676 -18.640 1.00 17.72 84 THR C C 1
ATOM 2623 O O . THR C 1 87 ? -29.070 -19.171 -17.647 1.00 18.43 84 THR C O 1
ATOM 2627 N N . ARG C 1 88 ? -28.791 -19.050 -19.912 1.00 18.18 85 ARG C N 1
ATOM 2628 C CA . ARG C 1 88 ? -29.708 -20.155 -20.203 1.00 20.23 85 ARG C CA 1
ATOM 2629 C C . ARG C 1 88 ? -29.006 -21.499 -20.420 1.00 23.10 85 ARG C C 1
ATOM 2630 O O . ARG C 1 88 ? -29.651 -22.534 -20.573 1.00 25.24 85 ARG C O 1
ATOM 2638 N N . ASP C 1 89 ? -27.703 -21.472 -20.408 1.00 19.47 86 ASP C N 1
ATOM 2639 C CA A ASP C 1 89 ? -26.881 -22.672 -20.602 0.50 17.94 86 ASP C CA 1
ATOM 2640 C CA B ASP C 1 89 ? -26.914 -22.692 -20.509 0.50 20.72 86 ASP C CA 1
ATOM 2641 C C . ASP C 1 89 ? -25.541 -22.512 -19.931 1.00 19.04 86 ASP C C 1
ATOM 2642 O O . ASP C 1 89 ? -24.570 -22.087 -20.567 1.00 18.67 86 ASP C O 1
ATOM 2651 N N . ILE C 1 90 ? -25.472 -22.820 -18.648 1.00 19.65 87 ILE C N 1
ATOM 2652 C CA . ILE C 1 90 ? -24.251 -22.578 -17.941 1.00 19.00 87 ILE C CA 1
ATOM 2653 C C . ILE C 1 90 ? -23.097 -23.462 -18.365 1.00 17.43 87 ILE C C 1
ATOM 2654 O O . ILE C 1 90 ? -21.937 -23.034 -18.323 1.00 17.67 87 ILE C O 1
ATOM 2659 N N . ASP C 1 91 ? -23.371 -24.712 -18.778 1.00 21.28 88 ASP C N 1
ATOM 2660 C CA . ASP C 1 91 ? -22.254 -25.561 -19.166 1.00 21.07 88 ASP C CA 1
ATOM 2661 C C . ASP C 1 91 ? -21.547 -24.974 -20.408 1.00 19.85 88 ASP C C 1
ATOM 2662 O O . ASP C 1 91 ? -20.352 -24.957 -20.508 1.00 20.45 88 ASP C O 1
ATOM 2667 N N . GLU C 1 92 ? -22.348 -24.486 -21.310 1.00 21.06 89 GLU C N 1
ATOM 2668 C CA . GLU C 1 92 ? -21.811 -23.896 -22.549 1.00 20.49 89 GLU C CA 1
ATOM 2669 C C . GLU C 1 92 ? -21.108 -22.540 -22.272 1.00 19.74 89 GLU C C 1
ATOM 2670 O O . GLU C 1 92 ? -20.026 -22.265 -22.805 1.00 20.25 89 GLU C O 1
ATOM 2676 N N . ALA C 1 93 ? -21.690 -21.718 -21.376 1.00 18.83 90 ALA C N 1
ATOM 2677 C CA . ALA C 1 93 ? -21.097 -20.428 -21.038 1.00 17.89 90 ALA C CA 1
ATOM 2678 C C . ALA C 1 93 ? -19.735 -20.750 -20.390 1.00 17.92 90 ALA C C 1
ATOM 2679 O O . ALA C 1 93 ? -18.706 -20.116 -20.680 1.00 18.10 90 ALA C O 1
ATOM 2681 N N . TYR C 1 94 ? -19.720 -21.735 -19.457 1.00 18.23 91 TYR C N 1
ATOM 2682 C CA . TYR C 1 94 ? -18.448 -22.088 -18.828 1.00 18.93 91 TYR C CA 1
ATOM 2683 C C . TYR C 1 94 ? -17.341 -22.562 -19.809 1.00 17.67 91 TYR C C 1
ATOM 2684 O O . TYR C 1 94 ? -16.159 -22.167 -19.786 1.00 20.79 91 TYR C O 1
ATOM 2693 N N . LYS C 1 95 ? -17.772 -23.423 -20.719 1.00 19.83 92 LYS C N 1
ATOM 2694 C CA . LYS C 1 95 ? -16.862 -23.971 -21.738 1.00 21.66 92 LYS C CA 1
ATOM 2695 C C . LYS C 1 95 ? -16.303 -22.864 -22.611 1.00 21.75 92 LYS C C 1
ATOM 2696 O O . LYS C 1 95 ? -15.127 -22.738 -22.767 1.00 22.39 92 LYS C O 1
ATOM 2702 N N . THR C 1 96 ? -17.193 -22.021 -23.114 1.00 19.75 93 THR C N 1
ATOM 2703 C CA . THR C 1 96 ? -16.798 -20.930 -24.057 1.00 21.30 93 THR C CA 1
ATOM 2704 C C . THR C 1 96 ? -15.927 -19.902 -23.375 1.00 20.53 93 THR C C 1
ATOM 2705 O O . THR C 1 96 ? -14.875 -19.503 -23.884 1.00 21.50 93 THR C O 1
ATOM 2709 N N . LEU C 1 97 ? -16.308 -19.471 -22.180 1.00 20.47 94 LEU C N 1
ATOM 2710 C CA . LEU C 1 97 ? -15.506 -18.481 -21.493 1.00 21.93 94 LEU C CA 1
ATOM 2711 C C . LEU C 1 97 ? -14.144 -18.991 -21.035 1.00 22.09 94 LEU C C 1
ATOM 2712 O O . LEU C 1 97 ? -13.163 -18.262 -21.088 1.00 21.59 94 LEU C O 1
ATOM 2717 N N . THR C 1 98 ? -14.102 -20.242 -20.559 1.00 20.56 95 THR C N 1
ATOM 2718 C CA . THR C 1 98 ? -12.836 -20.854 -20.248 1.00 21.74 95 THR C CA 1
ATOM 2719 C C . THR C 1 98 ? -11.866 -20.865 -21.441 1.00 23.18 95 THR C C 1
ATOM 2720 O O . THR C 1 98 ? -10.667 -20.587 -21.328 1.00 25.56 95 THR C O 1
ATOM 2724 N N . GLU C 1 99 ? -12.422 -21.235 -22.582 1.00 23.56 96 GLU C N 1
ATOM 2725 C CA . GLU C 1 99 ? -11.645 -21.272 -23.827 1.00 22.44 96 GLU C CA 1
ATOM 2726 C C . GLU C 1 99 ? -11.042 -19.874 -24.168 1.00 23.85 96 GLU C C 1
ATOM 2727 O O . GLU C 1 99 ? -9.984 -19.726 -24.778 1.00 28.07 96 GLU C O 1
ATOM 2733 N N . ARG C 1 100 ? -11.846 -18.867 -23.813 1.00 25.74 97 ARG C N 1
ATOM 2734 C CA . ARG C 1 100 ? -11.494 -17.422 -24.013 1.00 23.74 97 ARG C CA 1
ATOM 2735 C C . ARG C 1 100 ? -10.653 -16.804 -22.920 1.00 29.82 97 ARG C C 1
ATOM 2736 O O . ARG C 1 100 ? -10.338 -15.635 -22.924 1.00 35.83 97 ARG C O 1
ATOM 2744 N N . GLY C 1 101 ? -10.215 -17.628 -22.020 1.00 26.24 98 GLY C N 1
ATOM 2745 C CA . GLY C 1 101 ? -9.265 -17.184 -20.998 1.00 26.68 98 GLY C CA 1
ATOM 2746 C C . GLY C 1 101 ? -9.842 -16.639 -19.730 1.00 24.40 98 GLY C C 1
ATOM 2747 O O . GLY C 1 101 ? -9.134 -16.129 -18.893 1.00 28.92 98 GLY C O 1
ATOM 2748 N N . VAL C 1 102 ? -11.121 -16.786 -19.555 1.00 24.85 99 VAL C N 1
ATOM 2749 C CA . VAL C 1 102 ? -11.799 -16.242 -18.356 1.00 25.43 99 VAL C CA 1
ATOM 2750 C C . VAL C 1 102 ? -11.601 -17.178 -17.160 1.00 24.86 99 VAL C C 1
ATOM 2751 O O . VAL C 1 102 ? -11.626 -18.411 -17.260 1.00 25.67 99 VAL C O 1
ATOM 2755 N N . THR C 1 103 ? -11.297 -16.564 -16.033 1.00 28.11 100 THR C N 1
ATOM 2756 C CA . THR C 1 103 ? -11.052 -17.274 -14.766 1.00 30.48 100 THR C CA 1
ATOM 2757 C C . THR C 1 103 ? -12.348 -17.465 -14.026 1.00 27.33 100 THR C C 1
ATOM 2758 O O . THR C 1 103 ? -13.031 -16.532 -13.754 1.00 27.03 100 THR C O 1
ATOM 2762 N N . PHE C 1 104 ? -12.603 -18.717 -13.683 1.00 26.04 101 PHE C N 1
ATOM 2763 C CA . PHE C 1 104 ? -13.713 -19.114 -12.861 1.00 26.37 101 PHE C CA 1
ATOM 2764 C C . PHE C 1 104 ? -13.213 -19.593 -11.464 1.00 29.93 101 PHE C C 1
ATOM 2765 O O . PHE C 1 104 ? -12.145 -20.109 -11.335 1.00 32.05 101 PHE C O 1
ATOM 2773 N N . THR C 1 105 ? -14.031 -19.439 -10.427 1.00 27.96 102 THR C N 1
ATOM 2774 C CA . THR C 1 105 ? -13.635 -19.958 -9.051 1.00 30.48 102 THR C CA 1
ATOM 2775 C C . THR C 1 105 ? -13.682 -21.507 -8.974 1.00 37.47 102 THR C C 1
ATOM 2776 O O . THR C 1 105 ? -12.930 -22.163 -8.215 1.00 42.76 102 THR C O 1
ATOM 2780 N N . LYS C 1 106 ? -14.590 -22.048 -9.753 1.00 31.44 103 LYS C N 1
ATOM 2781 C CA . LYS C 1 106 ? -14.827 -23.494 -9.864 1.00 33.71 103 LYS C CA 1
ATOM 2782 C C . LYS C 1 106 ? -15.772 -23.764 -11.019 1.00 27.53 103 LYS C C 1
ATOM 2783 O O . LYS C 1 106 ? -16.394 -22.825 -11.518 1.00 25.78 103 LYS C O 1
ATOM 2789 N N . PRO C 1 107 ? -15.967 -25.028 -11.429 1.00 27.12 104 PRO C N 1
ATOM 2790 C CA . PRO C 1 107 ? -16.952 -25.359 -12.417 1.00 25.23 104 PRO C CA 1
ATOM 2791 C C . PRO C 1 107 ? -18.345 -25.164 -11.904 1.00 25.04 104 PRO C C 1
ATOM 2792 O O . PRO C 1 107 ? -18.505 -25.077 -10.681 1.00 26.26 104 PRO C O 1
ATOM 2796 N N . PRO C 1 108 ? -19.358 -25.095 -12.803 1.00 21.66 105 PRO C N 1
ATOM 2797 C CA . PRO C 1 108 ? -20.734 -24.984 -12.384 1.00 22.73 105 PRO C CA 1
ATOM 2798 C C . PRO C 1 108 ? -21.037 -26.112 -11.386 1.00 22.04 105 PRO C C 1
ATOM 2799 O O . PRO C 1 108 ? -20.696 -27.280 -11.541 1.00 25.68 105 PRO C O 1
ATOM 2803 N N . GLU C 1 109 ? -21.718 -25.689 -10.321 1.00 22.09 106 GLU C N 1
ATOM 2804 C CA . GLU C 1 109 ? -22.150 -26.566 -9.203 1.00 20.80 106 GLU C CA 1
ATOM 2805 C C . GLU C 1 109 ? -23.557 -26.303 -8.822 1.00 20.06 106 GLU C C 1
ATOM 2806 O O . GLU C 1 109 ? -24.121 -25.275 -9.156 1.00 22.64 106 GLU C O 1
ATOM 2828 N N . PRO C 1 112 ? -27.636 -24.764 -3.082 1.00 27.40 109 PRO C N 1
ATOM 2829 C CA . PRO C 1 112 ? -28.568 -25.488 -2.211 1.00 29.30 109 PRO C CA 1
ATOM 2830 C C . PRO C 1 112 ? -30.049 -25.206 -2.496 1.00 35.15 109 PRO C C 1
ATOM 2831 O O . PRO C 1 112 ? -30.880 -25.998 -2.134 1.00 39.80 109 PRO C O 1
ATOM 2835 N N . TRP C 1 113 ? -30.334 -24.090 -3.165 1.00 30.28 110 TRP C N 1
ATOM 2836 C CA . TRP C 1 113 ? -31.721 -23.766 -3.564 1.00 34.29 110 TRP C CA 1
ATOM 2837 C C . TRP C 1 113 ? -32.141 -24.325 -4.930 1.00 37.09 110 TRP C C 1
ATOM 2838 O O . TRP C 1 113 ? -33.261 -24.094 -5.396 1.00 40.04 110 TRP C O 1
ATOM 2849 N N . GLY C 1 114 ? -31.240 -25.060 -5.577 1.00 31.71 111 GLY C N 1
ATOM 2850 C CA . GLY C 1 114 ? -31.591 -25.879 -6.769 1.00 32.91 111 GLY C CA 1
ATOM 2851 C C . GLY C 1 114 ? -31.361 -25.290 -8.165 1.00 30.02 111 GLY C C 1
ATOM 2852 O O . GLY C 1 114 ? -31.946 -25.735 -9.153 1.00 38.26 111 GLY C O 1
ATOM 2853 N N . GLN C 1 115 ? -30.521 -24.300 -8.223 1.00 30.52 112 GLN C N 1
ATOM 2854 C CA . GLN C 1 115 ? -29.989 -23.788 -9.509 1.00 27.42 112 GLN C CA 1
ATOM 2855 C C . GLN C 1 115 ? -28.500 -24.026 -9.557 1.00 25.17 112 GLN C C 1
ATOM 2856 O O . GLN C 1 115 ? -27.814 -23.928 -8.563 1.00 24.53 112 GLN C O 1
ATOM 2862 N N . ARG C 1 116 ? -27.997 -24.253 -10.769 1.00 23.75 113 ARG C N 1
ATOM 2863 C CA . ARG C 1 116 ? -26.618 -24.407 -10.986 1.00 21.38 113 ARG C CA 1
ATOM 2864 C C . ARG C 1 116 ? -26.018 -22.998 -11.237 1.00 21.40 113 ARG C C 1
ATOM 2865 O O . ARG C 1 116 ? -26.600 -22.098 -11.841 1.00 22.59 113 ARG C O 1
ATOM 2873 N N . ALA C 1 117 ? -24.845 -22.857 -10.708 1.00 19.17 114 ALA C N 1
ATOM 2874 C CA . ALA C 1 117 ? -24.184 -21.554 -10.648 1.00 17.79 114 ALA C CA 1
ATOM 2875 C C . ALA C 1 117 ? -22.678 -21.695 -10.458 1.00 18.76 114 ALA C C 1
ATOM 2876 O O . ALA C 1 117 ? -22.163 -22.732 -10.065 1.00 21.67 114 ALA C O 1
ATOM 2878 N N . THR C 1 118 ? -21.979 -20.618 -10.750 1.00 19.36 115 THR C N 1
ATOM 2879 C CA . THR C 1 118 ? -20.604 -20.470 -10.419 1.00 20.31 115 THR C CA 1
ATOM 2880 C C . THR C 1 118 ? -20.253 -18.943 -10.438 1.00 17.95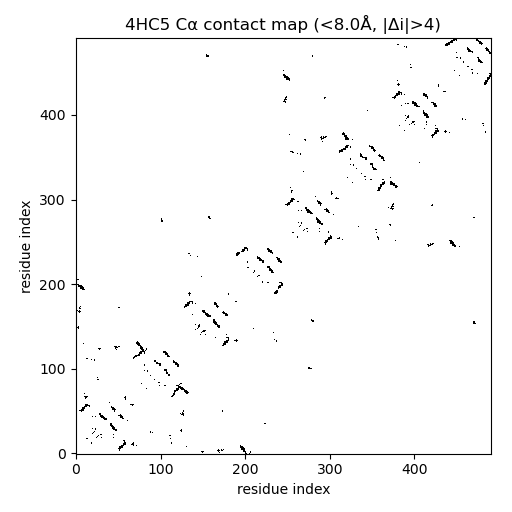 115 THR C C 1
ATOM 2881 O O . THR C 1 118 ? -21.164 -18.137 -10.523 1.00 19.62 115 THR C O 1
ATOM 2885 N N . TRP C 1 119 ? -19.003 -18.633 -10.330 1.00 18.64 116 TRP C N 1
ATOM 2886 C CA . TRP C 1 119 ? -18.448 -17.223 -10.267 1.00 17.62 116 TRP C CA 1
ATOM 2887 C C . TRP C 1 119 ? -17.319 -17.089 -11.223 1.00 19.56 116 TRP C C 1
ATOM 2888 O O . TRP C 1 119 ? -16.467 -17.959 -11.337 1.00 21.24 116 TRP C O 1
ATOM 2899 N N . PHE C 1 120 ? -17.244 -15.934 -11.884 1.00 21.13 117 PHE C N 1
ATOM 2900 C CA . PHE C 1 120 ? -16.096 -15.686 -12.745 1.00 20.01 117 PHE C CA 1
ATOM 2901 C C . PHE C 1 120 ? -15.705 -14.208 -12.618 1.00 19.55 117 PHE C C 1
ATOM 2902 O O . PHE C 1 120 ? -16.502 -13.380 -12.126 1.00 19.44 117 PHE C O 1
ATOM 2910 N N . SER C 1 121 ? -14.505 -13.912 -13.047 1.00 21.13 118 SER C N 1
ATOM 2911 C CA . SER C 1 121 ? -13.941 -12.557 -13.003 1.00 19.66 118 SER C CA 1
ATOM 2912 C C . SER C 1 121 ? -13.581 -12.049 -14.378 1.00 20.38 118 SER C C 1
ATOM 2913 O O . SER C 1 121 ? -13.179 -12.755 -15.273 1.00 20.76 118 SER C O 1
ATOM 2916 N N . ASP C 1 122 ? -13.683 -10.733 -14.471 1.00 18.48 119 ASP C N 1
ATOM 2917 C CA . ASP C 1 122 ? -13.089 -9.958 -15.566 1.00 18.28 119 ASP C CA 1
ATOM 2918 C C . ASP C 1 122 ? -11.567 -9.805 -15.406 1.00 22.10 119 ASP C C 1
ATOM 2919 O O . ASP C 1 122 ? -10.987 -10.238 -14.391 1.00 22.20 119 ASP C O 1
ATOM 2924 N N . PRO C 1 123 ? -10.869 -9.196 -16.399 1.00 20.81 120 PRO C N 1
ATOM 2925 C CA . PRO C 1 123 ? -9.414 -9.052 -16.255 1.00 22.61 120 PRO C CA 1
ATOM 2926 C C . PRO C 1 123 ? -8.862 -8.221 -15.096 1.00 24.03 120 PRO C C 1
ATOM 2927 O O . PRO C 1 123 ? -7.735 -8.384 -14.718 1.00 25.20 120 PRO C O 1
ATOM 2931 N N . ASP C 1 124 ? -9.712 -7.378 -14.565 1.00 21.86 121 ASP C N 1
ATOM 2932 C CA . ASP C 1 124 ? -9.380 -6.559 -13.407 1.00 21.53 121 ASP C CA 1
ATOM 2933 C C . ASP C 1 124 ? -9.811 -7.184 -12.071 1.00 24.20 121 ASP C C 1
ATOM 2934 O O . ASP C 1 124 ? -9.635 -6.591 -11.006 1.00 26.31 121 ASP C O 1
ATOM 2939 N N . GLY C 1 125 ? -10.367 -8.383 -12.122 1.00 22.17 122 GLY C N 1
ATOM 2940 C CA . GLY C 1 125 ? -10.738 -9.123 -10.909 1.00 22.39 122 GLY C CA 1
ATOM 2941 C C . GLY C 1 125 ? -12.124 -8.786 -10.379 1.00 22.76 122 GLY C C 1
ATOM 2942 O O . GLY C 1 125 ? -12.516 -9.172 -9.266 1.00 23.23 122 GLY C O 1
ATOM 2943 N N . ASN C 1 126 ? -12.946 -8.135 -11.194 1.00 19.61 123 ASN C N 1
ATOM 2944 C CA . ASN C 1 126 ? -14.360 -7.943 -10.827 1.00 19.36 123 ASN C CA 1
ATOM 2945 C C . ASN C 1 126 ? -15.085 -9.258 -10.984 1.00 18.16 123 ASN C C 1
ATOM 2946 O O . ASN C 1 126 ? -15.116 -9.853 -12.077 1.00 19.66 123 ASN C O 1
ATOM 2951 N N . GLN C 1 127 ? -15.665 -9.699 -9.902 1.00 19.28 124 GLN C N 1
ATOM 2952 C CA . GLN C 1 127 ? -16.341 -11.014 -9.820 1.00 19.97 124 GLN C CA 1
ATOM 2953 C C . GLN C 1 127 ? -17.825 -10.907 -9.911 1.00 19.06 124 GLN C C 1
ATOM 2954 O O . GLN C 1 127 ? -18.453 -10.076 -9.263 1.00 19.79 124 GLN C O 1
ATOM 2960 N N . PHE C 1 128 ? -18.378 -11.772 -10.771 1.00 18.43 125 PHE C N 1
ATOM 2961 C CA . PHE C 1 128 ? -19.810 -11.931 -10.991 1.00 17.64 125 PHE C CA 1
ATOM 2962 C C . PHE C 1 128 ? -20.302 -13.309 -10.612 1.00 17.12 125 PHE C C 1
ATOM 2963 O O . PHE C 1 128 ? -19.550 -14.263 -10.741 1.00 20.17 125 PHE C O 1
ATOM 2971 N N . PHE C 1 129 ? -21.529 -13.335 -10.084 1.00 16.82 126 PHE C N 1
ATOM 2972 C CA . PHE C 1 129 ? -22.254 -14.588 -9.831 1.00 18.23 126 PHE C CA 1
ATOM 2973 C C . PHE C 1 129 ? -23.006 -14.911 -11.140 1.00 16.89 126 PHE C C 1
ATOM 2974 O O . PHE C 1 129 ? -23.707 -14.077 -11.613 1.00 19.19 126 PHE C O 1
ATOM 2982 N N . LEU C 1 130 ? -22.799 -16.104 -11.661 1.00 18.46 127 LEU C N 1
ATOM 2983 C CA . LEU C 1 130 ? -23.392 -16.590 -12.904 1.00 18.06 127 LEU C CA 1
ATOM 2984 C C . LEU C 1 130 ? -24.372 -17.737 -12.591 1.00 17.19 127 LEU C C 1
ATOM 2985 O O . LEU C 1 130 ? -23.858 -18.795 -12.053 1.00 19.72 127 LEU C O 1
ATOM 2990 N N . VAL C 1 131 ? -25.636 -17.558 -12.901 1.00 17.68 128 VAL C N 1
ATOM 2991 C CA . VAL C 1 131 ? -26.664 -18.536 -12.498 1.00 17.02 128 VAL C CA 1
ATOM 2992 C C . VAL C 1 131 ? -27.475 -18.943 -13.699 1.00 19.44 128 VAL C C 1
ATOM 2993 O O . VAL C 1 131 ? -27.881 -18.126 -14.520 1.00 18.38 128 VAL C O 1
ATOM 2997 N N . GLU C 1 132 ? -27.741 -20.256 -13.793 1.00 19.30 129 GLU C N 1
ATOM 2998 C CA . GLU C 1 132 ? -28.574 -20.752 -14.865 1.00 21.27 129 GLU C CA 1
ATOM 2999 C C . GLU C 1 132 ? -30.034 -20.637 -14.447 1.00 26.31 129 GLU C C 1
ATOM 3000 O O . GLU C 1 132 ? -30.441 -21.154 -13.427 1.00 27.98 129 GLU C O 1
ATOM 3006 N N . GLU C 1 133 ? -30.818 -19.980 -15.277 1.00 22.00 130 GLU C N 1
ATOM 3007 C CA . GLU C 1 133 ? -32.233 -19.887 -15.071 1.00 29.97 130 GLU C CA 1
ATOM 3008 C C . GLU C 1 133 ? -32.904 -20.677 -16.142 1.00 46.56 130 GLU C C 1
ATOM 3009 O O . GLU C 1 133 ? -33.466 -21.715 -15.882 1.00 55.40 130 GLU C O 1
ATOM 3016 N N . ALA D 1 3 ? -37.232 -13.417 -37.122 1.00 45.97 0 ALA D N 1
ATOM 3017 C CA . ALA D 1 3 ? -37.949 -14.711 -36.732 1.00 46.86 0 ALA D CA 1
ATOM 3018 C C . ALA D 1 3 ? -36.995 -15.643 -36.050 1.00 48.71 0 ALA D C 1
ATOM 3019 O O . ALA D 1 3 ? -37.319 -16.284 -35.011 1.00 46.01 0 ALA D O 1
ATOM 3029 N N . ARG D 1 5 ? -33.910 -14.499 -34.911 1.00 38.01 2 ARG D N 1
ATOM 3030 C CA . ARG D 1 5 ? -32.909 -13.476 -34.586 1.00 35.86 2 ARG D CA 1
ATOM 3031 C C . ARG D 1 5 ? -31.939 -14.043 -33.560 1.00 33.13 2 ARG D C 1
ATOM 3032 O O . ARG D 1 5 ? -32.287 -14.833 -32.692 1.00 39.91 2 ARG D O 1
ATOM 3035 N N . LYS D 1 6 ? -30.712 -13.597 -33.702 1.00 38.79 3 LYS D N 1
ATOM 3036 C CA . LYS D 1 6 ? -29.626 -13.973 -32.834 1.00 37.01 3 LYS D CA 1
ATOM 3037 C C . LYS D 1 6 ? -29.902 -13.308 -31.468 1.00 34.39 3 LYS D C 1
ATOM 3038 O O . LYS D 1 6 ? -30.225 -12.128 -31.390 1.00 46.03 3 LYS D O 1
ATOM 3044 N N . GLY D 1 7 ? -29.693 -14.063 -30.386 1.00 31.42 4 GLY D N 1
ATOM 3045 C CA . GLY D 1 7 ? -29.826 -13.521 -29.011 1.00 34.42 4 GLY D CA 1
ATOM 3046 C C . GLY D 1 7 ? -28.445 -13.399 -28.434 1.00 33.56 4 GLY D C 1
ATOM 3047 O O . GLY D 1 7 ? -27.469 -13.646 -29.138 1.00 32.57 4 GLY D O 1
ATOM 3048 N N . SER D 1 8 ? -28.376 -13.028 -27.165 1.00 26.74 5 SER D N 1
ATOM 3049 C CA . SER D 1 8 ? -27.094 -12.936 -26.472 1.00 24.98 5 SER D CA 1
ATOM 3050 C C . SER D 1 8 ? -26.515 -14.366 -26.384 1.00 22.87 5 SER D C 1
ATOM 3051 O O . SER D 1 8 ? -27.205 -15.334 -26.073 1.00 27.33 5 SER D O 1
ATOM 3054 N N . LEU D 1 9 ? -25.207 -14.463 -26.619 1.00 23.11 6 LEU D N 1
ATOM 3055 C CA . LEU D 1 9 ? -24.604 -15.799 -26.722 1.00 24.07 6 LEU D CA 1
ATOM 3056 C C . LEU D 1 9 ? -24.637 -16.549 -25.377 1.00 25.36 6 LEU D C 1
ATOM 3057 O O . LEU D 1 9 ? -24.943 -17.774 -25.321 1.00 24.89 6 LEU D O 1
ATOM 3070 N N . ILE D 1 11 ? -24.949 -14.596 -21.804 1.00 16.63 8 ILE D N 1
ATOM 3071 C CA . ILE D 1 11 ? -25.543 -13.853 -20.690 1.00 19.59 8 ILE D CA 1
ATOM 3072 C C . ILE D 1 11 ? -26.842 -13.252 -21.149 1.00 18.26 8 ILE D C 1
ATOM 3073 O O . ILE D 1 11 ? -26.839 -12.368 -22.059 1.00 19.37 8 ILE D O 1
ATOM 3078 N N . ALA D 1 12 ? -27.929 -13.669 -20.565 1.00 16.87 9 ALA D N 1
ATOM 3079 C CA . ALA D 1 12 ? -29.261 -13.254 -20.971 1.00 18.30 9 ALA D CA 1
ATOM 3080 C C . ALA D 1 12 ? -29.551 -11.823 -20.455 1.00 17.27 9 ALA D C 1
ATOM 3081 O O . ALA D 1 12 ? -30.087 -10.978 -21.132 1.00 19.01 9 ALA D O 1
ATOM 3083 N N . TYR D 1 13 ? -29.268 -11.569 -19.166 1.00 17.71 10 TYR D N 1
ATOM 3084 C CA . TYR D 1 13 ? -29.594 -10.324 -18.513 1.00 15.80 10 TYR D CA 1
ATOM 3085 C C . TYR D 1 13 ? -28.896 -10.256 -17.151 1.00 15.97 10 TYR D C 1
ATOM 3086 O O . TYR D 1 13 ? -28.417 -11.256 -16.633 1.00 16.97 10 TYR D O 1
ATOM 3095 N N . VAL D 1 14 ? -28.836 -9.029 -16.670 1.00 16.17 11 VAL D N 1
ATOM 3096 C CA . VAL D 1 14 ? -28.400 -8.734 -15.272 1.00 16.29 11 VAL D CA 1
ATOM 3097 C C . VAL D 1 14 ? -29.543 -9.031 -14.292 1.00 15.64 11 VAL D C 1
ATOM 3098 O O . VAL D 1 14 ? -30.605 -8.433 -14.401 1.00 17.57 11 VAL D O 1
ATOM 3102 N N . HIS D 1 15 ? -29.397 -10.065 -13.489 1.00 17.40 12 HIS D N 1
ATOM 3103 C CA . HIS D 1 15 ? -30.470 -10.425 -12.562 1.00 18.69 12 HIS D CA 1
ATOM 3104 C C . HIS D 1 15 ? -30.723 -9.394 -11.469 1.00 18.92 12 HIS D C 1
ATOM 3105 O O . HIS D 1 15 ? -31.825 -9.006 -11.188 1.00 19.80 12 HIS D O 1
ATOM 3112 N N . SER D 1 16 ? -29.625 -8.938 -10.941 1.00 16.93 13 SER D N 1
ATOM 3113 C CA . SER D 1 16 ? -29.619 -8.033 -9.770 1.00 17.89 13 SER D CA 1
ATOM 3114 C C . SER D 1 16 ? -28.283 -7.399 -9.499 1.00 17.97 13 SER D C 1
ATOM 3115 O O . SER D 1 16 ? -27.216 -7.910 -9.854 1.00 17.99 13 SER D O 1
ATOM 3118 N N . ALA D 1 17 ? -28.380 -6.254 -8.822 1.00 18.37 14 ALA D N 1
ATOM 3119 C CA . ALA D 1 17 ? -27.227 -5.578 -8.161 1.00 17.82 14 ALA D CA 1
ATOM 3120 C C . ALA D 1 17 ? -27.509 -5.587 -6.675 1.00 19.38 14 ALA D C 1
ATOM 3121 O O . ALA D 1 17 ? -28.634 -5.729 -6.301 1.00 21.81 14 ALA D O 1
ATOM 3123 N N . THR D 1 18 ? -26.489 -5.393 -5.867 1.00 19.28 15 THR D N 1
ATOM 3124 C CA . THR D 1 18 ? -26.644 -5.468 -4.387 1.00 20.25 15 THR D CA 1
ATOM 3125 C C . THR D 1 18 ? -26.258 -4.126 -3.789 1.00 20.26 15 THR D C 1
ATOM 3126 O O . THR D 1 18 ? -25.244 -3.537 -4.120 1.00 23.81 15 THR D O 1
ATOM 3130 N N . ILE D 1 19 ? -27.056 -3.697 -2.834 1.00 19.12 16 ILE D N 1
ATOM 3131 C CA . ILE D 1 19 ? -26.669 -2.637 -1.933 1.00 20.18 16 ILE D CA 1
ATOM 3132 C C . ILE D 1 19 ? -26.568 -3.181 -0.475 1.00 20.65 16 ILE D C 1
ATOM 3133 O O . ILE D 1 19 ? -27.111 -4.256 -0.170 1.00 23.12 16 ILE D O 1
ATOM 3138 N N . ILE D 1 20 ? -25.864 -2.437 0.354 1.00 20.05 17 ILE D N 1
ATOM 3139 C CA . ILE D 1 20 ? -25.684 -2.773 1.769 1.00 22.42 17 ILE D CA 1
ATOM 3140 C C . ILE D 1 20 ? -26.607 -1.912 2.580 1.00 22.22 17 ILE D C 1
ATOM 3141 O O . ILE D 1 20 ? -26.549 -0.669 2.493 1.00 22.28 17 ILE D O 1
ATOM 3146 N N . VAL D 1 21 ? -27.439 -2.548 3.387 1.00 22.87 18 VAL D N 1
ATOM 3147 C CA . VAL D 1 21 ? -28.347 -1.865 4.309 1.00 21.91 18 VAL D CA 1
ATOM 3148 C C . VAL D 1 21 ? -28.046 -2.273 5.750 1.00 24.03 18 VAL D C 1
ATOM 3149 O O . VAL D 1 21 ? -27.344 -3.189 5.967 1.00 25.29 18 VAL D O 1
ATOM 3153 N N . SER D 1 22 ? -28.562 -1.528 6.722 1.00 26.26 19 SER D N 1
ATOM 3154 C CA . SER D 1 22 ? -28.275 -1.837 8.117 1.00 28.23 19 SER D CA 1
ATOM 3155 C C . SER D 1 22 ? -29.292 -2.797 8.694 1.00 26.89 19 SER D C 1
ATOM 3156 O O . SER D 1 22 ? -28.970 -3.553 9.556 1.00 34.07 19 SER D O 1
ATOM 3159 N N . ASP D 1 23 ? -30.500 -2.774 8.178 1.00 27.12 20 ASP D N 1
ATOM 3160 C CA . ASP D 1 23 ? -31.596 -3.568 8.676 1.00 30.94 20 ASP D CA 1
ATOM 3161 C C . ASP D 1 23 ? -32.519 -3.915 7.527 1.00 28.42 20 ASP D C 1
ATOM 3162 O O . ASP D 1 23 ? -33.088 -3.058 6.934 1.00 26.70 20 ASP D O 1
ATOM 3167 N N . GLN D 1 24 ? -32.651 -5.192 7.220 1.00 26.15 21 GLN D N 1
ATOM 3168 C CA . GLN D 1 24 ? -33.454 -5.595 6.092 1.00 26.51 21 GLN D CA 1
ATOM 3169 C C . GLN D 1 24 ? -34.921 -5.278 6.179 1.00 29.12 21 GLN D C 1
ATOM 3170 O O . GLN D 1 24 ? -35.513 -4.951 5.208 1.00 27.38 21 GLN D O 1
ATOM 3176 N N . GLU D 1 25 ? -35.522 -5.374 7.367 1.00 29.14 22 GLU D N 1
ATOM 3177 C CA . GLU D 1 25 ? -36.911 -5.110 7.470 1.00 31.26 22 GLU D CA 1
ATOM 3178 C C . GLU D 1 25 ? -37.163 -3.622 7.271 1.00 30.32 22 GLU D C 1
ATOM 3179 O O . GLU D 1 25 ? -38.096 -3.240 6.628 1.00 30.35 22 GLU D O 1
ATOM 3185 N N . LYS D 1 26 ? -36.299 -2.803 7.820 1.00 30.21 23 LYS D N 1
ATOM 3186 C CA . LYS D 1 26 ? -36.463 -1.343 7.682 1.00 31.02 23 LYS D CA 1
ATOM 3187 C C . LYS D 1 26 ? -36.219 -0.899 6.243 1.00 28.73 23 LYS D C 1
ATOM 3188 O O . LYS D 1 26 ? -36.918 -0.061 5.717 1.00 30.22 23 LYS D O 1
ATOM 3194 N N . ALA D 1 27 ? -35.261 -1.522 5.601 1.00 25.44 24 ALA D N 1
ATOM 3195 C CA . ALA D 1 27 ? -34.956 -1.246 4.189 1.00 24.98 24 ALA D CA 1
ATOM 3196 C C . ALA D 1 27 ? -36.122 -1.647 3.322 1.00 25.85 24 ALA D C 1
ATOM 3197 O O . ALA D 1 27 ? -36.534 -0.921 2.401 1.00 26.72 24 ALA D O 1
ATOM 3199 N N . LEU D 1 28 ? -36.659 -2.855 3.544 1.00 28.11 25 LEU D N 1
ATOM 3200 C CA . LEU D 1 28 ? -37.886 -3.255 2.828 1.00 26.92 25 LEU D CA 1
ATOM 3201 C C . LEU D 1 28 ? -38.980 -2.206 2.893 1.00 27.48 25 LEU D C 1
ATOM 3202 O O . LEU D 1 28 ? -39.650 -1.897 1.922 1.00 33.47 25 LEU D O 1
ATOM 3207 N N . ASP D 1 29 ? -39.241 -1.727 4.092 1.00 30.79 26 ASP D N 1
ATOM 3208 C CA . ASP D 1 29 ? -40.275 -0.701 4.274 1.00 33.78 26 ASP D CA 1
ATOM 3209 C C . ASP D 1 29 ? -40.002 0.526 3.384 1.00 27.32 26 ASP D C 1
ATOM 3210 O O . ASP D 1 29 ? -40.911 1.073 2.738 1.00 31.89 26 ASP D O 1
ATOM 3215 N N . PHE D 1 30 ? -38.767 0.968 3.414 1.00 26.86 27 PHE D N 1
ATOM 3216 C CA . PHE D 1 30 ? -38.347 2.130 2.545 1.00 27.95 27 PHE D CA 1
ATOM 3217 C C . PHE D 1 30 ? -38.515 1.851 1.030 1.00 24.98 27 PHE D C 1
ATOM 3218 O O . PHE D 1 30 ? -39.217 2.532 0.319 1.00 26.36 27 PHE D O 1
ATOM 3226 N N . TYR D 1 31 ? -37.870 0.777 0.582 1.00 25.16 28 TYR D N 1
ATOM 3227 C CA . TYR D 1 31 ? -37.922 0.470 -0.865 1.00 25.69 28 TYR D CA 1
ATOM 3228 C C . TYR D 1 31 ? -39.331 0.141 -1.376 1.00 25.88 28 TYR D C 1
ATOM 3229 O O . TYR D 1 31 ? -39.732 0.609 -2.465 1.00 25.78 28 TYR D O 1
ATOM 3238 N N . VAL D 1 32 ? -40.123 -0.579 -0.571 1.00 26.15 29 VAL D N 1
ATOM 3239 C CA . VAL D 1 32 ? -41.496 -0.953 -0.960 1.00 26.07 29 VAL D CA 1
ATOM 3240 C C . VAL D 1 32 ? -42.489 0.198 -0.754 1.00 27.52 29 VAL D C 1
ATOM 3241 O O . VAL D 1 32 ? -43.175 0.642 -1.661 1.00 30.35 29 VAL D O 1
ATOM 3245 N N . ASN D 1 33 ? -42.585 0.660 0.480 1.00 32.15 30 ASN D N 1
ATOM 3246 C CA . ASN D 1 33 ? -43.618 1.635 0.824 1.00 32.52 30 ASN D CA 1
ATOM 3247 C C . ASN D 1 33 ? -43.323 3.062 0.445 1.00 28.61 30 ASN D C 1
ATOM 3248 O O . ASN D 1 33 ? -44.219 3.839 0.185 1.00 40.37 30 ASN D O 1
ATOM 3253 N N . THR D 1 34 ? -42.069 3.436 0.465 1.00 27.83 31 THR D N 1
ATOM 3254 C CA . THR D 1 34 ? -41.653 4.819 0.096 1.00 31.56 31 THR D CA 1
ATOM 3255 C C . THR D 1 34 ? -41.330 4.935 -1.402 1.00 30.60 31 THR D C 1
ATOM 3256 O O . THR D 1 34 ? -41.878 5.779 -2.087 1.00 30.19 31 THR D O 1
ATOM 3260 N N . LEU D 1 35 ? -40.473 4.056 -1.899 1.00 27.81 32 LEU D N 1
ATOM 3261 C CA . LEU D 1 35 ? -40.081 4.153 -3.350 1.00 27.36 32 LEU D CA 1
ATOM 3262 C C . LEU D 1 35 ? -41.016 3.467 -4.330 1.00 28.61 32 LEU D C 1
ATOM 3263 O O . LEU D 1 35 ? -40.916 3.645 -5.528 1.00 30.89 32 LEU D O 1
ATOM 3268 N N . GLY D 1 36 ? -41.936 2.670 -3.812 1.00 27.55 33 GLY D N 1
ATOM 3269 C CA . GLY D 1 36 ? -42.882 1.959 -4.659 1.00 27.63 33 GLY D CA 1
ATOM 3270 C C . GLY D 1 36 ? -42.389 0.686 -5.388 1.00 31.41 33 GLY D C 1
ATOM 3271 O O . GLY D 1 36 ? -43.035 0.202 -6.326 1.00 30.45 33 GLY D O 1
ATOM 3272 N N . PHE D 1 37 ? -41.266 0.154 -4.962 1.00 27.43 34 PHE D N 1
ATOM 3273 C CA . PHE D 1 37 ? -40.785 -1.134 -5.472 1.00 24.53 34 PHE D CA 1
ATOM 3274 C C . PHE D 1 37 ? -41.697 -2.265 -4.935 1.00 26.14 34 PHE D C 1
ATOM 3275 O O . PHE D 1 37 ? -42.506 -2.111 -4.004 1.00 29.34 34 PHE D O 1
ATOM 3283 N N . GLU D 1 38 ? -41.538 -3.407 -5.582 1.00 27.76 35 GLU D N 1
ATOM 3284 C CA . GLU D 1 38 ? -42.193 -4.651 -5.172 1.00 27.63 35 GLU D CA 1
ATOM 3285 C C . GLU D 1 38 ? -41.148 -5.607 -4.638 1.00 25.17 35 GLU D C 1
ATOM 3286 O O . GLU D 1 38 ? -40.041 -5.710 -5.185 1.00 27.81 35 GLU D O 1
ATOM 3292 N N . LYS D 1 39 ? -41.492 -6.259 -3.545 1.00 28.29 36 LYS D N 1
ATOM 3293 C CA . LYS D 1 39 ? -40.640 -7.337 -3.017 1.00 24.30 36 LYS D CA 1
ATOM 3294 C C . LYS D 1 39 ? -40.768 -8.553 -3.989 1.00 26.40 36 LYS D C 1
ATOM 3295 O O . LYS D 1 39 ? -41.860 -8.935 -4.373 1.00 29.71 36 LYS D O 1
ATOM 3301 N N . VAL D 1 40 ? -39.632 -9.139 -4.323 1.00 26.11 37 VAL D N 1
ATOM 3302 C CA . VAL D 1 40 ? -39.576 -10.321 -5.180 1.00 25.93 37 VAL D CA 1
ATOM 3303 C C . VAL D 1 40 ? -39.118 -11.470 -4.280 1.00 28.81 37 VAL D C 1
ATOM 3304 O O . VAL D 1 40 ? -39.929 -12.204 -3.767 1.00 33.94 37 VAL D O 1
ATOM 3308 N N . PHE D 1 41 ? -37.827 -11.587 -4.046 1.00 28.25 38 PHE D N 1
ATOM 3309 C CA . PHE D 1 41 ? -37.292 -12.654 -3.163 1.00 28.64 38 PHE D CA 1
ATOM 3310 C C . PHE D 1 41 ? -37.384 -12.296 -1.730 1.00 34.38 38 PHE D C 1
ATOM 3311 O O . PHE D 1 41 ? -37.123 -11.146 -1.367 1.00 26.75 38 PHE D O 1
ATOM 3319 N N . ASP D 1 42 ? -37.716 -13.312 -0.924 1.00 29.84 39 ASP D N 1
ATOM 3320 C CA . ASP D 1 42 ? -37.616 -13.263 0.584 1.00 29.22 39 ASP D CA 1
ATOM 3321 C C . ASP D 1 42 ? -37.536 -14.704 1.020 1.00 32.11 39 ASP D C 1
ATOM 3322 O O . ASP D 1 42 ? -38.538 -15.354 1.291 1.00 40.36 39 ASP D O 1
ATOM 3327 N N . ASN D 1 43 ? -36.317 -15.192 0.897 1.00 30.15 40 ASN D N 1
ATOM 3328 C CA . ASN D 1 43 ? -35.970 -16.625 1.130 1.00 29.48 40 ASN D CA 1
ATOM 3329 C C . ASN D 1 43 ? -34.783 -16.757 2.010 1.00 31.72 40 ASN D C 1
ATOM 3330 O O . ASN D 1 43 ? -33.838 -16.004 1.898 1.00 35.48 40 ASN D O 1
ATOM 3335 N N . GLN D 1 44 ? -34.756 -17.783 2.828 1.00 32.30 41 GLN D N 1
ATOM 3336 C CA . GLN D 1 44 ? -33.577 -18.073 3.588 1.00 28.91 41 GLN D CA 1
ATOM 3337 C C . GLN D 1 44 ? -32.620 -18.925 2.808 1.00 26.31 41 GLN D C 1
ATOM 3338 O O . GLN D 1 44 ? -32.941 -20.012 2.479 1.00 39.93 41 GLN D O 1
ATOM 3344 N N . LEU D 1 45 ? -31.434 -18.433 2.536 1.00 29.24 42 LEU D N 1
ATOM 3345 C CA . LEU D 1 45 ? -30.417 -19.238 1.909 1.00 33.74 42 LEU D CA 1
ATOM 3346 C C . LEU D 1 45 ? -29.813 -20.174 2.943 1.00 35.95 42 LEU D C 1
ATOM 3347 O O . LEU D 1 45 ? -29.339 -21.224 2.613 1.00 38.29 42 LEU D O 1
ATOM 3352 N N . ASP D 1 46 ? -29.823 -19.729 4.182 1.00 33.36 43 ASP D N 1
ATOM 3353 C CA . ASP D 1 46 ? -29.572 -20.550 5.345 1.00 37.64 43 ASP D CA 1
ATOM 3354 C C . ASP D 1 46 ? -30.410 -19.934 6.469 1.00 37.69 43 ASP D C 1
ATOM 3355 O O . ASP D 1 46 ? -30.984 -18.918 6.260 1.00 35.79 43 ASP D O 1
ATOM 3360 N N . PRO D 1 47 ? -30.568 -20.585 7.611 1.00 39.35 44 PRO D N 1
ATOM 3361 C CA . PRO D 1 47 ? -31.474 -20.059 8.685 1.00 36.78 44 PRO D CA 1
ATOM 3362 C C . PRO D 1 47 ? -31.125 -18.657 9.156 1.00 46.59 44 PRO D C 1
ATOM 3363 O O . PRO D 1 47 ? -31.962 -17.926 9.645 1.00 47.75 44 PRO D O 1
ATOM 3367 N N . ASN D 1 48 ? -29.898 -18.267 8.928 1.00 40.72 45 ASN D N 1
ATOM 3368 C CA . ASN D 1 48 ? -29.461 -16.954 9.365 1.00 53.28 45 ASN D CA 1
ATOM 3369 C C . ASN D 1 48 ? -29.093 -15.958 8.259 1.00 47.62 45 ASN D C 1
ATOM 3370 O O . ASN D 1 48 ? -28.381 -15.019 8.431 1.00 50.93 45 ASN D O 1
ATOM 3391 N N . ARG D 1 50 ? -31.127 -14.220 5.229 1.00 31.18 47 ARG D N 1
ATOM 3392 C CA . ARG D 1 50 ? -32.348 -13.858 4.509 1.00 30.10 47 ARG D CA 1
ATOM 3393 C C . ARG D 1 50 ? -31.981 -13.131 3.216 1.00 27.64 47 ARG D C 1
ATOM 3394 O O . ARG D 1 50 ? -31.450 -12.018 3.234 1.00 30.26 47 ARG D O 1
ATOM 3402 N N . PHE D 1 51 ? -32.315 -13.744 2.103 1.00 31.32 48 PHE D N 1
ATOM 3403 C CA . PHE D 1 51 ? -32.066 -13.148 0.792 1.00 28.95 48 PHE D CA 1
ATOM 3404 C C . PHE D 1 51 ? -33.316 -12.434 0.289 1.00 28.83 48 PHE D C 1
ATOM 3405 O O . PHE D 1 51 ? -34.349 -13.029 0.037 1.00 29.02 48 PHE D O 1
ATOM 3413 N N . VAL D 1 52 ? -33.209 -11.108 0.251 1.00 23.35 49 VAL D N 1
ATOM 3414 C CA . VAL D 1 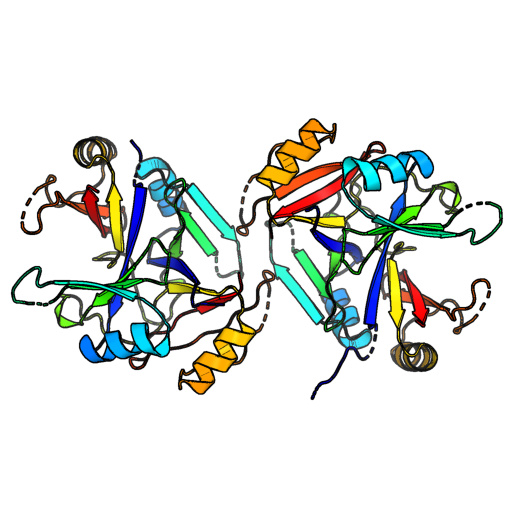52 ? -34.314 -10.249 -0.013 1.00 25.16 49 VAL D CA 1
ATOM 3415 C C . VAL D 1 52 ? -33.962 -9.403 -1.250 1.00 22.27 49 VAL D C 1
ATOM 3416 O O . VAL D 1 52 ? -32.918 -8.804 -1.315 1.00 23.39 49 VAL D O 1
ATOM 3420 N N . THR D 1 53 ? -34.905 -9.293 -2.171 1.00 23.79 50 THR D N 1
ATOM 3421 C CA . THR D 1 53 ? -34.752 -8.369 -3.295 1.00 21.55 50 THR D CA 1
ATOM 3422 C C . THR D 1 53 ? -36.056 -7.621 -3.539 1.00 22.75 50 THR D C 1
ATOM 3423 O O . THR D 1 53 ? -37.168 -8.085 -3.232 1.00 24.74 50 THR D O 1
ATOM 3427 N N . VAL D 1 54 ? -35.862 -6.460 -4.147 1.00 21.34 51 VAL D N 1
ATOM 3428 C CA . VAL D 1 54 ? -36.950 -5.595 -4.579 1.00 23.27 51 VAL D CA 1
ATOM 3429 C C . VAL D 1 54 ? -36.766 -5.192 -6.060 1.00 22.94 51 VAL D C 1
ATOM 3430 O O . VAL D 1 54 ? -35.650 -5.161 -6.587 1.00 22.49 51 VAL D O 1
ATOM 3434 N N . VAL D 1 55 ? -37.844 -4.765 -6.694 1.00 23.85 52 VAL D N 1
ATOM 3435 C CA . VAL D 1 55 ? -37.802 -4.406 -8.125 1.00 23.37 52 VAL D CA 1
ATOM 3436 C C . VAL D 1 55 ? -38.804 -3.287 -8.405 1.00 25.91 52 VAL D C 1
ATOM 3437 O O . VAL D 1 55 ? -39.895 -3.246 -7.807 1.00 24.96 52 VAL D O 1
ATOM 3441 N N . PRO D 1 56 ? -38.454 -2.349 -9.279 1.00 24.75 53 PRO D N 1
ATOM 3442 C CA . PRO D 1 56 ? -39.496 -1.439 -9.737 1.00 26.90 53 PRO D CA 1
ATOM 3443 C C . PRO D 1 56 ? -40.607 -2.221 -10.424 1.00 28.26 53 PRO D C 1
ATOM 3444 O O . PRO D 1 56 ? -40.327 -3.158 -11.135 1.00 27.39 53 PRO D O 1
ATOM 3448 N N . PRO D 1 57 ? -41.862 -1.819 -10.260 1.00 28.39 54 PRO D N 1
ATOM 3449 C CA . PRO D 1 57 ? -42.975 -2.618 -10.729 1.00 30.92 54 PRO D CA 1
ATOM 3450 C C . PRO D 1 57 ? -42.845 -2.823 -12.181 1.00 27.21 54 PRO D C 1
ATOM 3451 O O . PRO D 1 57 ? -42.721 -1.905 -12.939 1.00 32.64 54 PRO D O 1
ATOM 3455 N N . GLY D 1 58 ? -42.946 -4.087 -12.491 1.00 32.45 55 GLY D N 1
ATOM 3456 C CA . GLY D 1 58 ? -42.936 -4.614 -13.865 1.00 37.03 55 GLY D CA 1
ATOM 3457 C C . GLY D 1 58 ? -41.591 -4.683 -14.581 1.00 34.57 55 GLY D C 1
ATOM 3458 O O . GLY D 1 58 ? -41.508 -5.048 -15.756 1.00 34.38 55 GLY D O 1
ATOM 3459 N N . ALA D 1 59 ? -40.544 -4.330 -13.869 1.00 28.68 56 ALA D N 1
ATOM 3460 C CA . ALA D 1 59 ? -39.180 -4.291 -14.413 1.00 25.69 56 ALA D CA 1
ATOM 3461 C C . ALA D 1 59 ? -38.460 -5.609 -14.181 1.00 22.80 56 ALA D C 1
ATOM 3462 O O . ALA D 1 59 ? -38.835 -6.413 -13.361 1.00 27.17 56 ALA D O 1
ATOM 3464 N N . GLN D 1 60 ? -37.344 -5.784 -14.864 1.00 22.67 57 GLN D N 1
ATOM 3465 C CA . GLN D 1 60 ? -36.590 -7.002 -14.799 1.00 23.21 57 GLN D CA 1
ATOM 3466 C C . GLN D 1 60 ? -35.535 -7.109 -13.707 1.00 23.22 57 GLN D C 1
ATOM 3467 O O . GLN D 1 60 ? -35.595 -7.946 -12.808 1.00 25.87 57 GLN D O 1
ATOM 3473 N N . THR D 1 61 ? -34.576 -6.212 -13.768 1.00 19.58 58 THR D N 1
ATOM 3474 C CA . THR D 1 61 ? -33.419 -6.273 -12.842 1.00 17.74 58 THR D CA 1
ATOM 3475 C C . THR D 1 61 ? -33.783 -5.785 -11.437 1.00 19.58 58 THR D C 1
ATOM 3476 O O . THR D 1 61 ? -34.379 -4.712 -11.273 1.00 21.39 58 THR D O 1
ATOM 3480 N N . GLN D 1 62 ? -33.409 -6.609 -10.471 1.00 18.95 59 GLN D N 1
ATOM 3481 C CA . GLN D 1 62 ? -33.744 -6.357 -9.083 1.00 19.87 59 GLN D CA 1
ATOM 3482 C C . GLN D 1 62 ? -32.571 -5.748 -8.340 1.00 17.61 59 GLN D C 1
ATOM 3483 O O . GLN D 1 62 ? -31.436 -5.690 -8.797 1.00 19.24 59 GLN D O 1
ATOM 3489 N N . VAL D 1 63 ? -32.866 -5.321 -7.096 1.00 21.13 60 VAL D N 1
ATOM 3490 C CA . VAL D 1 63 ? -31.846 -4.810 -6.124 1.00 21.06 60 VAL D CA 1
ATOM 3491 C C . VAL D 1 63 ? -31.950 -5.716 -4.905 1.00 21.90 60 VAL D C 1
ATOM 3492 O O . VAL D 1 63 ? -33.037 -5.844 -4.288 1.00 22.05 60 VAL D O 1
ATOM 3496 N N . ALA D 1 64 ? -30.804 -6.318 -4.587 1.00 19.76 61 ALA D N 1
ATOM 3497 C CA . ALA D 1 64 ? -30.692 -7.201 -3.394 1.00 20.65 61 ALA D CA 1
ATOM 3498 C C . ALA D 1 64 ? -30.317 -6.275 -2.215 1.00 22.18 61 ALA D C 1
ATOM 3499 O O . ALA D 1 64 ? -29.453 -5.401 -2.299 1.00 21.02 61 ALA D O 1
ATOM 3501 N N . LEU D 1 65 ? -30.983 -6.548 -1.083 1.00 21.76 62 LEU D N 1
ATOM 3502 C CA . LEU D 1 65 ? -30.740 -5.781 0.145 1.00 20.44 62 LEU D CA 1
ATOM 3503 C C . LEU D 1 65 ? -29.857 -6.614 1.095 1.00 20.63 62 LEU D C 1
ATOM 3504 O O . LEU D 1 65 ? -30.349 -7.474 1.880 1.00 27.85 62 LEU D O 1
ATOM 3509 N N . GLY D 1 66 ? -28.564 -6.390 0.976 1.00 22.38 63 GLY D N 1
ATOM 3510 C CA . GLY D 1 66 ? -27.488 -7.107 1.668 1.00 24.32 63 GLY D CA 1
ATOM 3511 C C . GLY D 1 66 ? -27.195 -6.495 3.021 1.00 24.77 63 GLY D C 1
ATOM 3512 O O . GLY D 1 66 ? -27.671 -5.424 3.320 1.00 23.36 63 GLY D O 1
ATOM 3513 N N . LEU D 1 67 ? -26.504 -7.249 3.817 1.00 23.70 64 LEU D N 1
ATOM 3514 C CA . LEU D 1 67 ? -26.045 -6.832 5.179 1.00 22.58 64 LEU D CA 1
ATOM 3515 C C . LEU D 1 67 ? -24.540 -6.897 5.280 1.00 24.06 64 LEU D C 1
ATOM 3516 O O . LEU D 1 67 ? -23.921 -7.679 4.630 1.00 25.94 64 LEU D O 1
ATOM 3521 N N . PRO D 1 68 ? -23.917 -6.102 6.146 1.00 27.10 65 PRO D N 1
ATOM 3522 C CA . PRO D 1 68 ? -22.473 -6.151 6.258 1.00 27.49 65 PRO D CA 1
ATOM 3523 C C . PRO D 1 68 ? -21.947 -7.531 6.686 1.00 29.52 65 PRO D C 1
ATOM 3524 O O . PRO D 1 68 ? -20.858 -7.914 6.362 1.00 30.54 65 PRO D O 1
ATOM 3528 N N . SER D 1 69 ? -22.791 -8.216 7.448 1.00 29.68 66 SER D N 1
ATOM 3529 C CA . SER D 1 69 ? -22.516 -9.611 7.917 1.00 33.41 66 SER D CA 1
ATOM 3530 C C . SER D 1 69 ? -22.328 -10.678 6.814 1.00 34.14 66 SER D C 1
ATOM 3531 O O . SER D 1 69 ? -21.824 -11.757 6.997 1.00 35.61 66 SER D O 1
ATOM 3534 N N . TRP D 1 70 ? -22.757 -10.306 5.626 1.00 31.26 67 TRP D N 1
ATOM 3535 C CA . TRP D 1 70 ? -22.654 -11.148 4.444 1.00 29.28 67 TRP D CA 1
ATOM 3536 C C . TRP D 1 70 ? -21.237 -11.199 3.934 1.00 31.04 67 TRP D C 1
ATOM 3537 O O . TRP D 1 70 ? -20.872 -12.084 3.210 1.00 31.92 67 TRP D O 1
ATOM 3548 N N . TYR D 1 71 ? -20.414 -10.246 4.308 1.00 31.99 68 TYR D N 1
ATOM 3549 C CA . TYR D 1 71 ? -19.097 -10.078 3.733 1.00 33.74 68 TYR D CA 1
ATOM 3550 C C . TYR D 1 71 ? -17.963 -10.158 4.715 1.00 39.66 68 TYR D C 1
ATOM 3551 O O . TYR D 1 71 ? -18.067 -9.729 5.806 1.00 38.71 68 TYR D O 1
ATOM 3560 N N . GLU D 1 72 ? -16.866 -10.714 4.269 1.00 44.57 69 GLU D N 1
ATOM 3561 C CA . GLU D 1 72 ? -15.720 -10.893 5.119 1.00 48.80 69 GLU D CA 1
ATOM 3562 C C . GLU D 1 72 ? -15.146 -9.555 5.519 1.00 55.75 69 GLU D C 1
ATOM 3563 O O . GLU D 1 72 ? -14.872 -9.347 6.672 1.00 73.63 69 GLU D O 1
ATOM 3565 N N . ASP D 1 73 ? -15.006 -8.655 4.551 1.00 64.57 70 ASP D N 1
ATOM 3566 C CA . ASP D 1 73 ? -14.580 -7.274 4.801 1.00 68.74 70 ASP D CA 1
ATOM 3567 C C . ASP D 1 73 ? -15.481 -6.516 5.808 1.00 69.02 70 ASP D C 1
ATOM 3568 O O . ASP D 1 73 ? -15.039 -5.622 6.505 1.00 68.74 70 ASP D O 1
ATOM 3573 N N . GLY D 1 74 ? -16.721 -6.962 5.913 1.00 64.67 71 GLY D N 1
ATOM 3574 C CA . GLY D 1 74 ? -17.849 -6.382 6.699 1.00 51.85 71 GLY D CA 1
ATOM 3575 C C . GLY D 1 74 ? -18.182 -4.962 6.212 1.00 60.85 71 GLY D C 1
ATOM 3576 O O . GLY D 1 74 ? -18.573 -4.076 6.989 1.00 58.95 71 GLY D O 1
ATOM 3577 N N . ARG D 1 75 ? -18.068 -4.821 4.876 1.00 62.28 72 ARG D N 1
ATOM 3578 C CA . ARG D 1 75 ? -18.367 -3.595 4.107 1.00 54.61 72 ARG D CA 1
ATOM 3579 C C . ARG D 1 75 ? -19.652 -2.933 4.594 1.00 44.68 72 ARG D C 1
ATOM 3580 O O . ARG D 1 75 ? -20.641 -3.609 4.880 1.00 38.13 72 ARG D O 1
ATOM 3588 N N . LYS D 1 76 ? -19.624 -1.608 4.704 1.00 50.28 73 LYS D N 1
ATOM 3589 C CA . LYS D 1 76 ? -20.715 -0.861 5.386 1.00 42.01 73 LYS D CA 1
ATOM 3590 C C . LYS D 1 76 ? -21.730 -0.268 4.386 1.00 35.85 73 LYS D C 1
ATOM 3591 O O . LYS D 1 76 ? -21.396 -0.010 3.255 1.00 37.56 73 LYS D O 1
ATOM 3593 N N . PRO D 1 77 ? -22.944 0.050 4.839 1.00 32.16 74 PRO D N 1
ATOM 3594 C CA . PRO D 1 77 ? -23.824 0.845 4.022 1.00 26.82 74 PRO D CA 1
ATOM 3595 C C . PRO D 1 77 ? -23.319 2.245 3.812 1.00 27.78 74 PRO D C 1
ATOM 3596 O O . PRO D 1 77 ? -22.462 2.693 4.529 1.00 30.47 74 PRO D O 1
ATOM 3600 N N . GLY D 1 78 ? -23.879 2.907 2.786 1.00 29.63 75 GLY D N 1
ATOM 3601 C CA . GLY D 1 78 ? -23.592 4.329 2.556 1.00 28.86 75 GLY D CA 1
ATOM 3602 C C . GLY D 1 78 ? -22.730 4.716 1.367 1.00 27.63 75 GLY D C 1
ATOM 3603 O O . GLY D 1 78 ? -21.885 3.977 0.936 1.00 36.42 75 GLY D O 1
ATOM 3604 N N .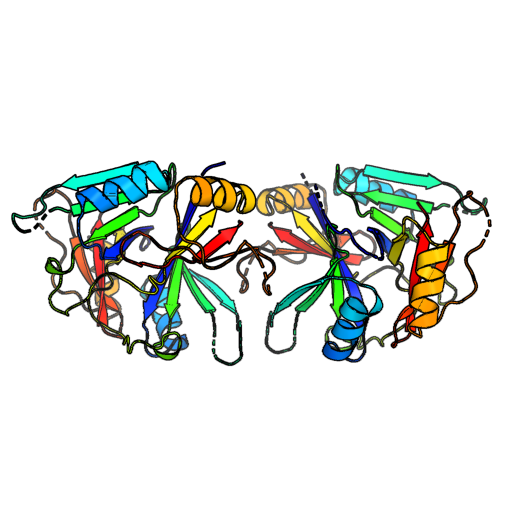 GLY D 1 79 ? -23.007 5.914 0.859 1.00 26.56 76 GLY D N 1
ATOM 3605 C CA . GLY D 1 79 ? -22.280 6.503 -0.251 1.00 29.06 76 GLY D CA 1
ATOM 3606 C C . GLY D 1 79 ? -22.831 6.098 -1.600 1.00 26.97 76 GLY D C 1
ATOM 3607 O O . GLY D 1 79 ? -23.900 5.579 -1.707 1.00 23.89 76 GLY D O 1
ATOM 3608 N N . TYR D 1 80 ? -22.029 6.371 -2.589 1.00 31.77 77 TYR D N 1
ATOM 3609 C CA . TYR D 1 80 ? -22.388 6.153 -3.992 1.00 27.40 77 TYR D CA 1
ATOM 3610 C C . TYR D 1 80 ? -22.580 4.714 -4.206 1.00 22.43 77 TYR D C 1
ATOM 3611 O O . TYR D 1 80 ? -21.672 4.018 -4.141 1.00 31.97 77 TYR D O 1
ATOM 3620 N N . THR D 1 81 ? -23.761 4.337 -4.666 1.00 22.77 78 THR D N 1
ATOM 3621 C CA . THR D 1 81 ? -24.051 2.906 -4.984 1.00 21.14 78 THR D CA 1
ATOM 3622 C C . THR D 1 81 ? -23.585 2.538 -6.383 1.00 21.05 78 THR D C 1
ATOM 3623 O O . THR D 1 81 ? -23.465 1.368 -6.682 1.00 24.34 78 THR D O 1
ATOM 3627 N N . GLY D 1 82 ? -23.441 3.549 -7.235 1.00 21.77 79 GLY D N 1
ATOM 3628 C CA . GLY D 1 82 ? -23.233 3.329 -8.716 1.00 22.73 79 GLY D CA 1
ATOM 3629 C C . GLY D 1 82 ? -24.495 2.939 -9.464 1.00 18.85 79 GLY D C 1
ATOM 3630 O O . GLY D 1 82 ? -24.407 2.586 -10.654 1.00 18.52 79 GLY D O 1
ATOM 3631 N N . ILE D 1 83 ? -25.637 2.975 -8.803 1.00 18.65 80 ILE D N 1
ATOM 3632 C CA . ILE D 1 83 ? -26.949 2.588 -9.346 1.00 17.87 80 ILE D CA 1
ATOM 3633 C C . ILE D 1 83 ? -27.708 3.830 -9.779 1.00 18.88 80 ILE D C 1
ATOM 3634 O O . ILE D 1 83 ? -27.914 4.767 -8.994 1.00 21.15 80 ILE D O 1
ATOM 3639 N N . SER D 1 84 ? -28.098 3.826 -11.054 1.00 18.67 81 SER D N 1
ATOM 3640 C CA . SER D 1 84 ? -28.940 4.871 -11.610 1.00 19.44 81 SER D CA 1
ATOM 3641 C C . SER D 1 84 ? -30.324 4.302 -11.866 1.00 17.99 81 SER D C 1
ATOM 3642 O O . SER D 1 84 ? -30.477 3.161 -12.326 1.00 19.56 81 SER D O 1
ATOM 3645 N N . LEU D 1 85 ? -31.313 5.116 -11.585 1.00 18.65 82 LEU D N 1
ATOM 3646 C CA . LEU D 1 85 ? -32.746 4.757 -11.657 1.00 19.75 82 LEU D CA 1
ATOM 3647 C C . LEU D 1 85 ? -33.431 5.688 -12.633 1.00 19.59 82 LEU D C 1
ATOM 3648 O O . LEU D 1 85 ? -33.191 6.878 -12.614 1.00 21.14 82 LEU D O 1
ATOM 3653 N N . ILE D 1 86 ? -34.347 5.144 -13.424 1.00 19.36 83 ILE D N 1
ATOM 3654 C CA . ILE D 1 86 ? -35.168 5.918 -14.346 1.00 21.75 83 ILE D CA 1
ATOM 3655 C C . ILE D 1 86 ? -36.590 6.107 -13.849 1.00 23.16 83 ILE D C 1
ATOM 3656 O O . ILE D 1 86 ? -37.201 5.201 -13.311 1.00 24.60 83 ILE D O 1
ATOM 3661 N N . THR D 1 87 ? -37.079 7.348 -14.022 1.00 21.80 84 THR D N 1
ATOM 3662 C CA . THR D 1 87 ? -38.478 7.715 -13.837 1.00 26.02 84 THR D CA 1
ATOM 3663 C C . THR D 1 87 ? -38.984 8.346 -15.129 1.00 28.01 84 THR D C 1
ATOM 3664 O O . THR D 1 87 ? -38.227 9.016 -15.841 1.00 27.26 84 THR D O 1
ATOM 3668 N N . ARG D 1 88 ? -40.284 8.188 -15.400 1.00 28.44 85 ARG D N 1
ATOM 3669 C CA . ARG D 1 88 ? -40.879 8.881 -16.555 1.00 31.46 85 ARG D CA 1
ATOM 3670 C C . ARG D 1 88 ? -41.389 10.249 -16.243 1.00 31.92 85 ARG D C 1
ATOM 3671 O O . ARG D 1 88 ? -41.725 10.967 -17.128 1.00 39.53 85 ARG D O 1
ATOM 3679 N N . ASP D 1 89 ? -41.439 10.621 -14.964 1.00 33.51 86 ASP D N 1
ATOM 3680 C CA . ASP D 1 89 ? -41.908 12.005 -14.580 1.00 37.91 86 ASP D CA 1
ATOM 3681 C C . ASP D 1 89 ? -41.157 12.406 -13.320 1.00 29.67 86 ASP D C 1
ATOM 3682 O O . ASP D 1 89 ? -41.555 12.050 -12.174 1.00 34.54 86 ASP D O 1
ATOM 3687 N N . ILE D 1 90 ? -40.021 13.065 -13.512 1.00 28.27 87 ILE D N 1
ATOM 3688 C CA . ILE D 1 90 ? -39.144 13.373 -12.360 1.00 30.03 87 ILE D CA 1
ATOM 3689 C C . ILE D 1 90 ? -39.783 14.454 -11.479 1.00 31.42 87 ILE D C 1
ATOM 3690 O O . ILE D 1 90 ? -39.525 14.516 -10.279 1.00 28.52 87 ILE D O 1
ATOM 3695 N N . ASP D 1 91 ? -40.625 15.284 -12.072 1.00 33.32 88 ASP D N 1
ATOM 3696 C CA . ASP D 1 91 ? -41.304 16.329 -11.272 1.00 34.72 88 ASP D CA 1
ATOM 3697 C C . ASP D 1 91 ? -42.223 15.730 -10.245 1.00 31.99 88 ASP D C 1
ATOM 3698 O O . ASP D 1 91 ? -42.209 16.107 -9.062 1.00 36.65 88 ASP D O 1
ATOM 3703 N N . GLU D 1 92 ? -43.012 14.789 -10.708 1.00 30.17 89 GLU D N 1
ATOM 3704 C CA . GLU D 1 92 ? -43.947 14.100 -9.823 1.00 32.19 89 GLU D CA 1
ATOM 3705 C C . GLU D 1 92 ? -43.184 13.221 -8.842 1.00 33.38 89 GLU D C 1
ATOM 3706 O O . GLU D 1 92 ? -43.517 13.155 -7.675 1.00 33.66 89 GLU D O 1
ATOM 3709 N N . ALA D 1 93 ? -42.164 12.532 -9.324 1.00 32.87 90 ALA D N 1
ATOM 3710 C CA . ALA D 1 93 ? -41.369 11.633 -8.444 1.00 30.67 90 ALA D CA 1
ATOM 3711 C C . ALA D 1 93 ? -40.785 12.480 -7.316 1.00 33.78 90 ALA D C 1
ATOM 3712 O O . ALA D 1 93 ? -40.869 12.185 -6.141 1.00 32.00 90 ALA D O 1
ATOM 3714 N N . TYR D 1 94 ? -40.176 13.583 -7.702 1.00 32.53 91 TYR D N 1
ATOM 3715 C CA . TYR D 1 94 ? -39.499 14.485 -6.726 1.00 27.64 91 TYR D CA 1
ATOM 3716 C C . TYR D 1 94 ? -40.498 15.026 -5.671 1.00 31.73 91 TYR D C 1
ATOM 3717 O O . TYR D 1 94 ? -40.244 14.990 -4.452 1.00 32.87 91 TYR D O 1
ATOM 3726 N N . LYS D 1 95 ? -41.622 15.511 -6.154 1.00 35.13 92 LYS D N 1
ATOM 3727 C CA . LYS D 1 95 ? -42.644 16.086 -5.251 1.00 32.83 92 LYS D CA 1
ATOM 3728 C C . LYS D 1 95 ? -43.080 15.053 -4.256 1.00 36.60 92 LYS D C 1
ATOM 3729 O O . LYS D 1 95 ? -42.990 15.250 -3.066 1.00 36.30 92 LYS D O 1
ATOM 3735 N N . THR D 1 96 ? -43.500 13.920 -4.785 1.00 33.29 93 THR D N 1
ATOM 3736 C CA . THR D 1 96 ? -44.089 12.819 -3.969 1.00 33.61 93 THR D CA 1
ATOM 3737 C C . THR D 1 96 ? -43.107 12.176 -3.034 1.00 31.54 93 THR D C 1
ATOM 3738 O O . THR D 1 96 ? -43.384 11.918 -1.892 1.00 34.10 93 THR D O 1
ATOM 3742 N N . LEU D 1 97 ? -41.949 11.869 -3.559 1.00 33.08 94 LEU D N 1
ATOM 3743 C CA . LEU D 1 97 ? -40.917 11.248 -2.731 1.00 29.26 94 LEU D CA 1
ATOM 3744 C C . LEU D 1 97 ? -40.476 12.224 -1.603 1.00 29.73 94 LEU D C 1
ATOM 3745 O O . LEU D 1 97 ? -40.187 11.798 -0.514 1.00 33.74 94 LEU D O 1
ATOM 3750 N N . THR D 1 98 ? -40.347 13.508 -1.924 1.00 31.32 95 THR D N 1
ATOM 3751 C CA . THR D 1 98 ? -40.064 14.536 -0.909 1.00 31.56 95 THR D CA 1
ATOM 3752 C C . THR D 1 98 ? -41.117 14.514 0.208 1.00 32.80 95 THR D C 1
ATOM 3753 O O . THR D 1 98 ? -40.781 14.458 1.403 1.00 39.40 95 THR D O 1
ATOM 3757 N N . GLU D 1 99 ? -42.378 14.458 -0.198 1.00 32.86 96 GLU D N 1
ATOM 3758 C CA . GLU D 1 99 ? -43.517 14.349 0.751 1.00 37.34 96 GLU D CA 1
ATOM 3759 C C . GLU D 1 99 ? -43.456 13.120 1.641 1.00 33.58 96 GLU D C 1
ATOM 3760 O O . GLU D 1 99 ? -43.863 13.131 2.789 1.00 42.30 96 GLU D O 1
ATOM 3766 N N . ARG D 1 100 ? -42.927 12.032 1.089 1.00 36.28 97 ARG D N 1
ATOM 3767 C CA . ARG D 1 100 ? -42.842 10.767 1.818 1.00 34.59 97 ARG D CA 1
ATOM 3768 C C . ARG D 1 100 ? -41.666 10.734 2.795 1.00 38.03 97 ARG D C 1
ATOM 3769 O O . ARG D 1 100 ? -41.566 9.837 3.632 1.00 43.53 97 ARG D O 1
ATOM 3777 N N . GLY D 1 101 ? -40.782 11.718 2.678 1.00 36.81 98 GLY D N 1
ATOM 3778 C CA . GLY D 1 101 ? -39.588 11.818 3.536 1.00 43.72 98 GLY D CA 1
ATOM 3779 C C . GLY D 1 101 ? -38.269 11.421 2.912 1.00 37.61 98 GLY D C 1
ATOM 3780 O O . GLY D 1 101 ? -37.255 11.262 3.624 1.00 36.85 98 GLY D O 1
ATOM 3781 N N . VAL D 1 102 ? -38.223 11.318 1.580 1.00 30.19 99 VAL D N 1
ATOM 3782 C CA . VAL D 1 102 ? -36.916 11.031 0.953 1.00 28.06 99 VAL D CA 1
ATOM 3783 C C . VAL D 1 102 ? -35.997 12.240 0.946 1.00 29.01 99 VAL D C 1
ATOM 3784 O O . VAL D 1 102 ? -36.422 13.340 0.676 1.00 33.15 99 VAL D O 1
ATOM 3788 N N . THR D 1 103 ? -34.727 11.978 1.247 1.00 28.36 100 THR D N 1
ATOM 3789 C CA . THR D 1 103 ? -33.655 12.995 1.262 1.00 28.86 100 THR D CA 1
ATOM 3790 C C . THR D 1 103 ? -33.040 13.126 -0.137 1.00 25.68 100 THR D C 1
ATOM 3791 O O . THR D 1 103 ? -32.283 12.273 -0.601 1.00 26.08 100 THR D O 1
ATOM 3795 N N . PHE D 1 104 ? -33.389 14.256 -0.758 1.00 25.90 101 PHE D N 1
ATOM 3796 C CA . PHE D 1 104 ? -32.723 14.669 -2.032 1.00 25.27 101 PHE D CA 1
ATOM 3797 C C . PHE D 1 104 ? -31.668 15.657 -1.728 1.00 29.12 101 PHE D C 1
ATOM 3798 O O . PHE D 1 104 ? -31.819 16.491 -0.869 1.00 31.44 101 PHE D O 1
ATOM 3806 N N . THR D 1 105 ? -30.601 15.623 -2.485 1.00 28.32 102 THR D N 1
ATOM 3807 C CA A THR D 1 105 ? -29.578 16.666 -2.285 0.50 29.56 102 THR D CA 1
ATOM 3808 C CA B THR D 1 105 ? -29.508 16.608 -2.439 0.50 31.79 102 THR D CA 1
ATOM 3809 C C . THR D 1 105 ? -30.013 17.996 -2.865 1.00 30.36 102 THR D C 1
ATOM 3810 O O . THR D 1 105 ? -29.663 19.023 -2.322 1.00 33.72 102 THR D O 1
ATOM 3817 N N . LYS D 1 106 ? -30.841 17.981 -3.894 1.00 30.84 103 LYS D N 1
ATOM 3818 C CA . LYS D 1 106 ? -31.359 19.257 -4.508 1.00 30.42 103 LYS D CA 1
ATOM 3819 C C . LYS D 1 106 ? -32.420 18.906 -5.492 1.00 26.99 103 LYS D C 1
ATOM 3820 O O . LYS D 1 106 ? -32.526 17.721 -5.849 1.00 29.83 103 LYS D O 1
ATOM 3826 N N . PRO D 1 107 ? -33.205 19.904 -5.963 1.00 28.84 104 PRO D N 1
ATOM 3827 C CA . PRO D 1 107 ? -34.262 19.603 -6.906 1.00 30.19 104 PRO D CA 1
ATOM 3828 C C . PRO D 1 107 ? -33.708 19.221 -8.288 1.00 28.01 104 PRO D C 1
ATOM 3829 O O . PRO D 1 107 ? -32.511 19.431 -8.567 1.00 29.94 104 PRO D O 1
ATOM 3833 N N . PRO D 1 108 ? -34.572 18.608 -9.113 1.00 28.39 105 PRO D N 1
ATOM 3834 C CA . PRO D 1 108 ? -34.118 18.204 -10.475 1.00 31.83 105 PRO D CA 1
ATOM 3835 C C . PRO D 1 108 ? -33.619 19.401 -11.266 1.00 30.68 105 PRO D C 1
ATOM 3836 O O . PRO D 1 108 ? -34.126 20.535 -11.123 1.00 36.25 105 PRO D O 1
ATOM 3840 N N . GLU D 1 109 ? -32.635 19.123 -12.089 1.00 30.00 106 GLU D N 1
ATOM 3841 C CA . GLU D 1 109 ? -32.150 20.134 -13.009 1.00 31.51 106 GLU D CA 1
ATOM 3842 C C . GLU D 1 109 ? -31.673 19.497 -14.291 1.00 28.02 106 GLU D C 1
ATOM 3843 O O . GLU D 1 109 ? -31.424 18.307 -14.366 1.00 26.98 106 GLU D O 1
ATOM 3865 N N . PRO D 1 112 ? -26.423 18.658 -19.021 1.00 27.96 109 PRO D N 1
ATOM 3866 C CA . PRO D 1 112 ? -25.986 19.175 -20.338 1.00 25.56 109 PRO D CA 1
ATOM 3867 C C . PRO D 1 112 ? -25.959 18.101 -21.443 1.00 24.97 109 PRO D C 1
ATOM 3868 O O . PRO D 1 112 ? -25.745 18.402 -22.625 1.00 25.36 109 PRO D O 1
ATOM 3872 N N . TRP D 1 113 ? -26.375 16.894 -21.074 1.00 27.99 110 TRP D N 1
ATOM 3873 C CA . TRP D 1 113 ? -26.715 15.891 -22.063 1.00 28.08 110 TRP D CA 1
ATOM 3874 C C . TRP D 1 113 ? -28.197 15.843 -22.414 1.00 29.03 110 TRP D C 1
ATOM 3875 O O . TRP D 1 113 ? -28.593 15.055 -23.299 1.00 40.61 110 TRP D O 1
ATOM 3886 N N . GLY D 1 114 ? -29.040 16.670 -21.777 1.00 28.01 111 GLY D N 1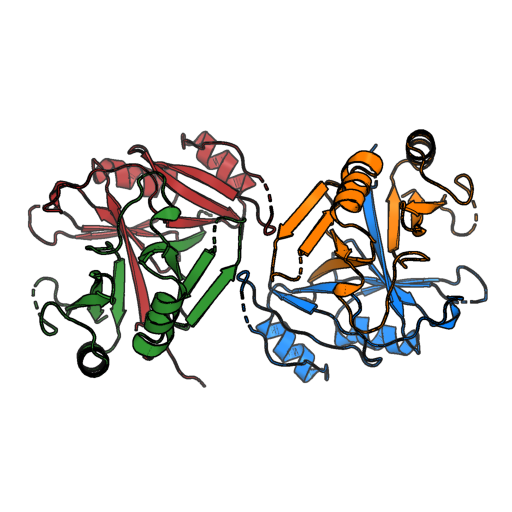
ATOM 3887 C CA . GLY D 1 114 ? -30.434 16.832 -22.265 1.00 34.40 111 GLY D CA 1
ATOM 3888 C C . GLY D 1 114 ? -31.522 16.123 -21.514 1.00 31.47 111 GLY D C 1
ATOM 3889 O O . GLY D 1 114 ? -32.665 16.116 -21.946 1.00 40.96 111 GLY D O 1
ATOM 3890 N N . GLN D 1 115 ? -31.186 15.691 -20.311 1.00 26.99 112 GLN D N 1
ATOM 3891 C CA . GLN D 1 115 ? -32.147 15.028 -19.424 1.00 29.65 112 GLN D CA 1
ATOM 3892 C C . GLN D 1 115 ? -32.120 15.707 -18.067 1.00 26.66 112 GLN D C 1
ATOM 3893 O O . GLN D 1 115 ? -31.068 16.082 -17.637 1.00 25.49 112 GLN D O 1
ATOM 3899 N N . ARG D 1 116 ? -33.264 15.720 -17.399 1.00 27.04 113 ARG D N 1
ATOM 3900 C CA . ARG D 1 116 ? -33.386 16.252 -16.036 1.00 27.72 113 ARG D CA 1
ATOM 3901 C C . ARG D 1 116 ? -33.085 15.128 -15.038 1.00 24.85 113 ARG D C 1
ATOM 3902 O O . ARG D 1 116 ? -33.428 14.002 -15.243 1.00 24.41 113 ARG D O 1
ATOM 3910 N N . ALA D 1 117 ? -32.390 15.491 -13.968 1.00 23.72 114 ALA D N 1
ATOM 3911 C CA . ALA D 1 117 ? -31.880 14.492 -13.017 1.00 22.63 114 ALA D CA 1
ATOM 3912 C C . ALA D 1 117 ? -31.630 15.116 -11.660 1.00 21.00 114 ALA D C 1
ATOM 3913 O O . ALA D 1 117 ? -31.443 16.331 -11.524 1.00 23.86 114 ALA D O 1
ATOM 3915 N N . THR D 1 118 ? -31.571 14.266 -10.669 1.00 21.22 115 THR D N 1
ATOM 3916 C CA . THR D 1 118 ? -31.051 14.641 -9.317 1.00 21.82 115 THR D CA 1
ATOM 3917 C C . THR D 1 118 ? -30.618 13.358 -8.620 1.00 20.96 115 THR D C 1
ATOM 3918 O O . THR D 1 118 ? -30.612 12.294 -9.227 1.00 20.89 115 THR D O 1
ATOM 3922 N N . TRP D 1 119 ? -30.172 13.512 -7.380 1.00 21.98 116 TRP D N 1
ATOM 3923 C CA . TRP D 1 119 ? -29.701 12.405 -6.533 1.00 20.89 116 TRP D CA 1
ATOM 3924 C C . TRP D 1 119 ? -30.471 12.358 -5.268 1.00 21.75 116 TRP D C 1
ATOM 3925 O O . TRP D 1 119 ? -30.889 13.394 -4.747 1.00 22.72 116 TRP D O 1
ATOM 3936 N N . PHE D 1 120 ? -30.675 11.128 -4.743 1.00 20.82 117 PHE D N 1
ATOM 3937 C CA . PHE D 1 120 ? -31.232 10.971 -3.427 1.00 22.06 117 PHE D CA 1
ATOM 3938 C C . PHE D 1 120 ? -30.556 9.856 -2.706 1.00 20.90 117 PHE D C 1
ATOM 3939 O O . PHE D 1 120 ? -29.808 9.075 -3.274 1.00 21.59 117 PHE D O 1
ATOM 3947 N N . SER D 1 121 ? -30.892 9.751 -1.400 1.00 22.03 118 SER D N 1
ATOM 3948 C CA . SER D 1 121 ? -30.363 8.667 -0.602 1.00 23.19 118 SER D CA 1
ATOM 3949 C C . SER D 1 121 ? -31.445 7.943 0.172 1.00 23.72 118 SER D C 1
ATOM 3950 O O . SER D 1 121 ? -32.513 8.427 0.442 1.00 23.42 118 SER D O 1
ATOM 3953 N N . ASP D 1 122 ? -31.119 6.708 0.525 1.00 23.62 119 ASP D N 1
ATOM 3954 C CA . ASP D 1 122 ? -31.950 5.898 1.439 1.00 22.56 119 ASP D CA 1
ATOM 3955 C C . ASP D 1 122 ? -31.544 6.271 2.909 1.00 22.51 119 ASP D C 1
ATOM 3956 O O . ASP D 1 122 ? -30.611 7.017 3.158 1.00 22.90 119 ASP D O 1
ATOM 3961 N N . PRO D 1 123 ? -32.221 5.623 3.870 1.00 21.94 120 PRO D N 1
ATOM 3962 C CA . PRO D 1 123 ? -31.946 6.008 5.257 1.00 25.61 120 PRO D CA 1
ATOM 3963 C C . PRO D 1 123 ? -30.567 5.593 5.769 1.00 23.12 120 PRO D C 1
ATOM 3964 O O . PRO D 1 123 ? -30.155 6.050 6.837 1.00 26.24 120 PRO D O 1
ATOM 3968 N N . ASP D 1 124 ? -29.933 4.642 5.066 1.00 23.77 121 ASP D N 1
ATOM 3969 C CA . ASP D 1 124 ? -28.589 4.241 5.387 1.00 23.76 121 ASP D CA 1
ATOM 3970 C C . ASP D 1 124 ? -27.485 5.035 4.657 1.00 21.24 121 ASP D C 1
ATOM 3971 O O . ASP D 1 124 ? -26.273 4.770 4.730 1.00 24.31 121 ASP D O 1
ATOM 3976 N N . GLY D 1 125 ? -27.942 6.062 3.893 1.00 22.86 122 GLY D N 1
ATOM 3977 C CA . GLY D 1 125 ? -26.956 6.868 3.194 1.00 23.79 122 GLY D CA 1
ATOM 3978 C C . GLY D 1 125 ? -26.607 6.405 1.787 1.00 22.46 122 GLY D C 1
ATOM 3979 O O . GLY D 1 125 ? -25.698 6.981 1.211 1.00 23.01 122 GLY D O 1
ATOM 3980 N N . ASN D 1 126 ? -27.258 5.344 1.314 1.00 21.06 123 ASN D N 1
ATOM 3981 C CA . ASN D 1 126 ? -27.018 4.848 -0.031 1.00 20.74 123 ASN D CA 1
ATOM 3982 C C . ASN D 1 126 ? -27.577 5.833 -1.044 1.00 20.22 123 ASN D C 1
ATOM 3983 O O . ASN D 1 126 ? -28.757 6.117 -1.014 1.00 22.38 123 ASN D O 1
ATOM 3988 N N . GLN D 1 127 ? -26.705 6.282 -1.935 1.00 21.84 124 GLN D N 1
ATOM 3989 C CA . GLN D 1 127 ? -27.009 7.367 -2.906 1.00 20.56 124 GLN D CA 1
ATOM 3990 C C . GLN D 1 127 ? -27.267 6.761 -4.300 1.00 20.79 124 GLN D C 1
ATOM 3991 O O . GLN D 1 127 ? -26.505 5.953 -4.790 1.00 21.26 124 GLN D O 1
ATOM 3997 N N . PHE D 1 128 ? -28.338 7.229 -4.884 1.00 19.90 125 PHE D N 1
ATOM 3998 C CA . PHE D 1 128 ? -28.821 6.870 -6.230 1.00 19.67 125 PHE D CA 1
ATOM 3999 C C . PHE D 1 128 ? -28.966 8.084 -7.101 1.00 18.55 125 PHE D C 1
ATOM 4000 O O . PHE D 1 128 ? -29.362 9.137 -6.661 1.00 20.20 125 PHE D O 1
ATOM 4008 N N . PHE D 1 129 ? -28.651 7.877 -8.391 1.00 18.48 126 PHE D N 1
ATOM 4009 C CA . PHE D 1 129 ? -28.909 8.898 -9.423 1.00 20.26 126 PHE D CA 1
ATOM 4010 C C . PHE D 1 129 ? -30.278 8.616 -10.034 1.00 19.78 126 PHE D C 1
ATOM 4011 O O . PHE D 1 129 ? -30.589 7.502 -10.403 1.00 21.78 126 PHE D O 1
ATOM 4019 N N . LEU D 1 130 ? -31.120 9.656 -10.084 1.00 18.30 127 LEU D N 1
ATOM 4020 C CA . LEU D 1 130 ? -32.477 9.581 -10.562 1.00 18.50 127 LEU D CA 1
ATOM 4021 C C . LEU D 1 130 ? -32.590 10.468 -11.813 1.00 22.39 127 LEU D C 1
ATOM 4022 O O . LEU D 1 130 ? -32.382 11.663 -11.750 1.00 20.46 127 LEU D O 1
ATOM 4027 N N . VAL D 1 131 ? -32.974 9.830 -12.922 1.00 19.92 128 VAL D N 1
ATOM 4028 C CA . VAL D 1 131 ? -32.945 10.470 -14.215 1.00 20.52 128 VAL D CA 1
ATOM 4029 C C . VAL D 1 131 ? -34.289 10.272 -14.932 1.00 21.22 128 VAL D C 1
ATOM 4030 O O . VAL D 1 131 ? -34.857 9.207 -14.891 1.00 22.05 128 VAL D O 1
ATOM 4034 N N . GLU D 1 132 ? -34.790 11.370 -15.520 1.00 23.57 129 GLU D N 1
ATOM 4035 C CA . GLU D 1 132 ? -36.051 11.313 -16.296 1.00 25.94 129 GLU D CA 1
ATOM 4036 C C . GLU D 1 132 ? -35.788 10.729 -17.691 1.00 28.68 129 GLU D C 1
ATOM 4037 O O . GLU D 1 132 ? -34.887 11.178 -18.374 1.00 30.70 129 GLU D O 1
ATOM 4043 N N . GLU D 1 133 ? -36.535 9.686 -18.032 1.00 31.13 130 GLU D N 1
ATOM 4044 C CA . GLU D 1 133 ? -36.490 9.053 -19.363 1.00 36.56 130 GLU D CA 1
ATOM 4045 C C . GLU D 1 133 ? -36.826 10.093 -20.364 1.00 42.69 130 GLU D C 1
ATOM 4046 O O . GLU D 1 133 ? -37.922 10.653 -20.303 1.00 52.02 130 GLU D O 1
#

CATH classification: 3.10.180.10

Nearest PDB structures (foldseek):
  4hc5-assembly2_C  TM=9.887E-01  e=4.926E-25  Sphaerobacter thermophilus DSM 20745
  5umq-assembly1_A  TM=9.323E-01  e=3.826E-15  Streptomyces sp. CB03234
  5uhj-assembly2_B-3  TM=8.959E-01  e=3.347E-14  Streptomyces sp. CB03234
  5uhj-assembly1_A-2  TM=8.918E-01  e=5.231E-14  Streptomyces sp. CB03234
  5ump-assembly1_B  TM=9.096E-01  e=3.733E-11  Streptomyces sp. CB03234

Foldseek 3Di:
DPPPDAAEEEAEDADPVVVCCCCCVLVPWAKDAFDPPDPLTWTWTGHPPDHYIYTHHYLSVDDPRDHHADEPVAEEEDQDQQVSVVSSVVVPWDWPDGWDPVPWTWTWTADPRHYIYIYIHD/DDPPDAAEDEAADADPVVVCCCCCVLVNWDKDAWAPPDPLTWTWTGHPPDHHIYTHHHCSVDDPRDHHADEPVAEEEDQDQQVSVVSNVVVPWDWPDRWDPVPWTWTWTADPRHYIYIYTHD/DPPDAAEDEAADADQVVLQCCCCVQVPWAKDAFDCPDDLTWTWTGRPPDGHIYTHHHLSVDPNSDAGADERPAEDEDQDQVVSVVSNVVVPWDWPDHFDPVDWTWTWTADPRHYIYIYTYD/DDDADCPRDAAEDEAEDADVVVVCCCCCVLVPWAKDAFDDPDPVTWTWTGHPPDGYIYTHHYLVVDPVSDAGADERVAEDEDQCQPVSVVRSVVSPWAWPDHWDPVPWTWTWTADPRHYIYIYIHD

Organism: Sphaerobacter thermophilus (strain ATCC 49802 / DSM 20745 / KCCM 41009 / NCIMB 13125 / S 6022) (NCBI:txid479434)

InterPro domains:
  IPR004360 Glyoxalase/fosfomycin resistance/dioxygenase domain [PF00903] (12-125)
  IPR029068 Glyoxalase/Bleomycin resistance protein/Dihydroxybiphenyl dioxygenase [G3DSA:3.10.180.10] (1-130)
  IPR029068 Glyoxalase/Bleomycin resistance protein/Dihydroxybiphenyl dioxygenase [SSF54593] (5-129)
  IPR037523 Vicinal oxygen chelate (VOC), core domain [PS51819] (10-130)

B-factor: mean 28.47, std 12.13, range [13.49, 115.73]

Radius of gyration: 26.85 Å; Cα contacts (8 Å, |Δi|>4): 1206; chains: 4; bounding box: 44×76×65 Å

Solvent-accessible surface area: 23253 Å² total

Sequence (491 aa):
SLIAYVHSATIIVSDQEKALDFYVNTLGFEKVFDNQLDPNRFVTVVPPGAQTQVALGLPSWYEDGRKPGGYTGISLITRDIDEAYKTLTERGVTFTKPPEPWGQRATWWFSSDPDGNQQFFLVEESLIAYVHSATIIVSDQEKALDFYVNTLGFEKVFDNQLDPNRFVTVVPPGAQTQVALGLPSWYEDGRKPGGYTGISLITRDIDEAYKKTLTERGVTFTKPPEPWGQRATWFSDPDGNQFFLVEELIAYVHSATIIVSDQEKALDFYVNTLGFEKVFDNQLDPNRFVTVVPPGAQTQVALGLPSWYEDGRKPGGYTGISLITRDDIDEAYKTLTERGVTFTKPPEPWGQRATWFSDPDGNQFFLVEEARKGSLIAYVHSATIIVSDQEKALDFYVNTLGFEKVFDNQLDPNRFVTVVPPGAQTQVALGLPSWYEDGRKPGGYTGISLITRDIDEAYKTLTERGVTFTTKPPEPWGQRATWFSDPDGNQFFLVEE